Protein AF-A0ABD0J3C7-F1 (afdb_monomer)

Solvent-accessible surface area (backbone atoms only — not comparable to full-atom values): 23103 Å² total; per-residue (Å²): 131,57,77,67,56,53,54,54,49,52,53,50,52,49,55,50,51,72,73,65,50,72,69,81,77,54,80,84,81,80,82,92,55,67,68,58,56,50,50,53,52,53,51,54,53,53,52,50,52,52,55,51,53,51,53,52,48,53,57,51,54,76,70,51,97,62,59,68,72,58,47,52,54,53,53,51,53,54,50,56,51,52,51,52,55,47,55,52,53,50,54,50,49,51,55,54,52,62,55,67,70,47,92,70,78,88,70,57,65,48,79,32,44,49,62,41,70,35,99,48,100,45,27,14,22,36,33,39,54,52,96,94,39,68,24,36,30,37,26,55,59,45,38,37,67,49,21,30,28,50,21,44,46,64,72,49,58,85,65,78,19,38,23,29,17,50,15,77,43,46,60,68,74,78,59,49,48,42,32,44,42,46,69,93,74,85,63,86,39,57,88,72,32,49,55,77,47,72,81,75,80,59,89,68,67,41,63,30,23,14,24,33,36,23,53,74,70,87,78,48,55,72,48,59,43,67,38,92,48,93,52,24,15,23,40,31,39,36,54,97,94,38,60,15,28,30,36,24,51,63,54,37,45,39,40,23,34,16,44,25,45,56,74,72,38,93,42,58,34,40,24,32,35,63,17,82,35,50,62,64,69,79,53,35,38,41,39,41,44,51,40,90,51,77,49,71,40,66,87,71,32,50,51,87,47,39,44,52,60,51,93,66,71,41,70,31,22,19,24,34,38,37,31,46,96,48,79,72,36,53,63,33,59,37,73,50,60,41,70,37,98,50,90,52,24,15,22,39,30,40,26,49,83,80,42,62,15,30,27,34,26,50,70,53,36,55,35,43,30,22,14,47,25,43,54,74,71,39,42,48,89,53,54,42,47,33,53,59,15,72,41,48,64,73,67,78,51,45,35,35,30,52,44,51,40,91,44,76,51,74,41,67,90,70,38,50,51,92,45,42,55,71,49,85,70,56,46,64,31,22,19,22,32,40,37,81

InterPro domains:
  IPR001190 SRCR domain [PF00530] (116-215)
  IPR001190 SRCR domain [PF00530] (225-322)
  IPR001190 SRCR domain [PF00530] (339-436)
  IPR001190 SRCR domain [PR00258] (335-351)
  IPR001190 SRCR domain [PR00258] (354-365)
  IPR001190 SRCR domain [PR00258] (369-379)
  IPR001190 SRCR domain [PR00258] (401-415)
  IPR001190 SRCR domain [PR00258] (424-436)
  IPR001190 SRCR domain [PS00420] (340-377)
  IPR001190 SRCR domain [PS50287] (113-215)
  IPR001190 SRCR domain [PS50287] (222-323)
  IPR001190 SRCR domain [PS50287] (335-436)
  IPR001190 SRCR domain [SM00202] (113-215)
  IPR001190 SRCR domain [SM00202] (222-323)
  IPR001190 SRCR domain [SM00202] (335-436)
  IPR036772 SRCR-like domain superfamily [G3DSA:3.10.250.10] (108-219)
  IPR036772 SRCR-like domain superfamily [G3DSA:3.10.250.10] (220-331)
  IPR036772 SRCR-like domain superfamily [G3DSA:3.10.250.10] (332-436)
  IPR036772 SRCR-like domain superfamily [SSF56487] (112-218)
  IPR036772 SRCR-like domain superfamily [SSF56487] (220-327)

Sequence (436 aa):
MSPKATALLSVFLCFVFVASEPELRNGWRGTCDTEKATQIATMEEELAAVKAAMKEAHQRIAQLNMQQAARTRISDLVSKTQEGLGAVSETTRRHVSRKRQAPEVCQPLRERVRLVNGSSGTEGRLEIFVNNQWTTVYSTGLTGREASLVCGALGLGGGQASAIGNGEFGSGSGPSWFNNVACKGDETHVLQCSSSSKLGTNACAHTSDAGAICSNWLHYPVRLVGGSGPWEGRVEVKAFGQWGSISSSGWGTEDAKVVCRELGYDGAAVALSEGNYGAGTGPVWLSDVQCAGTEQHVLQCYTKSPLGARNYNHSSDAGVLCVGSDDATTSSLAVRLANGSVASEGRVEIRVGGVWGTVCDDSWDVLDAQVVCRQLGYNSSAVTAQPGGTFGEGQGPVHMDEVNCGGNEAHLAQCAFPGFGTSKCSHTEDAGVSCE

pLDDT: mean 74.47, std 17.49, range [30.67, 98.06]

Radius of gyration: 36.58 Å; Cα contacts (8 Å, |Δi|>4): 919; chains: 1; bounding box: 60×55×123 Å

Foldseek 3Di:
DPPVVVLVVVVVVVVCVVVPDPCVVDDDDDDDDVVVVVVLVVVVVVLVVVLVVLVVVLVVLVVDPDDPVVSVVVNVVSVVVNVVSVVVVVVSVVVVVVVVPPPDPPDQLLVQWAAPQAPDRQKHFIWGADPNDIAFAFQAQDAQLQLQLRLVSNVLDDDTKGKAWQQLSHFDDDDHQFYNFHAPNPDNHSVVTDGPGDPDDDPDDSRTGMMMGRDDPVVWDWAAAQFPDRQKHFIWIQDRNDIAFAFQALFAQLLQLLRNVLVPQNAGKAKDWQQPSHFDDDAHFAHNFAAPSPDNHSVVTDGPAGGRRDDDGSRITMMMHRQHPDPVSVVQFDWAAPQDPDRQKHFIWTHHSNDIAFEFQALFFLLLQLLRCQLVVFDSPDKGKDWFCPSHFDDDAHFFYNFAAPSPDNHSVPTDGRGTRPDPDGRRRGIMMGTD

Nearest PDB structures (foldseek):
  1by2-assembly1_A  TM=9.799E-01  e=1.650E-12  Homo sapiens
  8j8t-assembly2_B  TM=9.207E-01  e=5.977E-13  Homo sapiens
  7c00-assembly1_A  TM=9.663E-01  e=5.130E-12  Homo sapiens
  6sa5-assembly1_A  TM=9.661E-01  e=6.915E-12  Homo sapiens
  6h8m-assembly2_B  TM=9.398E-01  e=2.026E-11  Mus musculus

Mean predicted aligned error: 18.14 Å

Organism: NCBI:txid370345

Secondary structure (DSSP, 8-state):
--HHHHHHHHHHHHHHHHHH-GGGTS---S---HHHHHHHHHHHHHHHHHHHHHHHHHHHHHHS---HHHHHHHHHHHHHHHHHHHHHHHHHHHHHHHHHTSS-----HHHHEEEEE-SSTTEEEEEEEETTEEEEEBSTT--HHHHHHHHHHTT--SS--EEE-TTTT----S-EEE-S-B--S--SSGGGSB-S--TTS----GGGB-EEE-S-GGGS-EEEEESSSTTEEEEEEEETTEEEEEBSTT--HHHHHHHHHHTT--SEEEEE-TTTT----S-EEE-SEE--S--SSGGGSEESS-BT-----GGGB-EEEEE-SSHHHHGGG-EEEES-SSTTEEEEEEEETTEEEEEB-TT--HHHHHHHHHHTTS-SSSEEEE-TTTT----S-EEE-S-B--S--SSGGGSB-S-BT-----GGGB-EEEE-

Structure (mmCIF, N/CA/C/O backbone):
data_AF-A0ABD0J3C7-F1
#
_entry.id   AF-A0ABD0J3C7-F1
#
loop_
_atom_site.group_PDB
_atom_site.id
_atom_site.type_symbol
_atom_site.label_atom_id
_atom_site.label_alt_id
_atom_site.label_comp_id
_atom_site.label_asym_id
_atom_site.label_entity_id
_atom_site.label_seq_id
_atom_site.pdbx_PDB_ins_code
_atom_site.Cartn_x
_atom_site.Cartn_y
_atom_site.Cartn_z
_atom_site.occupancy
_atom_site.B_iso_or_equiv
_atom_site.auth_seq_id
_atom_site.auth_comp_id
_atom_site.auth_asym_id
_atom_site.auth_atom_id
_atom_site.pdbx_PDB_model_num
ATOM 1 N N . MET A 1 1 ? -1.724 -29.866 66.018 1.00 39.22 1 MET A N 1
ATOM 2 C CA . MET A 1 1 ? -2.752 -28.874 66.419 1.00 39.22 1 MET A CA 1
ATOM 3 C C . MET A 1 1 ? -4.106 -29.392 65.962 1.00 39.22 1 MET A C 1
ATOM 5 O O . MET A 1 1 ? -4.167 -29.979 64.890 1.00 39.22 1 MET A O 1
ATOM 9 N N . SER A 1 2 ? -5.160 -29.279 66.775 1.00 33.88 2 SER A N 1
ATOM 10 C CA . SER A 1 2 ? -6.495 -29.719 66.343 1.00 33.88 2 SER A CA 1
ATOM 11 C C . SER A 1 2 ? -7.015 -28.798 65.224 1.00 33.88 2 SER A C 1
ATOM 13 O O . SER A 1 2 ? -6.664 -27.617 65.233 1.00 33.88 2 SER A O 1
ATOM 15 N N . PRO A 1 3 ? -7.892 -29.267 64.316 1.00 38.06 3 PRO A N 1
ATOM 16 C CA . PRO A 1 3 ? -8.495 -28.426 63.269 1.00 38.06 3 PRO A CA 1
ATOM 17 C C . PRO A 1 3 ? -9.164 -27.153 63.821 1.00 38.06 3 PRO A C 1
ATOM 19 O O . PRO A 1 3 ? -9.227 -26.122 63.161 1.00 38.06 3 PRO A O 1
ATOM 22 N N . LYS A 1 4 ? -9.614 -27.209 65.082 1.00 36.78 4 LYS A N 1
ATOM 23 C CA . LYS A 1 4 ? -10.235 -26.096 65.813 1.00 36.78 4 LYS A CA 1
ATOM 24 C C . LYS A 1 4 ? -9.228 -25.042 66.290 1.00 36.78 4 LYS A C 1
ATOM 26 O O . LYS A 1 4 ? -9.575 -23.869 66.360 1.00 36.78 4 LYS A O 1
ATOM 31 N N . ALA A 1 5 ? -7.993 -25.441 66.598 1.00 33.66 5 ALA A N 1
ATOM 32 C CA . ALA A 1 5 ? -6.915 -24.511 66.933 1.00 33.66 5 ALA A CA 1
ATOM 33 C C . ALA A 1 5 ? -6.423 -23.756 65.689 1.00 33.66 5 ALA A C 1
ATOM 35 O O . ALA A 1 5 ? -6.079 -22.584 65.790 1.00 33.66 5 ALA A O 1
ATOM 36 N N . THR A 1 6 ? -6.463 -24.398 64.518 1.00 38.09 6 THR A N 1
ATOM 37 C CA . THR A 1 6 ? -6.130 -23.775 63.230 1.00 38.09 6 THR A CA 1
ATOM 38 C C . THR A 1 6 ? -7.143 -22.690 62.852 1.00 38.09 6 THR A C 1
ATOM 40 O O . THR A 1 6 ? -6.738 -21.595 62.488 1.00 38.09 6 THR A O 1
ATOM 43 N N . ALA A 1 7 ? -8.446 -22.932 63.044 1.00 40.28 7 ALA A N 1
ATOM 44 C CA . ALA A 1 7 ? -9.498 -21.947 62.761 1.00 40.28 7 ALA A CA 1
ATOM 45 C C . ALA A 1 7 ? -9.435 -20.701 63.669 1.00 40.28 7 ALA A C 1
ATOM 47 O O . ALA A 1 7 ? -9.605 -19.579 63.201 1.00 40.28 7 ALA A O 1
ATOM 48 N N . LEU A 1 8 ? -9.143 -20.876 64.964 1.00 39.34 8 LEU A N 1
ATOM 49 C CA . LEU A 1 8 ? -8.950 -19.756 65.895 1.00 39.34 8 LEU A CA 1
ATOM 50 C C . LEU A 1 8 ? -7.691 -18.941 65.568 1.00 39.34 8 LEU A C 1
ATOM 52 O O . LEU A 1 8 ? -7.715 -17.719 65.686 1.00 39.34 8 LEU A O 1
ATOM 56 N N . LEU A 1 9 ? -6.619 -19.605 65.123 1.00 39.28 9 LEU A N 1
ATOM 57 C CA . LEU A 1 9 ? -5.389 -18.947 64.683 1.00 39.28 9 LEU A CA 1
ATOM 58 C C . LEU A 1 9 ? -5.613 -18.149 63.388 1.00 39.28 9 LEU A C 1
ATOM 60 O O . LEU A 1 9 ? -5.139 -17.022 63.293 1.00 39.28 9 LEU A O 1
ATOM 64 N N . SER A 1 10 ? -6.398 -18.680 62.443 1.00 40.50 10 SER A N 1
ATOM 65 C CA . SER A 1 10 ? -6.801 -17.968 61.222 1.00 40.50 10 SER A CA 1
ATOM 66 C C . SER A 1 10 ? -7.640 -16.723 61.524 1.00 40.50 10 SER A C 1
ATOM 68 O O . SER A 1 10 ? -7.392 -15.675 60.941 1.00 40.50 10 SER A O 1
ATOM 70 N N . VAL A 1 11 ? -8.566 -16.786 62.490 1.00 43.66 11 VAL A N 1
ATOM 71 C CA . VAL A 1 11 ? -9.356 -15.619 62.937 1.00 43.66 11 VAL A CA 1
ATOM 72 C C . VAL A 1 11 ? -8.478 -14.567 63.624 1.00 43.66 11 VAL A C 1
ATOM 74 O O . VAL A 1 11 ? -8.666 -13.371 63.405 1.00 43.66 11 VAL A O 1
ATOM 77 N N . PHE A 1 12 ? -7.494 -14.990 64.423 1.00 41.56 12 PHE A N 1
ATOM 78 C CA . PHE A 1 12 ? -6.559 -14.078 65.090 1.00 41.56 12 PHE A CA 1
ATOM 79 C C . PHE A 1 12 ? -5.611 -13.398 64.091 1.00 41.56 12 PHE A C 1
ATOM 81 O O . PHE A 1 12 ? -5.398 -12.190 64.169 1.00 41.56 12 PHE A O 1
ATOM 88 N N . LEU A 1 13 ? -5.100 -14.150 63.111 1.00 40.62 13 LEU A N 1
ATOM 89 C CA . LEU A 1 13 ? -4.299 -13.625 62.001 1.00 40.62 13 LEU A CA 1
ATOM 90 C C . LEU A 1 13 ? -5.115 -12.662 61.124 1.00 40.62 13 LEU A C 1
ATOM 92 O O . LEU A 1 13 ? -4.593 -11.630 60.716 1.00 40.62 13 LEU A O 1
ATOM 96 N N . CYS A 1 14 ? -6.407 -12.934 60.920 1.00 40.59 14 CYS A N 1
ATOM 97 C CA . CYS A 1 14 ? -7.336 -12.058 60.202 1.00 40.59 14 CYS A CA 1
ATOM 98 C C . CYS A 1 14 ? -7.570 -10.724 60.944 1.00 40.59 14 CYS A C 1
ATOM 100 O O . CYS A 1 14 ? -7.572 -9.658 60.331 1.00 40.59 14 CYS A O 1
ATOM 102 N N . PHE A 1 15 ? -7.675 -10.759 62.279 1.00 40.00 15 PHE A N 1
ATOM 103 C CA . PHE A 1 15 ? -7.782 -9.558 63.120 1.00 40.00 15 PHE A CA 1
ATOM 104 C C . PHE A 1 15 ? -6.514 -8.694 63.074 1.00 40.00 15 PHE A C 1
ATOM 106 O O . PHE A 1 15 ? -6.600 -7.467 63.052 1.00 40.00 15 PHE A O 1
ATOM 113 N N . VAL A 1 16 ? -5.340 -9.335 63.042 1.00 38.41 16 VAL A N 1
ATOM 114 C CA . VAL A 1 16 ? -4.045 -8.654 62.910 1.00 38.41 16 VAL A CA 1
ATOM 115 C C . VAL A 1 16 ? -3.895 -8.038 61.517 1.00 38.41 16 VAL A C 1
ATOM 117 O O . VAL A 1 16 ? -3.480 -6.888 61.430 1.00 38.41 16 VAL A O 1
ATOM 120 N N . PHE A 1 17 ? -4.309 -8.736 60.453 1.00 37.88 17 PHE A N 1
ATOM 121 C CA . PHE A 1 17 ? -4.225 -8.247 59.071 1.00 37.88 17 PHE A CA 1
ATOM 122 C C . PHE A 1 17 ? -5.055 -6.965 58.872 1.00 37.88 17 PHE A C 1
ATOM 124 O O . PHE A 1 17 ? -4.498 -5.921 58.535 1.00 37.88 17 PHE A O 1
ATOM 131 N N . VAL A 1 18 ? -6.342 -6.994 59.251 1.00 38.34 18 VAL A N 1
ATOM 132 C CA . VAL A 1 18 ? -7.276 -5.851 59.144 1.00 38.34 18 VAL A CA 1
ATOM 133 C C . VAL A 1 18 ? -6.857 -4.655 60.012 1.00 38.34 18 VAL A C 1
ATOM 135 O O . VAL A 1 18 ? -7.100 -3.505 59.649 1.00 38.34 18 VAL A O 1
ATOM 138 N N . ALA A 1 19 ? -6.221 -4.897 61.162 1.00 36.84 19 ALA A N 1
ATOM 139 C CA . ALA A 1 19 ? -5.724 -3.831 62.033 1.00 36.84 19 ALA A CA 1
ATOM 140 C C . ALA A 1 19 ? -4.371 -3.245 61.582 1.00 36.84 19 ALA A C 1
ATOM 142 O O . ALA A 1 19 ? -4.008 -2.158 62.038 1.00 36.84 19 ALA A O 1
ATOM 143 N N . SER A 1 20 ? -3.628 -3.950 60.720 1.00 34.06 20 SER A N 1
ATOM 144 C CA . SER A 1 20 ? -2.252 -3.607 60.334 1.00 34.06 20 SER A CA 1
ATOM 145 C C . SER A 1 20 ? -2.115 -2.873 58.999 1.00 34.06 20 SER A C 1
ATOM 147 O O . SER A 1 20 ? -1.032 -2.369 58.721 1.00 34.06 20 SER A O 1
ATOM 149 N N . GLU A 1 21 ? -3.181 -2.756 58.199 1.00 37.50 21 GLU A N 1
ATOM 150 C CA . GLU A 1 21 ? -3.124 -2.110 56.881 1.00 37.50 21 GLU A CA 1
ATOM 151 C C . GLU A 1 21 ? -3.380 -0.589 56.951 1.00 37.50 21 GLU A C 1
ATOM 153 O O . GLU A 1 21 ? -4.510 -0.143 57.189 1.00 37.50 21 GLU A O 1
ATOM 158 N N . PRO A 1 22 ? -2.353 0.252 56.712 1.00 34.44 22 PRO A N 1
ATOM 159 C CA . PRO A 1 22 ? -2.480 1.707 56.804 1.00 34.44 22 PRO A CA 1
ATOM 160 C C . PRO A 1 22 ? -3.342 2.321 55.680 1.00 34.44 22 PRO A C 1
ATOM 162 O O . PRO A 1 22 ? -3.849 3.433 55.836 1.00 34.44 22 PRO A O 1
ATOM 165 N N . GLU A 1 23 ? -3.586 1.582 54.593 1.00 37.72 23 GLU A N 1
ATOM 166 C CA . GLU A 1 23 ? -4.422 1.971 53.440 1.00 37.72 23 GLU A CA 1
ATOM 167 C C . GLU A 1 23 ? -5.928 2.059 53.772 1.00 37.72 23 GLU A C 1
ATOM 169 O O . GLU A 1 23 ? -6.690 2.735 53.084 1.00 37.72 23 GLU A O 1
ATOM 174 N N . LEU A 1 24 ? -6.388 1.439 54.867 1.00 39.12 24 LEU A N 1
ATOM 175 C CA . LEU A 1 24 ? -7.790 1.526 55.300 1.00 39.12 24 LEU A CA 1
ATOM 176 C C . LEU A 1 24 ? -8.113 2.822 56.068 1.00 39.12 24 LEU A C 1
ATOM 178 O O . LEU A 1 24 ? -9.286 3.170 56.208 1.00 39.12 24 LEU A O 1
ATOM 182 N N . ARG A 1 25 ? -7.100 3.565 56.548 1.00 34.34 25 ARG A N 1
ATOM 183 C CA . ARG A 1 25 ? -7.287 4.853 57.253 1.00 34.34 25 ARG A CA 1
ATOM 184 C C . ARG A 1 25 ? -7.323 6.067 56.328 1.00 34.34 25 ARG A C 1
ATOM 186 O O . ARG A 1 25 ? -7.953 7.063 56.677 1.00 34.34 25 ARG A O 1
ATOM 193 N N . ASN A 1 26 ? -6.685 5.992 55.164 1.00 33.06 26 ASN A N 1
ATOM 194 C CA . ASN A 1 26 ? -6.540 7.121 54.251 1.00 33.06 26 ASN A CA 1
ATOM 195 C C . ASN A 1 26 ? -7.337 6.832 52.977 1.00 33.06 26 ASN A C 1
ATOM 197 O O . ASN A 1 26 ? -6.905 6.058 52.137 1.00 33.06 26 ASN A O 1
ATOM 201 N N . GLY A 1 27 ? -8.532 7.423 52.880 1.00 30.67 27 GLY A N 1
ATOM 202 C CA . GLY A 1 27 ? -9.547 7.142 51.862 1.00 30.67 27 GLY A CA 1
ATOM 203 C C . GLY A 1 27 ? -9.032 6.797 50.457 1.00 30.67 27 GLY A C 1
ATOM 204 O O . GLY A 1 27 ? -8.273 7.546 49.847 1.00 30.67 27 GLY A O 1
ATOM 205 N N . TRP A 1 28 ? -9.540 5.679 49.937 1.00 37.78 28 TRP A N 1
ATOM 206 C CA . TRP A 1 28 ? -9.275 5.149 48.603 1.00 37.78 28 TRP A CA 1
ATOM 207 C C . TRP A 1 28 ? -9.589 6.182 47.510 1.00 37.78 28 TRP A C 1
ATOM 209 O O . TRP A 1 28 ? -10.757 6.502 47.268 1.00 37.78 28 TRP A O 1
ATOM 219 N N . ARG A 1 29 ? -8.558 6.667 46.810 1.00 34.34 29 ARG A N 1
ATOM 220 C CA . ARG A 1 29 ? -8.694 7.250 45.469 1.00 34.34 29 ARG A CA 1
ATOM 221 C C . ARG A 1 29 ? -8.323 6.171 44.450 1.00 34.34 29 ARG A C 1
ATOM 223 O O . ARG A 1 29 ? -7.154 5.837 44.339 1.00 34.34 29 ARG A O 1
ATOM 230 N N . GLY A 1 30 ? -9.305 5.683 43.693 1.00 35.56 30 GLY A N 1
ATOM 231 C CA . GLY A 1 30 ? -9.077 4.924 42.457 1.00 35.56 30 GLY A CA 1
ATOM 232 C C . GLY A 1 30 ? -9.481 3.443 42.477 1.00 35.56 30 GLY A C 1
ATOM 233 O O . GLY A 1 30 ? -9.067 2.679 43.339 1.00 35.56 30 GLY A O 1
ATOM 234 N N . THR A 1 31 ? -10.244 3.075 41.439 1.00 34.50 31 THR A N 1
ATOM 235 C CA . THR A 1 31 ? -10.507 1.735 40.862 1.00 34.50 31 THR A CA 1
ATOM 236 C C . THR A 1 31 ? -11.357 0.709 41.638 1.00 34.50 31 THR A C 1
ATOM 238 O O . THR A 1 31 ? -11.108 0.382 42.794 1.00 34.50 31 THR A O 1
ATOM 241 N N . CYS A 1 32 ? -12.378 0.178 40.942 1.00 39.91 32 CYS A N 1
ATOM 242 C CA . CYS A 1 32 ? -13.191 -0.984 41.326 1.00 39.91 32 CYS A CA 1
ATOM 243 C C . CYS A 1 32 ? -12.337 -2.240 41.065 1.00 39.91 32 CYS A C 1
ATOM 245 O O . CYS A 1 32 ? -12.261 -2.723 39.940 1.00 39.91 32 CYS A O 1
ATOM 247 N N . ASP A 1 33 ? -11.617 -2.697 42.087 1.00 40.75 33 ASP A N 1
ATOM 248 C CA . ASP A 1 33 ? -10.758 -3.881 42.035 1.00 40.75 33 ASP A CA 1
ATOM 249 C C . ASP A 1 33 ? -11.624 -5.148 42.197 1.00 40.75 33 ASP A C 1
ATOM 251 O O . ASP A 1 33 ? -12.133 -5.446 43.285 1.00 40.75 33 ASP A O 1
ATOM 255 N N . THR A 1 34 ? -11.871 -5.862 41.094 1.00 40.59 34 THR A N 1
ATOM 256 C CA . THR A 1 34 ? -12.704 -7.081 41.051 1.00 40.59 34 THR A CA 1
ATOM 257 C C . THR A 1 34 ? -12.148 -8.204 41.926 1.00 40.59 34 THR A C 1
ATOM 259 O O . THR A 1 34 ? -12.910 -9.039 42.420 1.00 40.59 34 THR A O 1
ATOM 262 N N . GLU A 1 35 ? -10.839 -8.202 42.176 1.00 38.88 35 GLU A N 1
ATOM 263 C CA . GLU A 1 35 ? -10.175 -9.163 43.053 1.00 38.88 35 GLU A CA 1
ATOM 264 C C . GLU A 1 35 ? -10.577 -8.920 44.516 1.00 38.88 35 GLU A C 1
ATOM 266 O O . GLU A 1 35 ? -10.968 -9.848 45.225 1.00 38.88 35 GLU A O 1
ATOM 271 N N . LYS A 1 36 ? -10.653 -7.647 44.929 1.00 41.81 36 LYS A N 1
ATOM 272 C CA . LYS A 1 36 ? -11.100 -7.250 46.276 1.00 41.81 36 LYS A CA 1
ATOM 273 C C . LYS A 1 36 ? -12.598 -7.462 46.505 1.00 41.81 36 LYS A C 1
ATOM 275 O O . LYS A 1 36 ? -13.002 -7.828 47.607 1.00 41.81 36 LYS A O 1
ATOM 280 N N . ALA A 1 37 ? -13.438 -7.280 45.484 1.00 44.22 37 ALA A N 1
ATOM 281 C CA . ALA A 1 37 ? -14.871 -7.589 45.582 1.00 44.22 37 ALA A CA 1
ATOM 282 C C . ALA A 1 37 ? -15.125 -9.098 45.767 1.00 44.22 37 ALA A C 1
ATOM 284 O O . ALA A 1 37 ? -15.990 -9.491 46.553 1.00 44.22 37 ALA A O 1
ATOM 285 N N . THR A 1 38 ? -14.329 -9.932 45.094 1.00 43.75 38 THR A N 1
ATOM 286 C CA . THR A 1 38 ? -14.375 -11.394 45.232 1.00 43.75 38 THR A CA 1
ATOM 287 C C . THR A 1 38 ? -13.868 -11.831 46.610 1.00 43.75 38 THR A C 1
ATOM 289 O O . THR A 1 38 ? -14.516 -12.651 47.256 1.00 43.75 38 THR A O 1
ATOM 292 N N . GLN A 1 39 ? -12.799 -11.203 47.122 1.00 45.53 39 GLN A N 1
ATOM 293 C CA . GLN A 1 39 ? -12.296 -11.427 48.486 1.00 45.53 39 GLN A CA 1
ATOM 294 C C . GLN A 1 39 ? -13.347 -11.101 49.564 1.00 45.53 39 GLN A C 1
ATOM 296 O O . GLN A 1 39 ? -13.520 -11.865 50.513 1.00 45.53 39 GLN A O 1
ATOM 301 N N . ILE A 1 40 ? -14.110 -10.013 49.405 1.00 50.69 40 ILE A N 1
ATOM 302 C CA . ILE A 1 40 ? -15.193 -9.662 50.342 1.00 50.69 40 ILE A CA 1
ATOM 303 C C . ILE A 1 40 ? -16.305 -10.723 50.331 1.00 50.69 40 ILE A C 1
ATOM 305 O O . ILE A 1 40 ? -16.786 -11.103 51.398 1.00 50.69 40 ILE A O 1
ATOM 309 N N . ALA A 1 41 ? -16.691 -11.234 49.157 1.00 49.03 41 ALA A N 1
ATOM 310 C CA . ALA A 1 41 ? -17.709 -12.281 49.050 1.00 49.03 41 ALA A CA 1
ATOM 311 C C . ALA A 1 41 ? -17.258 -13.595 49.713 1.00 49.03 41 ALA A C 1
ATOM 313 O O . ALA A 1 41 ? -18.025 -14.196 50.466 1.00 49.03 41 ALA A O 1
ATOM 314 N N . THR A 1 42 ? -15.994 -13.993 49.524 1.00 51.91 42 THR A N 1
ATOM 315 C CA . THR A 1 42 ? -15.426 -15.171 50.202 1.00 51.91 42 THR A CA 1
ATOM 316 C C . THR A 1 42 ? -15.370 -14.997 51.722 1.00 51.91 42 THR A C 1
ATOM 318 O O . THR A 1 42 ? -15.673 -15.929 52.463 1.00 51.91 42 THR A O 1
ATOM 321 N N . MET A 1 43 ? -15.082 -13.786 52.215 1.00 52.81 43 MET A N 1
ATOM 322 C CA . MET A 1 43 ? -15.078 -13.500 53.655 1.00 52.81 43 MET A CA 1
ATOM 323 C C . MET A 1 43 ? -16.480 -13.582 54.285 1.00 52.81 43 MET A C 1
ATOM 325 O O . MET A 1 43 ? -16.612 -13.986 55.444 1.00 52.81 43 MET A O 1
ATOM 329 N N . GLU A 1 44 ? -17.540 -13.210 53.556 1.00 57.66 44 GLU A N 1
ATOM 330 C CA . GLU A 1 44 ? -18.921 -13.353 54.043 1.00 57.66 44 GLU A CA 1
ATOM 331 C C . GLU A 1 44 ? -19.335 -14.829 54.176 1.00 57.66 44 GLU A C 1
ATOM 333 O O . GLU A 1 44 ? -20.020 -15.188 55.142 1.00 57.66 44 GLU A O 1
ATOM 338 N N . GLU A 1 45 ? -18.876 -15.686 53.262 1.00 62.59 45 GLU A N 1
ATOM 339 C CA . GLU A 1 45 ? -19.124 -17.131 53.287 1.00 62.59 45 GLU A CA 1
ATOM 340 C C . GLU A 1 45 ? -18.383 -17.821 54.448 1.00 62.59 45 GLU A C 1
ATOM 342 O O . GLU A 1 45 ? -18.990 -18.575 55.219 1.00 62.59 45 GLU A O 1
ATOM 347 N N . GLU A 1 46 ? -17.109 -17.479 54.673 1.00 59.81 46 GLU A N 1
ATOM 348 C CA . GLU A 1 46 ? -16.332 -17.986 55.814 1.00 59.81 46 GLU A CA 1
ATOM 349 C C . GLU A 1 46 ? -16.932 -17.555 57.164 1.00 59.81 46 GLU A C 1
ATOM 351 O O . GLU A 1 46 ? -17.038 -18.357 58.100 1.00 59.81 46 GLU A O 1
ATOM 356 N N . LEU A 1 47 ? -17.412 -16.311 57.274 1.00 59.41 47 LEU A N 1
ATOM 357 C CA . LEU A 1 47 ? -18.066 -15.813 58.487 1.00 59.41 47 LEU A CA 1
ATOM 358 C C . LEU A 1 47 ? -19.384 -16.549 58.783 1.00 59.41 47 LEU A C 1
ATOM 360 O O . LEU A 1 47 ? -19.714 -16.788 59.953 1.00 59.41 47 LEU A O 1
ATOM 364 N N . ALA A 1 48 ? -20.145 -16.916 57.748 1.00 65.50 48 ALA A N 1
ATOM 365 C CA . ALA A 1 48 ? -21.357 -17.717 57.895 1.00 65.50 48 ALA A CA 1
ATOM 366 C C . ALA A 1 48 ? -21.041 -19.135 58.403 1.00 65.50 48 ALA A C 1
ATOM 368 O O . ALA A 1 48 ? -21.712 -19.618 59.323 1.00 65.50 48 ALA A O 1
ATOM 369 N N . ALA A 1 49 ? -19.976 -19.758 57.888 1.00 66.12 49 ALA A N 1
ATOM 370 C CA . ALA A 1 49 ? -19.512 -21.070 58.337 1.00 66.12 49 ALA A CA 1
ATOM 371 C C . ALA A 1 49 ? -19.074 -21.062 59.815 1.00 66.12 49 ALA A C 1
ATOM 373 O O . ALA A 1 49 ? -19.455 -21.950 60.584 1.00 66.12 49 ALA A O 1
ATOM 374 N N . VAL A 1 50 ? -18.356 -20.021 60.258 1.00 61.31 50 VAL A N 1
ATOM 375 C CA . VAL A 1 50 ? -17.950 -19.869 61.668 1.00 61.31 50 VAL A CA 1
ATOM 376 C C . VAL A 1 50 ? -19.168 -19.737 62.586 1.00 61.31 50 VAL A C 1
ATOM 378 O O . VAL A 1 50 ? -19.247 -20.429 63.603 1.00 61.31 50 VAL A O 1
ATOM 381 N N . LYS A 1 51 ? -20.160 -18.911 62.223 1.00 67.88 51 LYS A N 1
ATOM 382 C CA . LYS A 1 51 ? -21.400 -18.755 63.010 1.00 67.88 51 LYS A CA 1
ATOM 383 C C . LYS A 1 51 ? -22.177 -20.070 63.133 1.00 67.88 51 LYS A C 1
ATOM 385 O O . LYS A 1 51 ? -22.699 -20.368 64.209 1.00 67.88 51 LYS A O 1
ATOM 390 N N . ALA A 1 52 ? -22.226 -20.872 62.069 1.00 71.62 52 ALA A N 1
ATOM 391 C CA . ALA A 1 52 ? -22.855 -22.191 62.098 1.00 71.62 52 ALA A CA 1
ATOM 392 C C . ALA A 1 52 ? -22.123 -23.154 63.052 1.00 71.62 52 ALA A C 1
ATOM 394 O O . ALA A 1 52 ? -22.762 -23.790 63.894 1.00 71.62 52 ALA A O 1
ATOM 395 N N . ALA A 1 53 ? -20.787 -23.186 62.999 1.00 67.00 53 ALA A N 1
ATOM 396 C CA . ALA A 1 53 ? -19.969 -24.018 63.881 1.00 67.00 53 ALA A CA 1
ATOM 397 C C . ALA A 1 53 ? -20.099 -23.627 65.366 1.00 67.00 53 ALA A C 1
ATOM 399 O O . ALA A 1 53 ? -20.121 -24.501 66.237 1.00 67.00 53 ALA A O 1
ATOM 400 N N . MET A 1 54 ? -20.231 -22.330 65.679 1.00 65.31 54 MET A N 1
ATOM 401 C CA . MET A 1 54 ? -20.472 -21.872 67.056 1.00 65.31 54 MET A CA 1
ATOM 402 C C . MET A 1 54 ? -21.841 -22.319 67.578 1.00 65.31 54 MET A C 1
ATOM 404 O O . MET A 1 54 ? -21.943 -22.804 68.706 1.00 65.31 54 MET A O 1
ATOM 408 N N . LYS A 1 55 ? -22.881 -22.241 66.738 1.00 73.88 55 LYS A N 1
ATOM 409 C CA . LYS A 1 55 ? -24.230 -22.702 67.090 1.00 73.88 55 LYS A CA 1
ATOM 410 C C . LYS A 1 55 ? -24.260 -24.207 67.373 1.00 73.88 55 LYS A C 1
ATOM 412 O O . LYS A 1 55 ? -24.883 -24.641 68.342 1.00 73.88 55 LYS A O 1
ATOM 417 N N . GLU A 1 56 ? -23.550 -24.996 66.570 1.00 72.50 56 GLU A N 1
ATOM 418 C CA . GLU A 1 56 ? -23.396 -26.437 66.792 1.00 72.50 56 GLU A CA 1
ATOM 419 C C . GLU A 1 56 ? -22.610 -26.733 68.084 1.00 72.50 56 GLU A C 1
ATOM 421 O O . GLU A 1 56 ? -22.958 -27.643 68.842 1.00 72.50 56 GLU A O 1
ATOM 426 N N . ALA A 1 57 ? -21.581 -25.934 68.392 1.00 66.75 57 ALA A N 1
ATOM 427 C CA . ALA A 1 57 ? -20.841 -26.047 69.646 1.00 66.75 57 ALA A CA 1
ATOM 428 C C . ALA A 1 57 ? -21.738 -25.777 70.867 1.00 66.75 57 ALA A C 1
ATOM 430 O O . ALA A 1 57 ? -21.705 -26.568 71.811 1.00 66.75 57 ALA A O 1
ATOM 431 N N . HIS A 1 58 ? -22.585 -24.738 70.836 1.00 70.50 58 HIS A N 1
ATOM 432 C CA . HIS A 1 58 ? -23.585 -24.473 71.886 1.00 70.50 58 HIS A CA 1
ATOM 433 C C . HIS A 1 58 ? -24.519 -25.665 72.109 1.00 70.50 58 HIS A C 1
ATOM 435 O O . HIS A 1 58 ? -24.740 -26.066 73.252 1.00 70.50 58 HIS A O 1
ATOM 441 N N . GLN A 1 59 ? -25.031 -26.265 71.029 1.00 75.06 59 GLN A N 1
ATOM 442 C CA . GLN A 1 59 ? -25.925 -27.426 71.109 1.00 75.06 59 GLN A CA 1
ATOM 443 C C . GLN A 1 59 ? -25.233 -28.644 71.730 1.00 75.06 59 GLN A C 1
ATOM 445 O O . GLN A 1 59 ? -25.813 -29.325 72.575 1.00 75.06 59 GLN A O 1
ATOM 450 N N . ARG A 1 60 ? -23.966 -28.888 71.377 1.00 73.25 60 ARG A N 1
ATOM 451 C CA . ARG A 1 60 ? -23.174 -29.982 71.956 1.00 73.25 60 ARG A CA 1
ATOM 452 C C . ARG A 1 60 ? -22.837 -29.743 73.427 1.00 73.25 60 ARG A C 1
ATOM 454 O O . ARG A 1 60 ? -22.898 -30.679 74.217 1.00 73.25 60 ARG A O 1
ATOM 461 N N . ILE A 1 61 ? -22.536 -28.504 73.825 1.00 67.56 61 ILE A N 1
ATOM 462 C CA . ILE A 1 61 ? -22.284 -28.148 75.234 1.00 67.56 61 ILE A CA 1
ATOM 463 C C . ILE A 1 61 ? -23.525 -28.400 76.100 1.00 67.56 61 ILE A C 1
ATOM 465 O O . ILE A 1 61 ? -23.384 -28.864 77.233 1.00 67.56 61 ILE A O 1
ATOM 469 N N . ALA A 1 62 ? -24.728 -28.173 75.564 1.00 66.81 62 ALA A N 1
ATOM 470 C CA . ALA A 1 62 ? -25.979 -28.469 76.263 1.00 66.81 62 ALA A CA 1
ATOM 471 C C . ALA A 1 62 ? -26.170 -29.975 76.552 1.00 66.81 62 ALA A C 1
ATOM 473 O O . ALA A 1 62 ? -26.816 -30.329 77.537 1.00 66.81 62 ALA A O 1
ATOM 474 N N . GLN A 1 63 ? -25.569 -30.854 75.742 1.00 70.31 63 GLN A N 1
ATOM 475 C CA . GLN A 1 63 ? -25.691 -32.316 75.845 1.00 70.31 63 GLN A CA 1
ATOM 476 C C . GLN A 1 63 ? -24.573 -32.988 76.665 1.00 70.31 63 GLN A C 1
ATOM 478 O O . GLN A 1 63 ? -24.680 -34.165 77.006 1.00 70.31 63 GLN A O 1
ATOM 483 N N . LEU A 1 64 ? -23.493 -32.275 76.993 1.00 67.94 64 LEU A N 1
ATOM 484 C CA . LEU A 1 64 ? -22.345 -32.837 77.711 1.00 67.94 64 LEU A CA 1
ATOM 485 C C . LEU A 1 64 ? -22.614 -32.968 79.212 1.00 67.94 64 LEU A C 1
ATOM 487 O O . LEU A 1 64 ? -23.003 -31.994 79.842 1.00 67.94 64 LEU A O 1
ATOM 491 N N . ASN A 1 65 ? -22.288 -34.112 79.820 1.00 65.50 65 ASN A N 1
ATOM 492 C CA . ASN A 1 65 ? -22.436 -34.360 81.261 1.00 65.50 65 ASN A CA 1
ATOM 493 C C . ASN A 1 65 ? -21.336 -33.704 82.134 1.00 65.50 65 ASN A C 1
ATOM 495 O O . ASN A 1 65 ? -20.630 -34.371 82.881 1.00 65.50 65 ASN A O 1
ATOM 499 N N . MET A 1 66 ? -21.174 -32.379 82.044 1.00 65.44 66 MET A N 1
ATOM 500 C CA . MET A 1 66 ? -20.212 -31.595 82.845 1.00 65.44 66 MET A CA 1
ATOM 501 C C . MET A 1 66 ? -20.860 -30.991 84.107 1.00 65.44 66 MET A C 1
ATOM 503 O O . MET A 1 66 ? -22.087 -30.882 84.168 1.00 65.44 66 MET A O 1
ATOM 507 N N . GLN A 1 67 ? -20.066 -30.554 85.096 1.00 73.00 67 GLN A N 1
ATOM 508 C CA . GLN A 1 67 ? -20.584 -29.808 86.256 1.00 73.00 67 GLN A CA 1
ATOM 509 C C . GLN A 1 67 ? -21.301 -28.525 85.800 1.00 73.00 67 GLN A C 1
ATOM 511 O O . GLN A 1 67 ? -20.807 -27.822 84.914 1.00 73.00 67 GLN A O 1
ATOM 516 N N . GLN A 1 68 ? -22.446 -28.208 86.418 1.00 71.38 68 GLN A N 1
ATOM 517 C CA . GLN A 1 68 ? -23.320 -27.080 86.054 1.00 71.38 68 GLN A CA 1
ATOM 518 C C . GLN A 1 68 ? -22.528 -25.771 85.864 1.00 71.38 68 GLN A C 1
ATOM 520 O O . GLN A 1 68 ? -22.679 -25.094 84.853 1.00 71.38 68 GLN A O 1
ATOM 525 N N . ALA A 1 69 ? -21.603 -25.470 86.783 1.00 68.38 69 ALA A N 1
ATOM 526 C CA . ALA A 1 69 ? -20.784 -24.257 86.753 1.00 68.38 69 ALA A CA 1
ATOM 527 C C . ALA A 1 69 ? -19.837 -24.171 85.538 1.00 68.38 69 ALA A C 1
ATOM 529 O O . ALA A 1 69 ? -19.623 -23.085 84.997 1.00 68.38 69 ALA A O 1
ATOM 530 N N . ALA A 1 70 ? -19.288 -25.302 85.080 1.00 68.62 70 ALA A N 1
ATOM 531 C CA . ALA A 1 70 ? -18.428 -25.351 83.899 1.00 68.62 70 ALA A CA 1
ATOM 532 C C . ALA A 1 70 ? -19.238 -25.170 82.606 1.00 68.62 70 ALA A C 1
ATOM 534 O O . ALA A 1 70 ? -18.811 -24.432 81.719 1.00 68.62 70 ALA A O 1
ATOM 535 N N . ARG A 1 71 ? -20.441 -25.762 82.523 1.00 69.38 71 ARG A N 1
ATOM 536 C CA . ARG A 1 71 ? -21.349 -25.560 81.378 1.00 69.38 71 ARG A CA 1
ATOM 537 C C . ARG A 1 71 ? -21.749 -24.096 81.230 1.00 69.38 71 ARG A C 1
ATOM 539 O O . ARG A 1 71 ? -21.680 -23.567 80.125 1.00 69.38 71 ARG A O 1
ATOM 546 N N . THR A 1 72 ? -22.098 -23.432 82.333 1.00 72.88 72 THR A N 1
ATOM 547 C CA . THR A 1 72 ? -22.506 -22.020 82.311 1.00 72.88 72 THR A CA 1
ATOM 548 C C . THR A 1 72 ? -21.373 -21.109 81.838 1.00 72.88 72 THR A C 1
ATOM 550 O O . THR A 1 72 ? -21.601 -20.254 80.988 1.00 72.88 72 THR A O 1
ATOM 553 N N . ARG A 1 73 ? -20.135 -21.324 82.312 1.00 73.00 73 ARG A N 1
ATOM 554 C CA . ARG A 1 73 ? -18.971 -20.522 81.888 1.00 73.00 73 ARG A CA 1
ATOM 555 C C . ARG A 1 73 ? -18.639 -20.692 80.405 1.00 73.00 73 ARG A C 1
ATOM 557 O O . ARG A 1 73 ? -18.344 -19.708 79.737 1.00 73.00 73 AR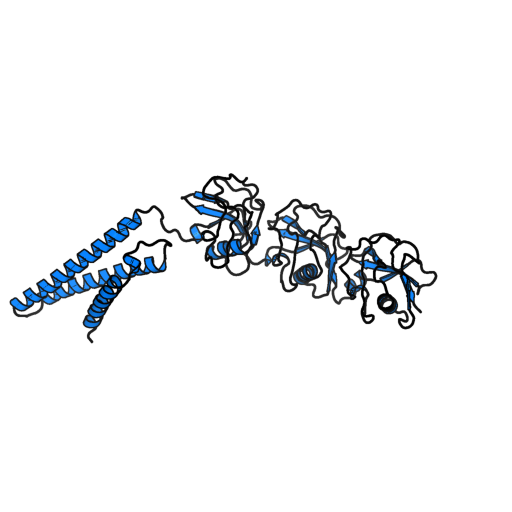G A O 1
ATOM 564 N N . ILE A 1 74 ? -18.695 -21.920 79.887 1.00 68.38 74 ILE A N 1
ATOM 565 C CA . ILE A 1 74 ? -18.426 -22.176 78.465 1.00 68.38 74 ILE A CA 1
ATOM 566 C C . ILE A 1 74 ? -19.558 -21.597 77.604 1.00 68.38 74 ILE A C 1
ATOM 568 O O . ILE A 1 74 ? -19.282 -20.948 76.601 1.00 68.38 74 ILE A O 1
ATOM 572 N N . SER A 1 75 ? -20.819 -21.763 78.016 1.00 72.56 75 SER A N 1
ATOM 573 C CA . SER A 1 75 ? -21.969 -21.189 77.310 1.00 72.56 75 SER A CA 1
ATOM 574 C C . SER A 1 75 ? -21.902 -19.660 77.225 1.00 72.56 75 SER A C 1
ATOM 576 O O . SER A 1 75 ? -22.205 -19.108 76.171 1.00 72.56 75 SER A O 1
ATOM 578 N N . ASP A 1 76 ? -21.482 -18.984 78.299 1.00 74.62 76 ASP A N 1
ATOM 579 C CA . ASP A 1 76 ? -21.297 -17.525 78.331 1.00 74.62 76 ASP A CA 1
ATOM 580 C C . ASP A 1 76 ? -20.171 -17.065 77.385 1.00 74.62 76 ASP A C 1
ATOM 582 O O . ASP A 1 76 ? -20.324 -16.091 76.648 1.00 74.62 76 ASP A O 1
ATOM 586 N N . LEU A 1 77 ? -19.062 -17.812 77.327 1.00 67.94 77 LEU A N 1
ATOM 587 C CA . LEU A 1 77 ? -17.940 -17.508 76.434 1.00 67.94 77 LEU A CA 1
ATOM 588 C C . LEU A 1 77 ? -18.334 -17.607 74.948 1.00 67.94 77 LEU A C 1
ATOM 590 O O . LEU A 1 77 ? -17.981 -16.738 74.145 1.00 67.94 77 LEU A O 1
ATOM 594 N N . VAL A 1 78 ? -19.084 -18.653 74.580 1.00 69.94 78 VAL A N 1
ATOM 595 C CA . VAL A 1 78 ? -19.557 -18.838 73.200 1.00 69.94 78 VAL A CA 1
ATOM 596 C C . VAL A 1 78 ? -20.569 -17.747 72.832 1.00 69.94 78 VAL A C 1
ATOM 598 O O . VAL A 1 78 ? -20.463 -17.179 71.746 1.00 69.94 78 VAL A O 1
ATOM 601 N N . SER A 1 79 ? -21.475 -17.369 73.743 1.00 70.88 79 SER A N 1
ATOM 602 C CA . SER A 1 79 ? -22.427 -16.272 73.508 1.00 70.88 79 SER A CA 1
ATOM 603 C C . SER A 1 79 ? -21.726 -14.930 73.276 1.00 70.88 79 SER A C 1
ATOM 605 O O . SER A 1 79 ? -22.011 -14.259 72.286 1.00 70.88 79 SER A O 1
ATOM 607 N N . LYS A 1 80 ? -20.735 -14.581 74.107 1.00 71.12 80 LYS A N 1
ATOM 608 C CA . LYS A 1 80 ? -19.941 -13.348 73.939 1.00 71.12 80 LYS A CA 1
ATOM 609 C C . LYS A 1 80 ? -19.174 -13.311 72.619 1.00 71.12 80 LYS A C 1
ATOM 611 O O . LYS A 1 80 ? -19.055 -12.261 71.991 1.00 71.12 80 LYS A O 1
ATOM 616 N N . THR A 1 81 ? -18.679 -14.460 72.165 1.00 65.38 81 THR A N 1
ATOM 617 C CA . THR A 1 81 ? -17.979 -14.550 70.876 1.00 65.38 81 THR A CA 1
ATOM 618 C C . THR A 1 81 ? -18.953 -14.395 69.703 1.00 65.38 81 THR A C 1
ATOM 620 O O . THR A 1 81 ? -18.637 -13.735 68.713 1.00 65.38 81 THR A O 1
ATOM 623 N N . GLN A 1 82 ? -20.169 -14.932 69.829 1.00 68.25 82 GLN A N 1
ATOM 624 C CA . GLN A 1 82 ? -21.219 -14.790 68.822 1.00 68.25 82 GLN A CA 1
ATOM 625 C C . GLN A 1 82 ? -21.727 -13.342 68.702 1.00 68.25 82 GLN A C 1
ATOM 627 O O . GLN A 1 82 ? -21.953 -12.870 67.586 1.00 68.25 82 GLN A O 1
ATOM 632 N N . GLU A 1 83 ? -21.835 -12.615 69.817 1.00 69.81 83 GLU A N 1
ATOM 633 C CA . GLU A 1 83 ? -22.136 -11.175 69.831 1.00 69.81 83 GLU A CA 1
ATOM 634 C C . GLU A 1 83 ? -21.029 -10.350 69.159 1.00 69.81 83 GLU A C 1
ATOM 636 O O . GLU A 1 83 ? -21.320 -9.515 68.299 1.00 69.81 83 GLU A O 1
ATOM 641 N N . GLY A 1 84 ? -19.757 -10.636 69.466 1.00 65.88 84 GLY A N 1
ATOM 642 C CA . GLY A 1 84 ? -18.609 -9.982 68.827 1.00 65.88 84 GLY A CA 1
ATOM 643 C C . GLY A 1 84 ? -18.584 -10.171 67.304 1.00 65.88 84 GLY A C 1
ATOM 644 O O . GLY A 1 84 ? -18.435 -9.205 66.556 1.00 65.88 84 GLY A O 1
ATOM 645 N N . LEU A 1 85 ? -18.825 -11.396 66.822 1.00 60.00 85 LEU A N 1
ATOM 646 C CA . LEU A 1 85 ? -18.938 -11.700 65.386 1.00 60.00 85 LEU A CA 1
ATOM 647 C C . LEU A 1 85 ? -20.166 -11.042 64.731 1.00 60.00 85 LEU A C 1
ATOM 649 O O . LEU A 1 85 ? -20.146 -10.720 63.538 1.00 60.00 85 LEU A O 1
ATOM 653 N N . GLY A 1 86 ? -21.248 -10.842 65.488 1.00 62.94 86 GLY A N 1
ATOM 654 C CA . GLY A 1 86 ? -22.419 -10.076 65.061 1.00 62.94 86 GLY A CA 1
ATOM 655 C C . GLY A 1 86 ? -22.086 -8.605 64.809 1.00 62.94 86 GLY A C 1
ATOM 656 O O . GLY A 1 86 ? -22.389 -8.086 63.735 1.00 62.94 86 GLY A O 1
ATOM 657 N N . ALA A 1 87 ? -21.386 -7.965 65.748 1.00 61.75 87 ALA A N 1
ATOM 658 C CA . ALA A 1 87 ? -20.979 -6.563 65.644 1.00 61.75 87 ALA A CA 1
ATOM 659 C C . ALA A 1 87 ? -20.006 -6.305 64.476 1.00 61.75 87 ALA A C 1
ATOM 661 O O . ALA A 1 87 ? -20.149 -5.313 63.752 1.00 61.75 87 ALA A O 1
ATOM 662 N N . VAL A 1 88 ? -19.058 -7.221 64.240 1.00 59.31 88 VAL A N 1
ATOM 663 C CA . VAL A 1 88 ? -18.147 -7.163 63.081 1.00 59.31 88 VAL A CA 1
ATOM 664 C C . VAL A 1 88 ? -18.936 -7.283 61.774 1.00 59.31 88 VAL A C 1
ATOM 666 O O . VAL A 1 88 ? -18.800 -6.438 60.892 1.00 59.31 88 VAL A O 1
ATOM 669 N N . SER A 1 89 ? -19.840 -8.265 61.682 1.00 60.06 89 SER A N 1
ATOM 670 C CA . SER A 1 89 ? -20.707 -8.469 60.513 1.00 60.06 89 SER A CA 1
ATOM 671 C C . SER A 1 89 ? -21.545 -7.236 60.178 1.00 60.06 89 SER A C 1
ATOM 673 O O . SER A 1 89 ? -21.689 -6.888 59.009 1.00 60.06 89 SER A O 1
ATOM 675 N N . GLU A 1 90 ? -22.085 -6.553 61.186 1.00 59.03 90 GLU A N 1
ATOM 676 C CA . GLU A 1 90 ? -22.902 -5.364 60.969 1.00 59.03 90 GLU A CA 1
ATOM 677 C C . GLU A 1 90 ? -22.072 -4.138 60.570 1.00 59.03 90 GLU A C 1
ATOM 679 O O . GLU A 1 90 ? -22.493 -3.359 59.714 1.00 59.03 90 GLU A O 1
ATOM 684 N N . THR A 1 91 ? -20.862 -3.996 61.113 1.00 55.62 91 THR A N 1
ATOM 685 C CA . THR A 1 91 ? -19.925 -2.928 60.729 1.00 55.62 91 THR A CA 1
ATOM 686 C C . THR A 1 91 ? -19.476 -3.079 59.273 1.00 55.62 91 THR A C 1
ATOM 688 O O . THR A 1 91 ? -19.502 -2.098 58.520 1.00 55.62 91 THR A O 1
ATOM 691 N N . THR A 1 92 ? -19.163 -4.309 58.849 1.00 53.94 92 THR A N 1
ATOM 692 C CA . THR A 1 92 ? -18.865 -4.655 57.450 1.00 53.94 92 THR A CA 1
ATOM 693 C C . THR A 1 92 ? -20.079 -4.412 56.559 1.00 53.94 92 THR A C 1
ATOM 695 O O . THR A 1 92 ? -19.974 -3.717 55.550 1.00 53.94 92 THR A O 1
ATOM 698 N N . ARG A 1 93 ? -21.272 -4.866 56.967 1.00 54.19 93 ARG A N 1
ATOM 699 C CA . ARG A 1 93 ? -22.513 -4.677 56.199 1.00 54.19 93 ARG A CA 1
ATOM 700 C C . ARG A 1 93 ? -22.870 -3.199 56.030 1.00 54.19 93 ARG A C 1
ATOM 702 O O . ARG A 1 93 ? -23.321 -2.811 54.955 1.00 54.19 93 ARG A O 1
ATOM 709 N N . ARG A 1 94 ? -22.641 -2.354 57.043 1.00 53.97 94 ARG A N 1
ATOM 710 C CA . ARG A 1 94 ? -22.838 -0.893 56.954 1.00 53.97 94 ARG A CA 1
ATOM 711 C C . ARG A 1 94 ? -21.828 -0.227 56.019 1.00 53.97 94 ARG A C 1
ATOM 713 O O . ARG A 1 94 ? -22.222 0.663 55.269 1.00 53.97 94 ARG A O 1
ATOM 720 N N . HIS A 1 95 ? -20.570 -0.671 56.012 1.00 49.75 95 HIS A N 1
ATOM 721 C CA . HIS A 1 95 ? -19.561 -0.196 55.058 1.00 49.75 95 HIS A CA 1
ATOM 722 C C . HIS A 1 95 ? -19.896 -0.600 53.614 1.00 49.75 95 HIS A C 1
ATOM 724 O O . HIS A 1 95 ? -19.882 0.251 52.725 1.00 49.75 95 HIS A O 1
ATOM 730 N N . VAL A 1 96 ? -20.293 -1.856 53.390 1.00 48.84 96 VAL A N 1
ATOM 731 C CA . VAL A 1 96 ? -20.734 -2.360 52.078 1.00 48.84 96 VAL A CA 1
ATOM 732 C C . VAL A 1 96 ? -22.015 -1.655 51.612 1.00 48.84 96 VAL A C 1
ATOM 734 O O . VAL A 1 96 ? -22.101 -1.225 50.465 1.00 48.84 96 VAL A O 1
ATOM 737 N N . SER A 1 97 ? -22.994 -1.455 52.500 1.00 45.19 97 SER A N 1
ATOM 738 C CA . SER A 1 97 ? -24.264 -0.785 52.167 1.00 45.19 97 SER A CA 1
ATOM 739 C C . SER A 1 97 ? -24.081 0.701 51.848 1.00 45.19 97 SER A C 1
ATOM 741 O O . SER A 1 97 ? -24.713 1.200 50.921 1.00 45.19 97 SER A O 1
ATOM 743 N N . ARG A 1 98 ? -23.176 1.403 52.552 1.00 43.88 98 ARG A N 1
ATOM 744 C CA . ARG A 1 98 ? -22.803 2.787 52.208 1.00 43.88 98 ARG A CA 1
ATOM 745 C C . ARG A 1 98 ? -22.129 2.888 50.839 1.00 43.88 98 ARG A C 1
ATOM 747 O O . ARG A 1 98 ? -22.324 3.890 50.164 1.00 43.88 98 ARG A O 1
ATOM 754 N N . LYS A 1 99 ? -21.380 1.867 50.406 1.00 43.41 99 LYS A N 1
ATOM 755 C CA . LYS A 1 99 ? -20.778 1.833 49.062 1.00 43.41 99 LYS A CA 1
ATOM 756 C C . LYS A 1 99 ? -21.745 1.376 47.961 1.00 43.41 99 LYS A C 1
ATOM 758 O O . LYS A 1 99 ? -21.629 1.874 46.851 1.00 43.41 99 LYS A O 1
ATOM 763 N N . ARG A 1 100 ? -22.748 0.536 48.262 1.00 38.72 100 ARG A N 1
ATOM 764 C CA . ARG A 1 100 ? -23.843 0.181 47.327 1.00 38.72 100 ARG A CA 1
ATOM 765 C C . ARG A 1 100 ? -24.756 1.358 46.951 1.00 38.72 100 ARG A C 1
ATOM 767 O O . ARG A 1 100 ? -25.466 1.264 45.961 1.00 38.72 100 ARG A O 1
ATOM 774 N N . GLN A 1 101 ? -24.765 2.439 47.734 1.00 34.97 101 GLN A N 1
ATOM 775 C CA . GLN A 1 101 ? -25.524 3.662 47.434 1.00 34.97 101 GLN A CA 1
ATOM 776 C C . GLN A 1 101 ? -24.755 4.666 46.551 1.00 34.97 101 GLN A C 1
ATOM 778 O O . GLN A 1 101 ? -25.309 5.708 46.207 1.00 34.97 101 GLN A O 1
ATOM 783 N N . ALA A 1 102 ? -23.511 4.366 46.153 1.00 34.19 102 ALA A N 1
ATOM 784 C CA . ALA A 1 102 ? -22.850 5.077 45.060 1.00 34.19 102 ALA A CA 1
ATOM 785 C C . ALA A 1 102 ? -23.388 4.532 43.715 1.00 34.19 102 ALA A C 1
ATOM 787 O O . ALA A 1 102 ? -23.448 3.315 43.553 1.00 34.19 102 ALA A O 1
ATOM 788 N N . PRO A 1 103 ? -23.801 5.380 42.756 1.00 33.06 103 PRO A N 1
ATOM 789 C CA . PRO A 1 103 ? -24.618 4.975 41.605 1.00 33.06 103 PRO A CA 1
ATOM 790 C C . PRO A 1 103 ? -23.900 4.166 40.506 1.00 33.06 103 PRO A C 1
ATOM 792 O O . PRO A 1 103 ? -24.488 3.933 39.456 1.00 33.06 103 PRO A O 1
ATOM 795 N N . GLU A 1 104 ? -22.671 3.696 40.708 1.00 40.00 104 GLU A N 1
ATOM 796 C CA . GLU A 1 104 ? -21.991 2.848 39.724 1.00 40.00 104 GLU A CA 1
ATOM 797 C C . GLU A 1 104 ? -22.116 1.371 40.104 1.00 40.00 104 GLU A C 1
ATOM 799 O O . GLU A 1 104 ? -21.325 0.813 40.864 1.00 40.00 104 GLU A O 1
ATOM 804 N N . VAL A 1 105 ? -23.121 0.709 39.531 1.00 41.75 105 VAL A N 1
ATOM 805 C CA . VAL A 1 105 ? -23.061 -0.737 39.299 1.00 41.75 105 VAL A CA 1
ATOM 806 C C . VAL A 1 105 ? -21.800 -0.987 38.460 1.00 41.75 105 VAL A C 1
ATOM 808 O O . VAL A 1 105 ? -21.738 -0.524 37.323 1.00 41.75 105 VAL A O 1
ATOM 811 N N . CYS A 1 106 ? -20.781 -1.665 39.006 1.00 43.12 106 CYS A N 1
ATOM 812 C CA . CYS A 1 106 ? -19.572 -2.028 38.253 1.00 43.12 106 CYS A CA 1
ATOM 813 C C . CYS A 1 106 ? -19.960 -3.061 37.172 1.00 43.12 106 CYS A C 1
ATOM 815 O O . CYS A 1 106 ? -19.931 -4.266 37.410 1.00 43.12 106 CYS A O 1
ATOM 817 N N . GLN A 1 107 ? -20.394 -2.581 36.002 1.00 52.78 107 GLN A N 1
ATOM 818 C CA . GLN A 1 107 ? -20.631 -3.401 34.815 1.00 52.78 107 GLN A CA 1
ATOM 819 C C . GLN A 1 107 ? -19.284 -3.847 34.217 1.00 52.78 107 GLN A C 1
ATOM 821 O O . GLN A 1 107 ? -18.370 -3.021 34.111 1.00 52.78 107 GLN A O 1
ATOM 826 N N . PRO A 1 108 ? -19.139 -5.124 33.816 1.00 59.38 108 PRO A N 1
ATOM 827 C CA . PRO A 1 108 ? -17.971 -5.626 33.097 1.00 59.38 108 PRO A CA 1
ATOM 828 C C . PRO A 1 108 ? -17.607 -4.755 31.889 1.00 59.38 108 PRO A C 1
ATOM 830 O O . PRO A 1 108 ? -18.485 -4.288 31.171 1.00 59.38 108 PRO A O 1
ATOM 833 N N . LEU A 1 109 ? -16.314 -4.583 31.600 1.00 62.41 109 LEU A N 1
ATOM 834 C CA . LEU A 1 109 ? -15.852 -3.750 30.476 1.00 62.41 109 LEU A CA 1
ATOM 835 C C . LEU A 1 109 ? -16.416 -4.190 29.114 1.00 62.41 109 LEU A C 1
ATOM 837 O O . LEU A 1 109 ? -16.745 -3.334 28.298 1.00 62.41 109 LEU A O 1
ATOM 841 N N . ARG A 1 110 ? -16.622 -5.497 28.907 1.00 63.12 110 ARG A N 1
ATOM 842 C CA . ARG A 1 110 ? -17.299 -6.054 27.718 1.00 63.12 110 ARG A CA 1
ATOM 843 C C . ARG A 1 110 ? -18.737 -5.545 27.533 1.00 63.12 110 ARG A C 1
ATOM 845 O O . ARG A 1 110 ? -19.261 -5.571 26.433 1.00 63.12 110 ARG A O 1
ATOM 852 N N . GLU A 1 111 ? -19.389 -5.125 28.617 1.00 70.50 111 GLU A N 1
ATOM 853 C CA . GLU A 1 111 ? -20.754 -4.575 28.619 1.00 70.50 111 GLU A CA 1
ATOM 854 C C . GLU A 1 111 ? -20.738 -3.047 28.476 1.00 70.50 111 GLU A C 1
ATOM 856 O O . GLU A 1 111 ? -21.781 -2.429 28.277 1.00 70.50 111 GLU A O 1
ATOM 861 N N . ARG A 1 112 ? -19.547 -2.436 28.539 1.00 82.81 112 ARG A N 1
ATOM 862 C CA . ARG A 1 112 ? -19.338 -0.993 28.413 1.00 82.81 112 ARG A CA 1
ATOM 863 C C . ARG A 1 112 ? -18.810 -0.557 27.054 1.00 82.81 112 ARG A C 1
ATOM 865 O O . ARG A 1 112 ? -18.660 0.640 26.834 1.00 82.81 112 ARG A O 1
ATOM 872 N N . VAL A 1 113 ? -18.504 -1.487 26.161 1.00 88.88 113 VAL A N 1
ATOM 873 C CA . VAL A 1 113 ? -18.024 -1.198 24.809 1.00 88.88 113 VAL A CA 1
ATOM 874 C C . VAL A 1 113 ? -18.761 -2.110 23.839 1.00 88.88 113 VAL A C 1
ATOM 876 O O . VAL A 1 113 ? -19.057 -3.252 24.180 1.00 88.88 113 VAL A O 1
ATOM 879 N N . ARG A 1 114 ? -19.079 -1.616 22.642 1.00 90.75 114 ARG A N 1
ATOM 880 C CA . ARG A 1 114 ? -19.666 -2.423 21.568 1.00 90.75 114 ARG A CA 1
ATOM 881 C C . ARG A 1 114 ? -19.236 -1.929 20.191 1.00 90.75 114 ARG A C 1
ATOM 883 O O . ARG A 1 114 ? -18.895 -0.758 20.030 1.00 90.75 114 ARG A O 1
ATOM 890 N N . LEU A 1 115 ? -19.320 -2.829 19.215 1.00 90.06 115 LEU A N 1
ATOM 891 C CA . LEU A 1 115 ? -19.203 -2.519 17.793 1.00 90.06 115 LEU A CA 1
ATOM 892 C C . LEU A 1 115 ? -20.582 -2.627 17.141 1.00 90.06 115 LEU A C 1
ATOM 894 O O . LEU A 1 115 ? -21.303 -3.598 17.368 1.00 90.06 115 LEU A O 1
ATOM 898 N N . VAL A 1 116 ? -20.971 -1.607 16.378 1.00 91.38 116 VAL A N 1
ATOM 899 C CA . VAL A 1 116 ? -22.304 -1.495 15.762 1.00 91.38 116 VAL A CA 1
ATOM 900 C C . VAL A 1 116 ? -22.165 -1.310 14.253 1.00 91.38 116 VAL A C 1
ATOM 902 O O . VAL A 1 116 ? -21.231 -0.659 13.803 1.00 91.38 116 VAL A O 1
ATOM 905 N N . ASN A 1 117 ? -23.103 -1.846 13.466 1.00 87.94 117 ASN A N 1
ATOM 906 C CA . ASN A 1 117 ? -23.137 -1.723 11.998 1.00 87.94 117 ASN A CA 1
ATOM 907 C C . ASN A 1 117 ? -21.902 -2.281 11.259 1.00 87.94 117 ASN A C 1
ATOM 909 O O . ASN A 1 117 ? -21.638 -1.887 10.125 1.00 87.94 117 ASN A O 1
ATOM 913 N N . GLY A 1 118 ? -21.148 -3.193 11.872 1.00 81.81 118 GLY A N 1
ATOM 914 C CA . GLY A 1 118 ? -20.157 -3.983 11.146 1.00 81.81 118 GLY A CA 1
ATOM 915 C C . GLY A 1 118 ? -20.809 -5.005 10.222 1.00 81.81 118 GLY A C 1
ATOM 916 O O . GLY A 1 118 ? -21.933 -5.449 10.469 1.00 81.81 118 GLY A O 1
ATOM 917 N N . SER A 1 119 ? -20.094 -5.416 9.173 1.00 76.62 119 SER A N 1
ATOM 918 C CA . SER A 1 119 ? -20.550 -6.512 8.307 1.00 76.62 119 SER A CA 1
ATOM 919 C C . SER A 1 119 ? -20.379 -7.890 8.962 1.00 76.62 119 SER A C 1
ATOM 921 O O . SER A 1 119 ? -20.966 -8.877 8.518 1.00 76.62 119 SER A O 1
ATOM 923 N N . SER A 1 120 ? -19.611 -7.950 10.053 1.00 74.31 120 SER A N 1
ATOM 924 C CA . SER A 1 120 ? -19.347 -9.141 10.853 1.00 74.31 120 SER A CA 1
ATOM 925 C C . SER A 1 120 ? -19.407 -8.825 12.354 1.00 74.31 120 SER A C 1
ATOM 927 O O . SER A 1 120 ? -19.473 -7.668 12.764 1.00 74.31 120 SER A O 1
ATOM 929 N N . GLY A 1 121 ? -19.357 -9.862 13.196 1.00 78.75 121 GLY A N 1
ATOM 930 C CA . GLY A 1 121 ? -19.287 -9.705 14.654 1.00 78.75 121 GLY A CA 1
ATOM 931 C C . GLY A 1 121 ? -17.937 -9.202 15.181 1.00 78.75 121 GLY A C 1
ATOM 932 O O . GLY A 1 121 ? -17.776 -9.084 16.394 1.00 78.75 121 GLY A O 1
ATOM 933 N N . THR A 1 122 ? -16.962 -8.942 14.305 1.00 83.19 122 THR A N 1
ATOM 934 C CA . THR A 1 122 ? -15.595 -8.543 14.670 1.00 83.19 122 THR A CA 1
ATOM 935 C C . THR A 1 122 ? -15.228 -7.140 14.216 1.00 83.19 122 THR A C 1
ATOM 937 O O . THR A 1 122 ? -14.075 -6.747 14.346 1.00 83.19 122 THR A O 1
ATOM 940 N N . GLU A 1 123 ? -16.175 -6.368 13.699 1.00 85.19 123 GLU A N 1
ATOM 941 C CA . GLU A 1 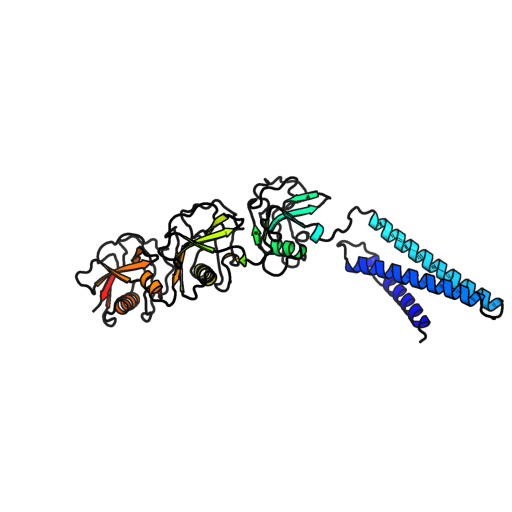123 ? -15.936 -5.001 13.251 1.00 85.19 123 GLU A CA 1
ATOM 942 C C . GLU A 1 123 ? -17.165 -4.121 13.497 1.00 85.19 123 GLU A C 1
ATOM 944 O O . GLU A 1 123 ? -18.257 -4.623 13.764 1.00 85.19 123 GLU A O 1
ATOM 949 N N . GLY A 1 124 ? -16.999 -2.804 13.421 1.00 88.62 124 GLY A N 1
ATOM 950 C CA . GLY A 1 124 ? -18.114 -1.862 13.483 1.00 88.62 124 GLY A CA 1
ATOM 951 C C . GLY A 1 124 ? -17.739 -0.513 14.083 1.00 88.62 124 GLY A C 1
ATOM 952 O O . GLY A 1 124 ? -16.612 -0.296 14.530 1.00 88.62 124 GLY A O 1
ATOM 953 N N . ARG A 1 125 ? -18.715 0.400 14.124 1.00 90.81 125 ARG A N 1
ATOM 954 C CA . ARG A 1 125 ? -18.625 1.679 14.835 1.00 90.81 125 ARG A CA 1
ATOM 955 C C . ARG A 1 125 ? -18.428 1.418 16.321 1.00 90.81 125 ARG A C 1
ATOM 957 O O . ARG A 1 125 ? -19.205 0.681 16.927 1.00 90.81 125 ARG A O 1
ATOM 964 N N . LEU A 1 126 ? -17.422 2.064 16.895 1.00 89.88 126 LEU A N 1
ATOM 965 C CA . LEU A 1 126 ? -17.088 1.992 18.305 1.00 89.88 126 LEU A CA 1
ATOM 966 C C . LEU A 1 126 ? -18.042 2.865 19.119 1.00 89.88 126 LEU A C 1
ATOM 968 O O . LEU A 1 126 ? -18.061 4.092 18.995 1.00 89.88 126 LEU A O 1
ATOM 972 N N . GLU A 1 127 ? -18.792 2.222 20.006 1.00 89.81 127 GLU A N 1
ATOM 973 C CA . GLU A 1 127 ? -19.629 2.896 20.989 1.00 89.81 127 GLU A CA 1
ATOM 974 C C . GLU A 1 127 ? -19.233 2.472 22.404 1.00 89.81 127 GLU A C 1
ATOM 976 O O . GLU A 1 127 ? -18.958 1.301 22.676 1.00 89.81 127 GLU A O 1
ATOM 981 N N . ILE A 1 128 ? -19.208 3.444 23.314 1.00 85.94 128 ILE A N 1
ATOM 982 C CA . ILE A 1 128 ? -18.817 3.266 24.712 1.00 85.94 128 ILE A CA 1
ATOM 983 C C . ILE A 1 128 ? -19.995 3.656 25.610 1.00 85.94 128 ILE A C 1
ATOM 985 O O . ILE A 1 128 ? -20.719 4.609 25.332 1.00 85.94 128 ILE A O 1
ATOM 989 N N . PHE A 1 129 ? -20.189 2.925 26.703 1.00 83.56 129 PHE A N 1
ATOM 990 C CA . PHE A 1 129 ? -21.223 3.175 27.696 1.00 83.56 129 PHE A CA 1
ATOM 991 C C . PHE A 1 129 ? -20.676 3.985 28.880 1.00 83.56 129 PHE A C 1
ATOM 993 O O . PHE A 1 129 ? -19.831 3.524 29.667 1.00 83.56 129 PHE A O 1
ATOM 1000 N N . VAL A 1 130 ? -21.176 5.212 29.022 1.00 74.62 130 VAL A N 1
ATOM 1001 C CA . VAL A 1 130 ? -20.817 6.163 30.086 1.00 74.62 130 VAL A CA 1
ATOM 1002 C C . VAL A 1 130 ? -22.092 6.856 30.566 1.00 74.62 130 VAL A C 1
ATOM 1004 O O . VAL A 1 130 ? -23.021 7.030 29.791 1.00 74.62 130 VAL A O 1
ATOM 1007 N N . ASN A 1 131 ? -22.189 7.227 31.846 1.00 72.69 131 ASN A N 1
ATOM 1008 C CA . ASN A 1 131 ? -23.343 7.965 32.394 1.00 72.69 131 ASN A CA 1
ATOM 1009 C C . ASN A 1 131 ? -24.720 7.377 32.015 1.00 72.69 131 ASN A C 1
ATOM 1011 O O . ASN A 1 131 ? -25.667 8.111 31.744 1.00 72.69 131 ASN A O 1
ATOM 1015 N N . ASN A 1 132 ? -24.824 6.045 31.995 1.00 76.06 132 ASN A N 1
ATOM 1016 C CA . ASN A 1 132 ? -26.039 5.315 31.632 1.00 76.06 132 ASN A CA 1
ATOM 1017 C C . ASN A 1 132 ? -26.531 5.545 30.181 1.00 76.06 132 ASN A C 1
ATOM 1019 O O . ASN A 1 132 ? -27.718 5.381 29.896 1.00 76.06 132 ASN A O 1
ATOM 1023 N N . GLN A 1 133 ? -25.639 5.933 29.263 1.00 82.00 133 GLN A N 1
ATOM 1024 C CA . GLN A 1 133 ? -25.935 6.135 27.844 1.00 82.00 133 GLN A CA 1
ATOM 1025 C C . GLN A 1 133 ? -24.801 5.613 26.951 1.00 82.00 133 GLN A C 1
ATOM 1027 O O . GLN A 1 133 ? -23.623 5.662 27.308 1.00 82.00 133 GLN A O 1
ATOM 1032 N N . TRP A 1 134 ? -25.166 5.121 25.765 1.00 86.25 134 TRP A N 1
ATOM 1033 C CA . TRP A 1 134 ? -24.204 4.818 24.706 1.00 86.25 134 TRP A CA 1
ATOM 1034 C C . TRP A 1 134 ? -23.794 6.115 24.006 1.00 86.25 134 TRP A C 1
ATOM 1036 O O . TRP A 1 134 ? -24.649 6.921 23.640 1.00 86.25 134 TRP A O 1
ATOM 1046 N N . THR A 1 135 ? -22.490 6.311 23.841 1.00 82.88 135 THR A N 1
ATOM 1047 C CA . THR A 1 135 ? -21.878 7.465 23.176 1.00 82.88 135 THR A CA 1
ATOM 1048 C C . THR A 1 135 ? -20.904 6.988 22.103 1.00 82.88 135 THR A C 1
ATOM 1050 O O . THR A 1 135 ? -20.323 5.904 22.223 1.00 82.88 135 THR A O 1
ATOM 1053 N N . THR A 1 136 ? -20.730 7.788 21.053 1.00 85.62 136 THR A N 1
ATOM 1054 C CA . THR A 1 136 ? -19.757 7.511 19.996 1.00 85.62 136 THR A CA 1
ATOM 1055 C C . THR A 1 136 ? -18.384 8.067 20.353 1.00 85.62 136 THR A C 1
ATOM 1057 O O . THR A 1 136 ? -18.246 9.042 21.101 1.00 85.62 136 THR A O 1
ATOM 1060 N N . VAL A 1 137 ? -17.352 7.432 19.804 1.00 83.31 137 VAL A N 1
ATOM 1061 C CA . VAL A 1 137 ? -15.967 7.901 19.888 1.00 83.31 137 VAL A CA 1
ATOM 1062 C C . VAL A 1 137 ? -15.608 8.581 18.579 1.00 83.31 137 VAL A C 1
ATOM 1064 O O . VAL A 1 137 ? -15.970 8.087 17.520 1.00 83.31 137 VAL A O 1
ATOM 1067 N N . TYR A 1 138 ? -14.901 9.703 18.633 1.00 79.88 138 TYR A N 1
ATOM 1068 C CA . TYR A 1 138 ? -14.448 10.403 17.438 1.00 79.88 138 TYR A CA 1
ATOM 1069 C C . TYR A 1 138 ? -13.171 9.772 16.871 1.00 79.88 138 TYR A C 1
ATOM 1071 O O . TYR A 1 138 ? -12.288 9.376 17.631 1.00 79.88 138 TYR A O 1
ATOM 1079 N N . SER A 1 139 ? -13.053 9.705 15.542 1.00 76.62 139 SER A N 1
ATOM 1080 C CA . SER A 1 139 ? -11.930 9.041 14.859 1.00 76.62 139 SER A CA 1
ATOM 1081 C C . SER A 1 139 ? -10.568 9.684 15.120 1.00 76.62 139 SER A C 1
ATOM 1083 O O . SER A 1 139 ? -9.539 9.015 15.056 1.00 76.62 139 SER A O 1
ATOM 1085 N N . THR A 1 140 ? -10.533 10.984 15.423 1.00 74.44 140 THR A N 1
ATOM 1086 C CA . THR A 1 140 ? -9.278 11.699 15.677 1.00 74.44 140 THR A CA 1
ATOM 1087 C C . THR A 1 140 ? -8.575 11.141 16.911 1.00 74.44 140 THR A C 1
ATOM 1089 O O . THR A 1 140 ? -9.148 11.126 18.000 1.00 74.44 140 THR A O 1
ATOM 1092 N N . GLY A 1 141 ? -7.320 10.724 16.735 1.00 71.50 141 GLY A N 1
ATOM 1093 C CA . GLY A 1 141 ? -6.464 10.168 17.784 1.00 71.50 141 GLY A CA 1
ATOM 1094 C C . GLY A 1 141 ? -6.607 8.659 17.992 1.00 71.50 141 GLY A C 1
ATOM 1095 O O . GLY A 1 141 ? -5.687 8.063 18.537 1.00 71.50 141 GLY A O 1
ATOM 1096 N N . LEU A 1 142 ? -7.687 8.030 17.510 1.00 77.12 142 LEU A N 1
ATOM 1097 C CA . LEU A 1 142 ? -7.865 6.583 17.627 1.00 77.12 142 LEU A CA 1
ATOM 1098 C C . LEU A 1 142 ? -6.907 5.856 16.670 1.00 77.12 142 LEU A C 1
ATOM 1100 O O . LEU A 1 142 ? -6.969 6.050 15.455 1.00 77.12 142 LEU A O 1
ATOM 1104 N N . THR A 1 143 ? -6.043 4.998 17.208 1.00 77.31 143 THR A N 1
ATOM 1105 C CA . THR A 1 143 ? -5.109 4.167 16.437 1.00 77.31 143 THR A CA 1
ATOM 1106 C C . THR A 1 143 ? -5.391 2.678 16.647 1.00 77.31 143 THR A C 1
ATOM 1108 O O . THR A 1 143 ? -6.275 2.284 17.416 1.00 77.31 143 THR A O 1
ATOM 1111 N N . GLY A 1 144 ? -4.607 1.816 15.993 1.00 76.69 144 GLY A N 1
ATOM 1112 C CA . GLY A 1 144 ? -4.667 0.372 16.226 1.00 76.69 144 GLY A CA 1
ATOM 1113 C C . GLY A 1 144 ? -4.421 -0.034 17.688 1.00 76.69 144 GLY A C 1
ATOM 1114 O O . GLY A 1 144 ? -4.920 -1.068 18.135 1.00 76.69 144 GLY A O 1
ATOM 1115 N N . ARG A 1 145 ? -3.728 0.799 18.482 1.00 81.69 145 ARG A N 1
ATOM 1116 C CA . ARG A 1 145 ? -3.511 0.559 19.919 1.00 81.69 145 ARG A CA 1
ATOM 1117 C C . ARG A 1 145 ? -4.820 0.630 20.706 1.00 81.69 145 ARG A C 1
ATOM 1119 O O . ARG A 1 145 ? -5.162 -0.321 21.405 1.00 81.69 145 ARG A O 1
ATOM 1126 N N . GLU A 1 146 ? -5.568 1.723 20.567 1.00 84.75 146 GLU A N 1
ATOM 1127 C CA . GLU A 1 146 ? -6.873 1.908 21.211 1.00 84.75 146 GLU A CA 1
ATOM 1128 C C . GLU A 1 146 ? -7.864 0.836 20.735 1.00 84.75 146 GLU A C 1
ATOM 1130 O O . GLU A 1 146 ? -8.576 0.237 21.546 1.00 84.75 146 GLU A O 1
ATOM 1135 N N . ALA A 1 147 ? -7.869 0.548 19.427 1.00 85.50 147 ALA A N 1
ATOM 1136 C CA . ALA A 1 147 ? -8.696 -0.504 18.842 1.00 85.50 147 ALA A CA 1
ATOM 1137 C C . ALA A 1 147 ? -8.370 -1.883 19.441 1.00 85.50 147 ALA A C 1
ATOM 1139 O O . ALA A 1 147 ? -9.277 -2.658 19.731 1.00 85.50 147 ALA A O 1
ATOM 1140 N N . SER A 1 148 ? -7.097 -2.175 19.722 1.00 84.06 148 SER A N 1
ATOM 1141 C CA . SER A 1 148 ? -6.690 -3.454 20.320 1.00 84.06 148 SER A CA 1
ATOM 1142 C C . SER A 1 148 ? -7.239 -3.623 21.738 1.00 84.06 148 SER A C 1
ATOM 1144 O O . SER A 1 148 ? -7.680 -4.715 22.098 1.00 84.06 148 SER A O 1
ATOM 1146 N N . LEU A 1 149 ? -7.303 -2.542 22.524 1.00 85.44 149 LEU A N 1
ATOM 1147 C CA . LEU A 1 149 ? -7.932 -2.562 23.851 1.00 85.44 149 LEU A CA 1
ATOM 1148 C C . LEU A 1 149 ? -9.441 -2.816 23.766 1.00 85.44 149 LEU A C 1
ATOM 1150 O O . LEU A 1 149 ? -9.985 -3.576 24.567 1.00 85.44 149 LEU A O 1
ATOM 1154 N N . VAL A 1 150 ? -10.118 -2.208 22.788 1.00 87.88 150 VAL A N 1
ATOM 1155 C CA . VAL A 1 150 ? -11.544 -2.447 22.507 1.00 87.88 150 VAL A CA 1
ATOM 1156 C C . VAL A 1 150 ? -11.783 -3.914 22.153 1.00 87.88 150 VAL A C 1
ATOM 1158 O O . VAL A 1 150 ? -12.640 -4.568 22.746 1.00 87.88 150 VAL A O 1
ATOM 1161 N N . CYS A 1 151 ? -10.997 -4.454 21.228 1.00 86.06 151 CYS A N 1
ATOM 1162 C CA . CYS A 1 151 ? -11.132 -5.827 20.756 1.00 86.06 151 CYS A CA 1
ATOM 1163 C C . CYS A 1 151 ? -10.813 -6.857 21.844 1.00 86.06 151 CYS A C 1
ATOM 1165 O O . CYS A 1 151 ? -11.529 -7.852 21.985 1.00 86.06 151 CYS A O 1
ATOM 1167 N N . GLY A 1 152 ? -9.800 -6.584 22.670 1.00 83.25 152 GLY A N 1
ATOM 1168 C CA . GLY A 1 152 ? -9.508 -7.365 23.869 1.00 83.25 152 GLY A CA 1
ATOM 1169 C C . GLY A 1 152 ? -10.672 -7.358 24.862 1.00 83.25 152 GLY A C 1
ATOM 1170 O O . GLY A 1 152 ? -11.081 -8.419 25.331 1.00 83.25 152 GLY A O 1
ATOM 1171 N N . ALA A 1 153 ? -11.273 -6.191 25.123 1.00 84.19 153 ALA A N 1
ATOM 1172 C CA . ALA A 1 153 ? -12.420 -6.066 26.027 1.00 84.19 153 ALA A CA 1
ATOM 1173 C C . ALA A 1 153 ? -13.661 -6.835 25.539 1.00 84.19 153 ALA A C 1
ATOM 1175 O O . ALA A 1 153 ? -14.436 -7.329 26.359 1.00 84.19 153 ALA A O 1
ATOM 1176 N N . LEU A 1 154 ? -13.835 -6.970 24.223 1.00 85.69 154 LEU A N 1
ATOM 1177 C CA . LEU A 1 154 ? -14.921 -7.738 23.607 1.00 85.69 154 LEU A CA 1
ATOM 1178 C C . LEU A 1 154 ? -14.653 -9.251 23.562 1.00 85.69 154 LEU A C 1
ATOM 1180 O O . LEU A 1 154 ? -15.508 -10.007 23.106 1.00 85.69 154 LEU A O 1
ATOM 1184 N N . GLY A 1 155 ? -13.486 -9.713 24.027 1.00 82.12 155 GLY A N 1
ATOM 1185 C CA . GLY A 1 155 ? -13.093 -11.121 23.922 1.00 82.12 155 GLY A CA 1
ATOM 1186 C C . GLY A 1 155 ? -12.828 -11.565 22.481 1.00 82.12 155 GLY A C 1
ATOM 1187 O O . GLY A 1 155 ? -12.822 -12.758 22.196 1.00 82.12 155 GLY A O 1
ATOM 1188 N N . LEU A 1 156 ? -12.605 -10.608 21.577 1.00 80.81 156 LEU A N 1
ATOM 1189 C CA . LEU A 1 156 ? -12.265 -10.838 20.172 1.00 80.81 156 LEU A CA 1
ATOM 1190 C C . LEU A 1 156 ? -10.737 -10.878 19.960 1.00 80.81 156 LEU A C 1
ATOM 1192 O O . LEU A 1 156 ? -10.263 -10.938 18.830 1.00 80.81 156 LEU A O 1
ATOM 1196 N N . GLY A 1 157 ? -9.965 -10.808 21.050 1.00 62.66 157 GLY A N 1
ATOM 1197 C CA . GLY A 1 157 ? -8.517 -10.625 21.049 1.00 62.66 157 GLY A CA 1
ATOM 1198 C C . GLY A 1 157 ? -7.727 -11.888 20.703 1.00 62.66 157 GLY A C 1
ATOM 1199 O O . GLY A 1 157 ? -7.688 -12.839 21.480 1.00 62.66 157 GLY A O 1
ATOM 1200 N N . GLY A 1 158 ? -7.038 -11.836 19.562 1.00 55.66 158 GLY A N 1
ATOM 1201 C CA . GLY A 1 158 ? -6.022 -12.801 19.128 1.00 55.66 158 GLY A CA 1
ATOM 1202 C C . GLY A 1 158 ? -4.956 -12.212 18.186 1.00 55.66 158 GLY A C 1
ATOM 1203 O O . GLY A 1 158 ? -4.201 -12.978 17.596 1.00 55.66 158 GLY A O 1
ATOM 1204 N N . GLY A 1 159 ? -4.889 -10.879 18.018 1.00 60.31 159 GLY A N 1
ATOM 1205 C CA . GLY A 1 159 ? -3.977 -10.201 17.081 1.00 60.31 159 GLY A CA 1
ATOM 1206 C C . GLY A 1 159 ? -4.094 -8.665 17.077 1.00 60.31 159 GLY A C 1
ATOM 1207 O O . GLY A 1 159 ? -4.790 -8.099 17.921 1.00 60.31 159 GLY A O 1
ATOM 1208 N N . GLN A 1 160 ? -3.393 -8.005 16.137 1.00 69.44 160 GLN A N 1
ATOM 1209 C CA . GLN A 1 160 ? -3.481 -6.557 15.874 1.00 69.44 160 GLN A CA 1
ATOM 1210 C C . GLN A 1 160 ? -4.912 -6.152 15.483 1.00 69.44 160 GLN A C 1
ATOM 1212 O O . GLN A 1 160 ? -5.542 -6.829 14.676 1.00 69.44 160 GLN A O 1
ATOM 1217 N N . ALA A 1 161 ? -5.393 -5.031 16.020 1.00 79.50 161 ALA A N 1
ATOM 1218 C CA . ALA A 1 161 ? -6.667 -4.417 15.655 1.00 79.50 161 ALA A CA 1
ATOM 1219 C C . ALA A 1 161 ? -6.443 -3.052 15.002 1.00 79.50 161 ALA A C 1
ATOM 1221 O O . ALA A 1 161 ? -5.415 -2.413 15.238 1.00 79.50 161 ALA A O 1
ATOM 1222 N N . SER A 1 162 ? -7.434 -2.581 14.247 1.00 80.62 162 SER A N 1
ATOM 1223 C CA . SER A 1 162 ? -7.335 -1.311 13.524 1.00 80.62 162 SER A CA 1
ATOM 1224 C C . SER A 1 162 ? -8.479 -0.367 13.796 1.00 80.62 162 SER A C 1
ATOM 1226 O O . SER A 1 162 ? -9.637 -0.774 13.864 1.00 80.62 162 SER A O 1
ATOM 1228 N N . ALA A 1 163 ? -8.123 0.906 13.950 1.00 82.38 163 ALA A N 1
ATOM 1229 C CA . ALA A 1 163 ? -9.056 2.009 14.087 1.00 82.38 163 ALA A CA 1
ATOM 1230 C C . ALA A 1 163 ? -9.521 2.482 12.709 1.00 82.38 163 ALA A C 1
ATOM 1232 O O . ALA A 1 163 ? -8.711 2.691 11.805 1.00 82.38 163 ALA A O 1
ATOM 1233 N N . ILE A 1 164 ? -10.830 2.673 12.575 1.00 78.81 164 ILE A N 1
ATOM 1234 C CA . ILE A 1 164 ? -11.499 3.103 11.344 1.00 78.81 164 ILE A CA 1
ATOM 1235 C C . ILE A 1 164 ? -12.055 4.503 11.553 1.00 78.81 164 ILE A C 1
ATOM 1237 O O . ILE A 1 164 ? -12.587 4.809 12.622 1.00 78.81 164 ILE A O 1
ATOM 1241 N N . GLY A 1 165 ? -11.889 5.369 10.555 1.00 80.12 165 GLY A N 1
ATOM 1242 C CA . GLY A 1 165 ? -12.299 6.765 10.635 1.00 80.12 165 GLY A CA 1
ATOM 1243 C C . GLY A 1 165 ? -13.645 7.064 9.981 1.00 80.12 165 GLY A C 1
ATOM 1244 O O . GLY A 1 165 ? -14.336 6.167 9.519 1.00 80.12 165 GLY A O 1
ATOM 1245 N N . ASN A 1 166 ? -13.987 8.357 9.942 1.00 71.88 166 ASN A N 1
ATOM 1246 C CA . ASN A 1 166 ? -14.954 8.954 9.010 1.00 71.88 166 ASN A CA 1
ATOM 1247 C C . ASN A 1 166 ? -16.341 8.302 8.901 1.00 71.88 166 ASN A C 1
ATOM 1249 O O . ASN A 1 166 ? -16.991 8.405 7.865 1.00 71.88 166 ASN A O 1
ATOM 1253 N N . GLY A 1 167 ? -16.823 7.662 9.970 1.00 74.19 167 GLY A N 1
ATOM 1254 C CA . GLY A 1 167 ? -18.173 7.110 9.983 1.00 74.19 167 GLY A CA 1
ATOM 1255 C C . GLY A 1 167 ? -18.395 6.007 8.945 1.00 74.19 167 GLY A C 1
ATOM 1256 O O . GLY A 1 167 ? -19.523 5.856 8.486 1.00 74.19 167 GLY A O 1
ATOM 1257 N N . GLU A 1 168 ? -17.365 5.229 8.590 1.00 78.44 168 GLU A N 1
ATOM 1258 C CA . GLU A 1 168 ? -17.464 4.125 7.611 1.00 78.44 168 GLU A CA 1
ATOM 1259 C C . GLU A 1 168 ? -18.558 3.104 7.967 1.00 78.44 168 GLU A C 1
ATOM 1261 O O . GLU A 1 168 ? -19.286 2.607 7.113 1.00 78.44 168 GLU A O 1
ATOM 1266 N N . PHE A 1 169 ? -18.765 2.851 9.260 1.00 82.94 169 PHE A N 1
ATOM 1267 C CA . PHE A 1 169 ? -19.853 1.998 9.756 1.00 82.94 169 PHE A CA 1
ATOM 1268 C C . PHE A 1 169 ? -21.177 2.766 9.963 1.00 82.94 169 PHE A C 1
ATOM 1270 O O . PHE A 1 169 ? -22.068 2.364 10.721 1.00 82.94 169 PHE A O 1
ATOM 1277 N N . GLY A 1 170 ? -21.314 3.910 9.301 1.00 82.31 170 GLY A N 1
ATOM 1278 C CA . GLY A 1 170 ? -22.399 4.865 9.458 1.00 82.31 170 GLY A CA 1
ATOM 1279 C C . GLY A 1 170 ? -22.270 5.732 10.710 1.00 82.31 170 GLY A C 1
ATOM 1280 O O . GLY A 1 170 ? -21.573 5.400 11.671 1.00 82.31 170 GLY A O 1
ATOM 1281 N N . SER A 1 171 ? -23.015 6.833 10.711 1.00 83.31 171 SER A N 1
ATOM 1282 C CA . SER A 1 171 ? -23.123 7.751 11.843 1.00 83.31 171 SER A CA 1
ATOM 1283 C C . SER A 1 171 ? -23.920 7.143 12.993 1.00 83.31 171 SER A C 1
ATOM 1285 O O . SER A 1 171 ? -24.993 6.565 12.797 1.00 83.31 171 SER A O 1
ATOM 1287 N N . GLY A 1 172 ? -23.402 7.292 14.205 1.00 81.19 172 GLY A N 1
ATOM 1288 C CA . GLY A 1 172 ? -24.157 7.065 15.423 1.00 81.19 172 GLY A CA 1
ATOM 1289 C C . GLY A 1 172 ? -25.085 8.236 15.736 1.00 81.19 172 GLY A C 1
ATOM 1290 O O . GLY A 1 172 ? -25.327 9.131 14.925 1.00 81.19 172 GLY A O 1
ATOM 1291 N N . SER A 1 173 ? -25.644 8.204 16.938 1.00 74.44 173 SER A N 1
ATOM 1292 C CA . SER A 1 173 ? -26.598 9.203 17.408 1.00 74.44 173 SER A CA 1
ATOM 1293 C C . SER A 1 173 ? -26.370 9.500 18.880 1.00 74.44 173 SER A C 1
ATOM 1295 O O . SER A 1 173 ? -26.107 8.578 19.652 1.00 74.44 173 SER A O 1
ATOM 1297 N N . GLY A 1 174 ? -26.571 10.751 19.283 1.00 72.56 174 GLY A N 1
ATOM 1298 C CA . GLY A 1 174 ? -26.502 11.160 20.683 1.00 72.56 174 GLY A CA 1
ATOM 1299 C C . GLY A 1 174 ? -25.215 11.919 21.003 1.00 72.56 174 GLY A C 1
ATOM 1300 O O . GLY A 1 174 ? -24.630 12.547 20.127 1.00 72.56 174 GLY A O 1
ATOM 1301 N N . PRO A 1 175 ? -24.777 11.942 22.267 1.00 66.81 175 PRO A N 1
ATOM 1302 C CA . PRO A 1 175 ? -23.576 12.672 22.641 1.00 66.81 175 PRO A CA 1
ATOM 1303 C C . PRO A 1 175 ? -22.319 11.995 22.082 1.00 66.81 175 PRO A C 1
ATOM 1305 O O . PRO A 1 175 ? -22.221 10.769 22.115 1.00 66.81 175 PRO A O 1
ATOM 1308 N N . SER A 1 176 ? -21.329 12.783 21.658 1.00 64.81 176 SER A N 1
ATOM 1309 C CA . SER A 1 176 ? -19.950 12.320 21.458 1.00 64.81 176 SER A CA 1
ATOM 1310 C C . SER A 1 176 ? -19.098 12.853 22.608 1.00 64.81 176 SER A C 1
ATOM 1312 O O . SER A 1 176 ? -18.928 14.064 22.760 1.00 64.81 176 SER A O 1
ATOM 1314 N N . TRP A 1 177 ? -18.647 11.963 23.493 1.00 64.31 177 TRP A N 1
ATOM 1315 C CA . TRP A 1 177 ? -17.919 12.353 24.709 1.00 64.31 177 TRP A CA 1
ATOM 1316 C C . TRP A 1 177 ? -16.422 12.065 24.657 1.00 64.31 177 TRP A C 1
ATOM 1318 O O . TRP A 1 177 ? -15.690 12.562 25.509 1.00 64.31 177 TRP A O 1
ATOM 1328 N N . PHE A 1 178 ? -15.962 11.315 23.657 1.00 71.25 178 PHE A N 1
ATOM 1329 C CA . PHE A 1 178 ? -14.568 10.906 23.530 1.00 71.25 178 PHE A CA 1
ATOM 1330 C C . PHE A 1 178 ? -13.986 11.403 22.214 1.00 71.25 178 PHE A C 1
ATOM 1332 O O . PHE A 1 178 ? -14.396 10.969 21.141 1.00 71.25 178 PHE A O 1
ATOM 1339 N N . ASN A 1 179 ? -12.997 12.289 22.304 1.00 72.38 179 ASN A N 1
ATOM 1340 C CA . ASN A 1 179 ? -12.171 12.697 21.176 1.00 72.38 179 ASN A CA 1
ATOM 1341 C C . ASN A 1 179 ? -10.692 12.665 21.564 1.00 72.38 179 ASN A C 1
ATOM 1343 O O . ASN A 1 179 ? -10.344 12.803 22.744 1.00 72.38 179 ASN A O 1
ATOM 1347 N N . ASN A 1 180 ? -9.834 12.497 20.558 1.00 72.94 180 ASN A N 1
ATOM 1348 C CA . ASN A 1 180 ? -8.388 12.439 20.737 1.00 72.94 180 ASN A CA 1
ATOM 1349 C C . ASN A 1 180 ? -7.990 11.417 21.812 1.00 72.94 180 ASN A C 1
ATOM 1351 O O . ASN A 1 180 ? -7.221 11.730 22.723 1.00 72.94 180 ASN A O 1
ATOM 1355 N N . VAL A 1 181 ? -8.611 10.235 21.749 1.00 79.69 181 VAL A N 1
ATOM 1356 C CA . VAL A 1 181 ? -8.322 9.141 22.676 1.00 79.69 181 VAL A CA 1
ATOM 1357 C C . VAL A 1 181 ? -6.918 8.647 22.371 1.00 79.69 181 VAL A C 1
ATOM 1359 O O . VAL A 1 181 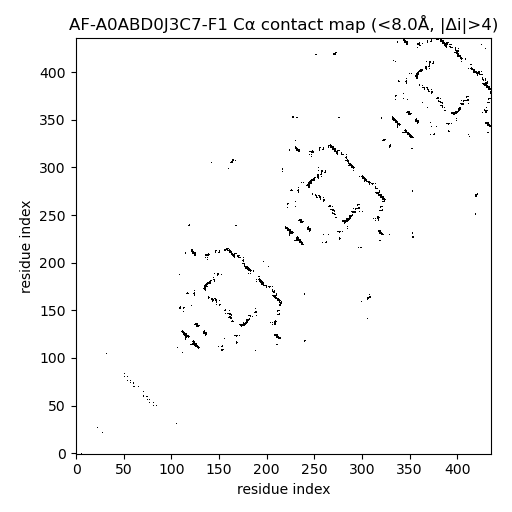? -6.681 8.159 21.275 1.00 79.69 181 VAL A O 1
ATOM 1362 N N . ALA A 1 182 ? -6.004 8.801 23.323 1.00 82.12 182 ALA A N 1
ATOM 1363 C CA . ALA A 1 182 ? -4.606 8.426 23.173 1.00 82.12 182 ALA A CA 1
ATOM 1364 C C . ALA A 1 182 ? -4.150 7.614 24.388 1.00 82.12 182 ALA A C 1
ATOM 1366 O O . ALA A 1 182 ? -4.113 8.125 25.519 1.00 82.12 182 ALA A O 1
ATOM 1367 N N . CYS A 1 183 ? -3.816 6.350 24.140 1.00 82.94 183 CYS A N 1
ATOM 1368 C CA . CYS A 1 183 ? -3.280 5.409 25.112 1.00 82.94 183 CYS A CA 1
ATOM 1369 C C . CYS A 1 183 ? -1.743 5.428 25.090 1.00 82.94 183 CYS A C 1
ATOM 1371 O O . CYS A 1 183 ? -1.113 5.480 24.030 1.00 82.94 183 CYS A O 1
ATOM 1373 N N . LYS A 1 184 ? -1.121 5.344 26.265 1.00 83.00 184 LYS A N 1
ATOM 1374 C CA . LYS A 1 184 ? 0.338 5.311 26.454 1.00 83.00 184 LYS A CA 1
ATOM 1375 C C . LYS A 1 184 ? 0.923 3.905 26.327 1.00 83.00 184 LYS A C 1
ATOM 1377 O O . LYS A 1 184 ? 2.102 3.764 26.010 1.00 83.00 184 LYS A O 1
ATOM 1382 N N . GLY A 1 185 ? 0.099 2.877 26.514 1.00 76.31 185 GLY A N 1
ATOM 1383 C CA . GLY A 1 185 ? 0.446 1.466 26.386 1.00 76.31 185 GLY A CA 1
ATOM 1384 C C . GLY A 1 185 ? 0.504 0.675 27.689 1.00 76.31 185 GLY A C 1
ATOM 1385 O O . GLY A 1 185 ? 0.730 -0.528 27.619 1.00 76.31 185 GLY A O 1
ATOM 1386 N N . ASP A 1 186 ? 0.305 1.312 28.841 1.00 79.81 186 ASP A N 1
ATOM 1387 C CA . ASP A 1 186 ? 0.127 0.658 30.143 1.00 79.81 186 ASP A CA 1
ATOM 1388 C C . ASP A 1 186 ? -1.355 0.449 30.497 1.00 79.81 186 ASP A C 1
ATOM 1390 O O . ASP A 1 186 ? -1.684 -0.210 31.486 1.00 79.81 186 ASP A O 1
ATOM 1394 N N . GLU A 1 187 ? -2.263 0.980 29.677 1.00 83.75 187 GLU A N 1
ATOM 1395 C CA . GLU A 1 187 ? -3.694 0.813 29.853 1.00 83.75 187 GLU A CA 1
ATOM 1396 C C . GLU A 1 187 ? -4.145 -0.614 29.539 1.00 83.75 187 GLU A C 1
ATOM 1398 O O . GLU A 1 187 ? -3.752 -1.242 28.559 1.00 83.75 187 GLU A O 1
ATOM 1403 N N . THR A 1 188 ? -5.066 -1.102 30.361 1.00 76.62 188 THR A N 1
ATOM 1404 C CA . THR A 1 188 ? -5.724 -2.404 30.180 1.00 76.62 188 THR A CA 1
ATOM 1405 C C . THR A 1 188 ? -7.070 -2.277 29.470 1.00 76.62 188 THR A C 1
ATOM 1407 O O . THR A 1 188 ? -7.665 -3.281 29.087 1.00 76.62 188 THR A O 1
ATOM 1410 N N . HIS A 1 189 ? -7.580 -1.051 29.310 1.00 77.12 189 HIS A N 1
ATOM 1411 C CA . HIS A 1 189 ? -8.840 -0.773 28.627 1.00 77.12 189 HIS A CA 1
ATOM 1412 C C . HIS A 1 189 ? -8.943 0.683 28.160 1.00 77.12 189 HIS A C 1
ATOM 1414 O O . HIS A 1 189 ? -8.414 1.594 28.793 1.00 77.12 189 HIS A O 1
ATOM 1420 N N . VAL A 1 190 ? -9.696 0.907 27.076 1.00 78.88 190 VAL A N 1
ATOM 1421 C CA . VAL A 1 190 ? -9.773 2.197 26.356 1.00 78.88 190 VAL A CA 1
ATOM 1422 C C . VAL A 1 190 ? -10.252 3.379 27.215 1.00 78.88 190 VAL A C 1
ATOM 1424 O O . VAL A 1 190 ? -9.894 4.521 26.955 1.00 78.88 190 VAL A O 1
ATOM 1427 N N . LEU A 1 191 ? -11.018 3.124 28.284 1.00 79.06 191 LEU A N 1
ATOM 1428 C CA . LEU A 1 191 ? -11.483 4.170 29.208 1.00 79.06 191 LEU A CA 1
ATOM 1429 C C . LEU A 1 191 ? -10.383 4.716 30.136 1.00 79.06 191 LEU A C 1
ATOM 1431 O O . LEU A 1 191 ? -10.604 5.739 30.779 1.00 79.06 191 LEU A O 1
ATOM 1435 N N . GLN A 1 192 ? -9.231 4.042 30.245 1.00 81.06 192 GLN A N 1
ATOM 1436 C CA . GLN A 1 192 ? -8.068 4.543 30.995 1.00 81.06 192 GLN A CA 1
ATOM 1437 C C . GLN A 1 192 ? -7.234 5.530 30.178 1.00 81.06 192 GLN A C 1
ATOM 1439 O O . GLN A 1 192 ? -6.421 6.260 30.743 1.00 81.06 192 GLN A O 1
ATOM 1444 N N . CYS A 1 193 ? -7.437 5.552 28.862 1.00 80.88 193 CYS A N 1
ATOM 1445 C CA . CYS A 1 193 ? -6.649 6.367 27.964 1.00 80.88 193 CYS A CA 1
ATOM 1446 C C . CYS A 1 193 ? -7.002 7.844 28.117 1.00 80.88 193 CYS A C 1
ATOM 1448 O O . CYS A 1 193 ? -8.129 8.227 28.453 1.00 80.88 193 CYS A O 1
ATOM 1450 N N . SER A 1 194 ? -6.016 8.699 27.865 1.00 83.31 194 SER A N 1
ATOM 1451 C CA . SER A 1 194 ? -6.235 10.140 27.897 1.00 83.31 194 SER A CA 1
ATOM 1452 C C . SER A 1 194 ? -7.177 10.562 26.766 1.00 83.31 194 SER A C 1
ATOM 1454 O O . SER A 1 194 ? -7.119 10.007 25.674 1.00 83.31 194 SER A O 1
ATOM 1456 N N . SER A 1 195 ? -8.060 11.531 27.016 1.00 77.25 195 SER A N 1
ATOM 1457 C CA . SER A 1 195 ? -8.926 12.122 25.987 1.00 77.25 195 SER A CA 1
ATOM 1458 C C . SER A 1 195 ? -9.032 13.632 26.191 1.00 77.25 195 SER A C 1
ATOM 1460 O O . SER A 1 195 ? -8.950 14.126 27.320 1.00 77.25 195 SER A O 1
ATOM 1462 N N . SER A 1 196 ? -9.174 14.388 25.099 1.00 67.56 196 SER A N 1
ATOM 1463 C CA . SER A 1 196 ? -9.190 15.859 25.161 1.00 67.56 196 SER A CA 1
ATOM 1464 C C . SER A 1 196 ? -10.543 16.452 25.566 1.00 67.56 196 SER A C 1
ATOM 1466 O O . SER A 1 196 ? -10.624 17.645 25.860 1.00 67.56 196 SER A O 1
ATOM 1468 N N . SER A 1 197 ? -11.604 15.642 25.627 1.00 58.50 197 SER A N 1
ATOM 1469 C CA . SER A 1 197 ? -12.948 16.097 25.987 1.00 58.50 197 SER A CA 1
ATOM 1470 C C . SER A 1 197 ? -13.274 15.842 27.451 1.00 58.50 197 SER A C 1
ATOM 1472 O O . SER A 1 197 ? -13.534 14.721 27.877 1.00 58.50 197 SER A O 1
ATOM 1474 N N . LYS A 1 198 ? -13.373 16.929 28.219 1.00 48.72 198 LYS A N 1
ATOM 1475 C CA . LYS A 1 198 ? -14.213 16.960 29.420 1.00 48.72 198 LYS A CA 1
ATOM 1476 C C . LYS A 1 198 ? -15.672 16.999 28.958 1.00 48.72 198 LYS A C 1
ATOM 1478 O O . LYS A 1 198 ? -16.072 17.997 28.373 1.00 48.72 198 LYS A O 1
ATOM 1483 N N . LEU A 1 199 ? -16.423 15.921 29.201 1.00 48.09 199 LEU A N 1
ATOM 1484 C CA . LEU A 1 199 ? -17.896 15.845 29.238 1.00 48.09 199 LEU A CA 1
ATOM 1485 C C . LEU A 1 199 ? -18.636 17.033 28.572 1.00 48.09 199 LEU A C 1
ATOM 1487 O O . LEU A 1 199 ? -19.004 17.994 29.244 1.00 48.09 199 LEU A O 1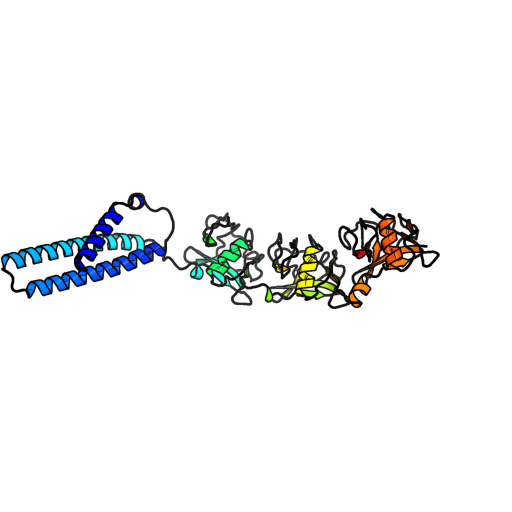
ATOM 1491 N N . GLY A 1 200 ? -18.903 16.934 27.263 1.00 45.59 200 GLY A N 1
ATOM 1492 C CA . GLY A 1 200 ? -20.017 17.650 26.625 1.00 45.59 200 GLY A CA 1
ATOM 1493 C C . GLY A 1 200 ? -19.768 19.020 25.977 1.00 45.59 200 GLY A C 1
ATOM 1494 O O . GLY A 1 200 ? -20.751 19.718 25.746 1.00 45.59 200 GLY A O 1
ATOM 1495 N N . THR A 1 201 ? -18.537 19.434 25.652 1.00 44.97 201 THR A N 1
ATOM 1496 C CA . THR A 1 201 ? -18.307 20.791 25.097 1.00 44.97 201 THR A CA 1
ATOM 1497 C C . THR A 1 201 ? -18.036 20.899 23.598 1.00 44.97 201 THR A C 1
ATOM 1499 O O . THR A 1 201 ? -18.067 22.016 23.096 1.00 44.97 201 THR A O 1
ATOM 1502 N N . ASN A 1 202 ? -17.853 19.806 22.851 1.00 49.19 202 ASN A N 1
ATOM 1503 C CA . ASN A 1 202 ? -17.687 19.875 21.395 1.00 49.19 202 ASN A CA 1
ATOM 1504 C C . ASN A 1 202 ? -18.555 18.816 20.717 1.00 49.19 202 ASN A C 1
ATOM 1506 O O . ASN A 1 202 ? -18.196 17.643 20.678 1.00 49.19 202 ASN A O 1
ATOM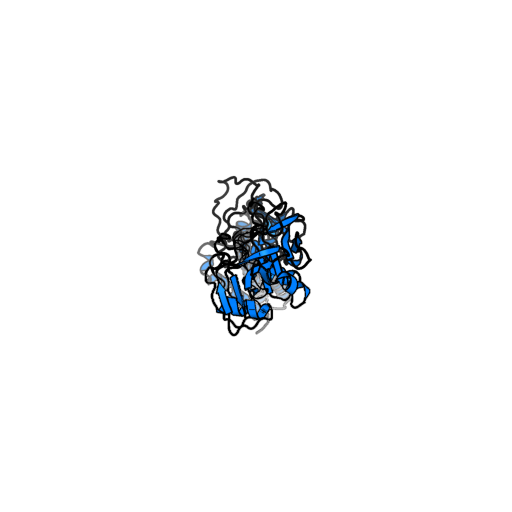 1510 N N . ALA A 1 203 ? -19.708 19.236 20.194 1.00 51.84 203 ALA A N 1
ATOM 1511 C CA . ALA A 1 203 ? -20.514 18.419 19.298 1.00 51.84 203 ALA A CA 1
ATOM 1512 C C . ALA A 1 203 ? -19.748 18.246 17.980 1.00 51.84 203 ALA A C 1
ATOM 1514 O O . ALA A 1 203 ? -19.910 19.022 17.039 1.00 51.84 203 ALA A O 1
ATOM 1515 N N . CYS A 1 204 ? -18.847 17.271 17.931 1.00 55.50 204 CYS A N 1
ATOM 1516 C CA . CYS A 1 204 ? -18.281 16.837 16.670 1.00 55.50 204 CYS A CA 1
ATOM 1517 C C . CYS A 1 204 ? -19.393 16.175 15.838 1.00 55.50 204 CYS A C 1
ATOM 1519 O O . CYS A 1 204 ? -20.269 15.505 16.387 1.00 55.50 204 CYS A O 1
ATOM 1521 N N . ALA A 1 205 ? -19.396 16.391 14.523 1.00 64.44 205 ALA A N 1
ATOM 1522 C CA . ALA A 1 205 ? -20.386 15.774 13.649 1.00 64.44 205 ALA A CA 1
ATOM 1523 C C . ALA A 1 205 ? -20.204 14.245 13.642 1.00 64.44 205 ALA A C 1
ATOM 1525 O O . ALA A 1 205 ? -19.087 13.757 13.485 1.00 64.44 205 ALA A O 1
ATOM 1526 N N . HIS A 1 206 ? -21.299 13.483 13.733 1.00 72.25 206 HIS A N 1
ATOM 1527 C CA . HIS A 1 206 ? -21.289 12.010 13.652 1.00 72.25 206 HIS A CA 1
ATOM 1528 C C . HIS A 1 206 ? -20.789 11.456 12.303 1.00 72.25 206 HIS A C 1
ATOM 1530 O O . HIS A 1 206 ? -20.716 10.245 12.101 1.00 72.25 206 HIS A O 1
ATOM 1536 N N . THR A 1 207 ? -20.437 12.328 11.357 1.00 70.88 207 THR A N 1
ATOM 1537 C CA . THR A 1 207 ? -19.757 11.968 10.108 1.00 70.88 207 THR A CA 1
ATOM 1538 C C . THR A 1 207 ? -18.358 11.408 10.338 1.00 70.88 207 THR A C 1
ATOM 1540 O O . THR A 1 207 ? -17.788 10.856 9.411 1.00 70.88 207 THR A O 1
ATOM 1543 N N . SER A 1 208 ? -17.789 11.553 11.537 1.00 76.50 208 SER A N 1
ATOM 1544 C CA . SER A 1 208 ? -16.445 11.045 11.839 1.00 76.50 208 SER A CA 1
ATOM 1545 C C . SER A 1 208 ? -16.400 10.180 13.093 1.00 76.50 208 SER A C 1
ATOM 1547 O O . SER A 1 208 ? -15.382 10.127 13.788 1.00 76.50 208 SER A O 1
ATOM 1549 N N . ASP A 1 209 ? -17.506 9.492 13.380 1.00 84.31 209 ASP A N 1
ATOM 1550 C CA . ASP A 1 209 ? -17.516 8.452 14.400 1.00 84.31 209 ASP A CA 1
ATOM 1551 C C . ASP A 1 209 ? -16.499 7.359 14.038 1.00 84.31 209 ASP A C 1
ATOM 1553 O O . ASP A 1 209 ? -16.377 6.938 12.885 1.00 84.31 209 ASP A O 1
ATOM 1557 N N . ALA A 1 210 ? -15.742 6.930 15.037 1.00 85.25 210 ALA A N 1
ATOM 1558 C CA . ALA A 1 210 ? -14.696 5.940 14.903 1.00 85.25 210 ALA A CA 1
ATOM 1559 C C . ALA A 1 210 ? -15.273 4.524 14.871 1.00 85.25 210 ALA A C 1
ATOM 1561 O O . ALA A 1 210 ? -16.293 4.230 15.498 1.00 85.25 210 ALA A O 1
ATOM 1562 N N . GLY A 1 211 ? -14.570 3.619 14.205 1.00 87.38 211 GLY A N 1
ATOM 1563 C CA . GLY A 1 211 ? -14.807 2.183 14.248 1.00 87.38 211 GLY A CA 1
ATOM 1564 C C . GLY A 1 211 ? -13.573 1.405 14.676 1.00 87.38 211 GLY A C 1
ATOM 1565 O O . GLY A 1 211 ? -12.478 1.957 14.784 1.00 87.38 211 GLY A O 1
ATOM 1566 N N . ALA A 1 212 ? -13.755 0.110 14.905 1.00 87.44 212 ALA A N 1
ATOM 1567 C CA . ALA A 1 212 ? -12.660 -0.823 15.124 1.00 87.44 212 ALA A CA 1
ATOM 1568 C C . ALA A 1 212 ? -12.882 -2.120 14.339 1.00 87.44 212 ALA A C 1
ATOM 1570 O O . ALA A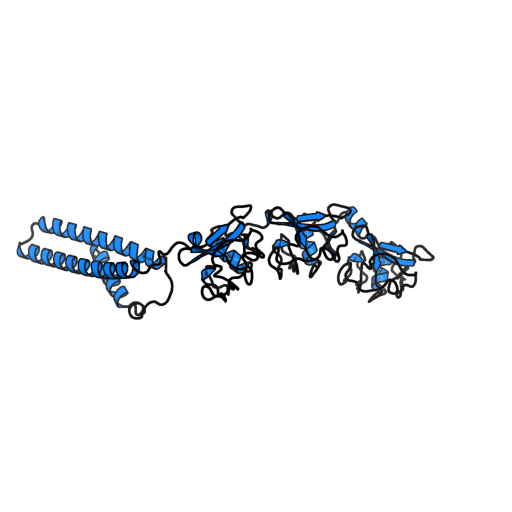 1 212 ? -14.023 -2.543 14.145 1.00 87.44 212 ALA A O 1
ATOM 1571 N N . ILE A 1 213 ? -11.785 -2.752 13.924 1.00 83.00 213 ILE A N 1
ATOM 1572 C CA . ILE A 1 213 ? -11.742 -4.109 13.366 1.00 83.00 213 ILE A CA 1
ATOM 1573 C C . ILE A 1 213 ? -10.882 -4.971 14.293 1.00 83.00 213 ILE A C 1
ATOM 1575 O O . ILE A 1 213 ? -9.731 -4.629 14.562 1.00 83.00 213 ILE A O 1
ATOM 1579 N N . CYS A 1 214 ? -11.446 -6.082 14.762 1.00 81.31 214 CYS A N 1
ATOM 1580 C CA . CYS A 1 214 ? -10.875 -6.985 15.764 1.00 81.31 214 CYS A CA 1
ATOM 1581 C C . CYS A 1 214 ? -10.404 -8.334 15.218 1.00 81.31 214 CYS A C 1
ATOM 1583 O O . CYS A 1 214 ? -9.721 -9.070 15.925 1.00 81.31 214 CYS A O 1
ATOM 1585 N N . SER A 1 215 ? -10.811 -8.701 14.003 1.00 70.00 215 SER A N 1
ATOM 1586 C CA . SER A 1 215 ? -10.448 -9.979 13.386 1.00 70.00 215 SER A CA 1
ATOM 1587 C C . SER A 1 215 ? -9.158 -9.904 12.585 1.00 70.00 215 SER A C 1
ATOM 1589 O O . SER A 1 215 ? -8.763 -8.844 12.109 1.00 70.00 215 SER A O 1
ATOM 1591 N N . ASN A 1 216 ? -8.573 -11.081 12.361 1.00 62.47 216 ASN A N 1
ATOM 1592 C CA . ASN A 1 216 ? -7.444 -11.265 11.462 1.00 62.47 216 ASN A CA 1
ATOM 1593 C C . ASN A 1 216 ? -7.776 -10.760 10.043 1.00 62.47 216 ASN A C 1
ATOM 1595 O O . ASN A 1 216 ? -8.890 -10.948 9.546 1.00 62.47 216 ASN A O 1
ATOM 1599 N N . TRP A 1 217 ? -6.789 -10.150 9.397 1.00 58.72 217 TRP A N 1
ATOM 1600 C CA . TRP A 1 217 ? -6.888 -9.407 8.135 1.00 58.72 217 TRP A CA 1
ATOM 1601 C C . TRP A 1 217 ? -7.274 -10.249 6.905 1.00 58.72 217 TRP A C 1
ATOM 1603 O O . TRP A 1 217 ? -7.585 -9.700 5.854 1.00 58.72 217 TRP A O 1
ATOM 1613 N N . LEU A 1 218 ? -7.370 -11.572 7.073 1.00 52.03 218 LEU A N 1
ATOM 1614 C CA . LEU A 1 218 ? -7.801 -12.574 6.086 1.00 52.03 218 LEU A CA 1
ATOM 1615 C C . LEU A 1 218 ? -9.171 -12.314 5.422 1.00 52.03 218 LEU A C 1
ATOM 1617 O O . LEU A 1 218 ? -9.488 -12.961 4.427 1.00 52.03 218 LEU A O 1
ATOM 1621 N N . HIS A 1 219 ? -10.000 -11.408 5.950 1.00 60.62 219 HIS A N 1
ATOM 1622 C CA . HIS A 1 219 ? -11.304 -11.056 5.366 1.00 60.62 219 HIS A CA 1
ATOM 1623 C C . HIS A 1 219 ? -11.275 -9.896 4.363 1.00 60.62 219 HIS A C 1
ATOM 1625 O O . HIS A 1 219 ? -12.307 -9.619 3.750 1.00 60.62 219 HIS A O 1
ATOM 1631 N N . TYR A 1 220 ? -10.135 -9.228 4.189 1.00 77.81 220 TYR A N 1
ATOM 1632 C CA . TYR A 1 220 ? -10.006 -8.049 3.337 1.00 77.81 220 TYR A CA 1
ATOM 1633 C C . TYR A 1 220 ? -9.218 -8.406 2.071 1.00 77.81 220 TYR A C 1
ATOM 1635 O O . TYR A 1 220 ? -8.019 -8.150 2.010 1.00 77.81 220 TYR A O 1
ATOM 1643 N N . PRO A 1 221 ? -9.852 -9.047 1.068 1.00 86.56 221 PRO A N 1
ATOM 1644 C CA . PRO A 1 221 ? -9.140 -9.513 -0.110 1.00 86.56 221 PRO A CA 1
ATOM 1645 C C . PRO A 1 221 ? -8.528 -8.344 -0.878 1.00 86.56 221 PRO A C 1
ATOM 1647 O O . PRO A 1 221 ? -9.145 -7.285 -1.027 1.00 86.56 221 PRO A O 1
ATOM 1650 N N . VAL A 1 222 ? -7.338 -8.590 -1.412 1.00 91.56 222 VAL A N 1
ATOM 1651 C CA . VAL A 1 222 ? -6.625 -7.694 -2.319 1.00 91.56 222 VAL A CA 1
ATOM 1652 C C . VAL A 1 222 ? -6.806 -8.191 -3.753 1.00 91.56 222 VAL A C 1
ATOM 1654 O O . VAL A 1 222 ? -6.921 -9.395 -3.995 1.00 91.56 222 VAL A O 1
ATOM 1657 N N . ARG A 1 223 ? -6.869 -7.273 -4.719 1.00 93.06 223 ARG A N 1
ATOM 1658 C CA . ARG A 1 223 ? -6.857 -7.593 -6.152 1.00 93.06 223 ARG A CA 1
ATOM 1659 C C . ARG A 1 223 ? -6.035 -6.580 -6.938 1.00 93.06 223 ARG A C 1
ATOM 1661 O O . ARG A 1 223 ? -5.884 -5.438 -6.510 1.00 93.06 223 ARG A O 1
ATOM 1668 N N . LEU A 1 224 ? -5.596 -6.997 -8.123 1.00 92.44 224 LEU A N 1
ATOM 1669 C CA . LEU A 1 224 ? -4.960 -6.130 -9.112 1.00 92.44 224 LEU A CA 1
ATOM 1670 C C . LEU A 1 224 ? -5.932 -5.847 -10.262 1.00 92.44 224 LEU A C 1
ATOM 1672 O O . LEU A 1 224 ? -6.599 -6.759 -10.755 1.00 92.44 224 LEU A O 1
ATOM 1676 N N . VAL A 1 225 ? -6.050 -4.580 -10.667 1.00 92.00 225 VAL A N 1
ATOM 1677 C CA . VAL A 1 225 ? -6.968 -4.135 -11.733 1.00 92.00 225 VAL A CA 1
ATOM 1678 C C . VAL A 1 225 ? -6.229 -3.281 -12.761 1.00 92.00 225 VAL A C 1
ATOM 1680 O O . VAL A 1 225 ? -5.387 -2.466 -12.406 1.00 92.00 225 VAL A O 1
ATOM 1683 N N . GLY A 1 226 ? -6.571 -3.433 -14.043 1.00 84.69 226 GLY A N 1
ATOM 1684 C CA . GLY A 1 226 ? -6.037 -2.595 -15.127 1.00 84.69 226 GLY A CA 1
ATOM 1685 C C . GLY A 1 226 ? -4.671 -3.027 -15.671 1.00 84.69 226 GLY A C 1
ATOM 1686 O O . GLY A 1 226 ? -4.179 -2.398 -16.600 1.00 84.69 226 GLY A O 1
ATOM 1687 N N . GLY A 1 227 ? -4.081 -4.093 -15.128 1.00 79.75 227 GLY A N 1
ATOM 1688 C CA . GLY A 1 227 ? -2.873 -4.721 -15.662 1.00 79.75 227 GLY A CA 1
ATOM 1689 C C . GLY A 1 227 ? -3.129 -5.626 -16.870 1.00 79.75 227 GLY A C 1
ATOM 1690 O O . GLY A 1 227 ? -4.269 -6.014 -17.142 1.00 79.75 227 GLY A O 1
ATOM 1691 N N . SER A 1 228 ? -2.063 -5.997 -17.586 1.00 76.25 228 SER A N 1
ATOM 1692 C CA . SER A 1 228 ? -2.130 -6.938 -18.717 1.00 76.25 228 SER A CA 1
ATOM 1693 C C . SER A 1 228 ? -2.207 -8.410 -18.289 1.00 76.25 228 SER A C 1
ATOM 1695 O O . SER A 1 228 ? -2.501 -9.279 -19.112 1.00 76.25 228 SER A O 1
ATOM 1697 N N . GLY A 1 229 ? -2.003 -8.690 -16.999 1.00 74.75 229 GLY A N 1
ATOM 1698 C CA . GLY A 1 229 ? -2.089 -10.019 -16.405 1.00 74.75 229 GLY A CA 1
ATOM 1699 C C . GLY A 1 229 ? -2.393 -9.972 -14.902 1.00 74.75 229 GLY A C 1
ATOM 1700 O O . GLY A 1 229 ? -2.442 -8.896 -14.313 1.00 74.75 229 GLY A O 1
ATOM 1701 N N . PRO A 1 230 ? -2.602 -11.133 -14.256 1.00 83.25 230 PRO A N 1
ATOM 1702 C CA . PRO A 1 230 ? -2.942 -11.218 -12.832 1.00 83.25 230 PRO A CA 1
ATOM 1703 C C . PRO A 1 230 ? -1.801 -10.826 -11.877 1.00 83.25 230 PRO A C 1
ATOM 1705 O O . PRO A 1 230 ? -2.045 -10.695 -10.679 1.00 83.25 230 PRO A O 1
ATOM 1708 N N . TRP A 1 231 ? -0.573 -10.679 -12.379 1.00 82.38 231 TRP A N 1
ATOM 1709 C CA . TRP A 1 231 ? 0.630 -10.322 -11.617 1.00 82.38 231 TRP A CA 1
ATOM 1710 C C . TRP A 1 231 ? 0.910 -8.817 -11.611 1.00 82.38 231 TRP A C 1
ATOM 1712 O O . TRP A 1 231 ? 1.906 -8.383 -11.046 1.00 82.38 231 TRP A O 1
ATOM 1722 N N . GLU A 1 232 ? 0.075 -8.002 -12.249 1.00 84.19 232 GLU A N 1
ATOM 1723 C CA . GLU A 1 232 ? 0.279 -6.560 -12.294 1.00 84.19 232 GLU A CA 1
ATOM 1724 C C . GLU A 1 232 ? -1.049 -5.804 -12.294 1.00 84.19 232 GLU A C 1
ATOM 1726 O O . GLU A 1 232 ? -2.086 -6.320 -12.714 1.00 84.19 232 GLU A O 1
ATOM 1731 N N . GLY A 1 233 ? -1.033 -4.570 -11.807 1.00 88.50 233 GLY A N 1
ATOM 1732 C CA . GLY A 1 233 ? -2.208 -3.709 -11.819 1.00 88.50 233 GLY A CA 1
ATOM 1733 C C . GLY A 1 233 ? -2.255 -2.733 -10.653 1.00 88.50 233 GLY A C 1
ATOM 1734 O O . GLY A 1 233 ? -1.419 -2.754 -9.748 1.00 88.50 233 GLY A O 1
ATOM 1735 N N . ARG A 1 234 ? -3.277 -1.875 -10.672 1.00 91.31 234 ARG A N 1
ATOM 1736 C CA . ARG A 1 234 ? -3.661 -1.030 -9.540 1.00 91.31 234 ARG A CA 1
ATOM 1737 C C . ARG A 1 234 ? -4.069 -1.916 -8.371 1.00 91.31 234 ARG A C 1
ATOM 1739 O O . ARG A 1 234 ? -4.880 -2.827 -8.556 1.00 91.31 234 ARG A O 1
ATOM 1746 N N . VAL A 1 235 ? -3.549 -1.616 -7.185 1.00 93.38 235 VAL A N 1
ATOM 1747 C CA . VAL A 1 235 ? -3.877 -2.346 -5.960 1.00 93.38 235 VAL A CA 1
ATOM 1748 C C . VAL A 1 235 ? -5.208 -1.850 -5.417 1.00 93.38 235 VAL A C 1
ATOM 1750 O O . VAL A 1 235 ? -5.367 -0.672 -5.089 1.00 93.38 235 VAL A O 1
ATOM 1753 N N . GLU A 1 236 ? -6.163 -2.765 -5.293 1.00 93.06 236 GLU A N 1
ATOM 1754 C CA . GLU A 1 236 ? -7.435 -2.506 -4.634 1.00 93.06 236 GLU A CA 1
ATOM 1755 C C . GLU A 1 236 ? -7.639 -3.476 -3.475 1.00 93.06 236 GLU A C 1
ATOM 1757 O O . GLU A 1 236 ? -7.390 -4.675 -3.594 1.00 93.06 236 GLU A O 1
ATOM 1762 N N . VAL A 1 237 ? -8.140 -2.950 -2.361 1.00 89.38 237 VAL A N 1
ATOM 1763 C CA . VAL A 1 237 ? -8.466 -3.705 -1.150 1.00 89.38 237 VAL A CA 1
ATOM 1764 C C . VAL A 1 237 ? -9.976 -3.667 -0.958 1.00 89.38 237 VAL A C 1
ATOM 1766 O O . VAL A 1 237 ? -10.612 -2.625 -1.147 1.00 89.38 237 VAL A O 1
ATOM 1769 N N . LYS A 1 238 ? -10.586 -4.798 -0.599 1.00 85.19 238 LYS A N 1
ATOM 1770 C CA . LYS A 1 238 ? -12.010 -4.830 -0.265 1.00 85.19 238 LYS A CA 1
ATOM 1771 C C . LYS A 1 238 ? -12.198 -4.618 1.229 1.00 85.19 238 LYS A C 1
ATOM 1773 O O . LYS A 1 238 ? -11.979 -5.544 2.003 1.00 85.19 238 LYS A O 1
ATOM 1778 N N . ALA A 1 239 ? -12.671 -3.438 1.614 1.00 76.69 239 ALA A N 1
ATOM 1779 C CA . ALA A 1 239 ? -13.039 -3.107 2.985 1.00 76.69 239 ALA A CA 1
ATOM 1780 C C . ALA A 1 239 ? -14.514 -2.706 3.066 1.00 76.69 239 ALA A C 1
ATOM 1782 O O . ALA A 1 239 ? -15.057 -2.106 2.143 1.00 76.69 239 ALA A O 1
ATOM 1783 N N . PHE A 1 240 ? -15.198 -3.107 4.141 1.00 71.25 240 PHE A N 1
ATOM 1784 C CA . PHE A 1 240 ? -16.615 -2.771 4.379 1.00 71.25 240 PHE A CA 1
ATOM 1785 C C . PHE A 1 240 ? -17.549 -3.133 3.210 1.00 71.25 240 PHE A C 1
ATOM 1787 O O . PHE A 1 240 ? -18.520 -2.444 2.906 1.00 71.25 240 PHE A O 1
ATOM 1794 N N . GLY A 1 241 ? -17.240 -4.229 2.510 1.00 74.88 241 GLY A N 1
ATOM 1795 C CA . GLY A 1 241 ? -18.002 -4.687 1.347 1.00 74.88 241 GLY A CA 1
ATOM 1796 C C . GLY A 1 241 ? -17.741 -3.912 0.049 1.00 74.88 241 GLY A C 1
ATOM 1797 O O . GLY A 1 241 ? -18.266 -4.317 -0.990 1.00 74.88 241 GLY A O 1
ATOM 1798 N N . GLN A 1 242 ? -16.899 -2.877 0.070 1.00 82.50 242 GLN A N 1
ATOM 1799 C CA . GLN A 1 242 ? -16.557 -2.046 -1.083 1.00 82.50 242 GLN A CA 1
ATOM 1800 C C . GLN A 1 242 ? -15.081 -2.192 -1.468 1.00 82.50 242 GLN A C 1
ATOM 1802 O O . GLN A 1 242 ? -14.196 -2.324 -0.627 1.00 82.50 242 GLN A O 1
ATOM 1807 N N . TRP A 1 243 ? -14.815 -2.187 -2.771 1.00 88.94 243 TRP A N 1
ATOM 1808 C CA . TRP A 1 243 ? -13.450 -2.100 -3.284 1.00 88.94 243 TRP A CA 1
ATOM 1809 C C . TRP A 1 243 ? -13.003 -0.645 -3.274 1.00 88.94 243 TRP A C 1
ATOM 1811 O O . TRP A 1 243 ? -13.780 0.233 -3.643 1.00 88.94 243 TRP A O 1
ATOM 1821 N N . GLY A 1 244 ? -11.762 -0.417 -2.871 1.00 88.50 244 GLY A N 1
ATOM 1822 C CA . GLY A 1 244 ? -11.135 0.896 -2.886 1.00 88.50 244 GLY A CA 1
ATOM 1823 C C . GLY A 1 244 ? -9.640 0.776 -3.130 1.00 88.50 244 GLY A C 1
ATOM 1824 O O . GLY A 1 244 ? -9.056 -0.291 -2.920 1.00 88.50 244 GLY A O 1
ATOM 1825 N N . SER A 1 245 ? -9.038 1.851 -3.622 1.00 90.12 245 SER A N 1
ATOM 1826 C CA . SER A 1 245 ? -7.626 1.885 -3.996 1.00 90.12 245 SER A CA 1
ATOM 1827 C C . SER A 1 245 ? -6.719 2.199 -2.806 1.00 90.12 245 SER A C 1
ATOM 1829 O O . SER A 1 245 ? -7.169 2.568 -1.718 1.00 90.12 245 SER A O 1
ATOM 1831 N N . ILE A 1 246 ? -5.416 2.050 -3.022 1.00 89.12 246 ILE A N 1
ATOM 1832 C CA . ILE A 1 246 ? -4.368 2.582 -2.149 1.00 89.12 246 ILE A CA 1
ATOM 1833 C C . ILE A 1 246 ? -3.765 3.806 -2.841 1.00 89.12 246 ILE A C 1
ATOM 1835 O O . ILE A 1 246 ? -3.562 3.781 -4.051 1.00 89.12 246 ILE A O 1
ATOM 1839 N N . SER A 1 247 ? -3.475 4.877 -2.104 1.00 86.44 247 SER A N 1
ATOM 1840 C CA . SER A 1 247 ? -2.754 6.032 -2.648 1.00 86.44 247 SER A CA 1
ATOM 1841 C C . SER A 1 247 ? -1.277 5.702 -2.860 1.00 86.44 247 SER A C 1
ATOM 1843 O O . SER A 1 247 ? -0.646 5.098 -1.997 1.00 86.44 247 SER A O 1
ATOM 1845 N N . SER A 1 248 ? -0.694 6.180 -3.959 1.00 85.94 248 SER A N 1
ATOM 1846 C CA . SER A 1 248 ? 0.738 6.068 -4.239 1.00 85.94 248 SER A CA 1
ATOM 1847 C C . SER A 1 248 ? 1.606 6.974 -3.355 1.00 85.94 248 SER A C 1
ATOM 1849 O O . SER A 1 248 ? 2.829 6.938 -3.452 1.00 85.94 248 SER A O 1
ATOM 1851 N N . SER A 1 249 ? 1.012 7.812 -2.496 1.00 83.38 249 SER A N 1
ATOM 1852 C CA . SER A 1 249 ? 1.768 8.626 -1.542 1.00 83.38 249 SER A CA 1
ATOM 1853 C C . SER A 1 249 ? 2.445 7.731 -0.504 1.00 83.38 249 SER A C 1
ATOM 1855 O O . SER A 1 249 ? 1.766 7.032 0.247 1.00 83.38 249 SER A O 1
ATOM 1857 N N . GLY A 1 250 ? 3.780 7.746 -0.483 1.00 80.19 250 GLY A N 1
ATOM 1858 C CA . GLY A 1 250 ? 4.590 6.886 0.384 1.00 80.19 250 GLY A CA 1
ATOM 1859 C C . GLY A 1 250 ? 4.723 5.437 -0.092 1.00 80.19 250 GLY A C 1
ATOM 1860 O O . GLY A 1 250 ? 5.448 4.695 0.554 1.00 80.19 250 GLY A O 1
ATOM 1861 N N . TRP A 1 251 ? 4.080 5.066 -1.208 1.00 86.69 251 TRP A N 1
ATOM 1862 C CA . TRP A 1 251 ? 4.079 3.706 -1.749 1.00 86.69 251 TRP A CA 1
ATOM 1863 C C . TRP A 1 251 ? 5.442 3.332 -2.333 1.00 86.69 251 TRP A C 1
ATOM 1865 O O . TRP A 1 251 ? 5.905 3.956 -3.289 1.00 86.69 251 TRP A O 1
ATOM 1875 N N . GLY A 1 252 ? 6.069 2.303 -1.771 1.00 84.75 252 GLY A N 1
ATOM 1876 C CA . GLY A 1 252 ? 7.405 1.851 -2.136 1.00 84.75 252 GLY A CA 1
ATOM 1877 C C . GLY A 1 252 ? 7.517 0.341 -2.325 1.00 84.75 252 GLY A C 1
ATOM 1878 O O . GLY A 1 252 ? 6.569 -0.431 -2.173 1.00 84.75 252 GLY A O 1
ATOM 1879 N N . THR A 1 253 ? 8.726 -0.092 -2.678 1.00 83.25 253 THR A N 1
ATOM 1880 C CA . THR A 1 253 ? 9.041 -1.485 -3.026 1.00 83.25 253 THR A CA 1
ATOM 1881 C C . THR A 1 253 ? 8.692 -2.484 -1.922 1.00 83.25 253 THR A C 1
ATOM 1883 O O . THR A 1 253 ? 8.215 -3.577 -2.223 1.00 83.25 253 THR A O 1
ATOM 1886 N N . GLU A 1 254 ? 8.889 -2.135 -0.649 1.00 86.06 254 GLU A N 1
ATOM 1887 C CA . GLU A 1 254 ? 8.529 -3.026 0.464 1.00 86.06 254 GLU A CA 1
ATOM 1888 C C . GLU A 1 254 ? 7.010 -3.212 0.591 1.00 86.06 254 GLU A C 1
ATOM 1890 O O . GLU A 1 254 ? 6.557 -4.321 0.879 1.00 86.06 254 GLU A O 1
ATOM 1895 N N . ASP A 1 255 ? 6.215 -2.187 0.271 1.00 90.44 255 ASP A N 1
ATOM 1896 C CA . ASP A 1 255 ? 4.753 -2.294 0.250 1.00 90.44 255 ASP A CA 1
ATOM 1897 C C . ASP A 1 255 ? 4.283 -3.191 -0.896 1.00 90.44 255 ASP A C 1
ATOM 1899 O O . ASP A 1 255 ? 3.454 -4.089 -0.714 1.00 90.44 255 ASP A O 1
ATOM 1903 N N . ALA A 1 256 ? 4.882 -3.003 -2.075 1.00 89.81 256 ALA A N 1
ATOM 1904 C CA . ALA A 1 256 ? 4.619 -3.835 -3.238 1.00 89.81 256 ALA A CA 1
ATOM 1905 C C . ALA A 1 256 ? 4.967 -5.309 -2.975 1.00 89.81 256 ALA A C 1
ATOM 1907 O O . ALA A 1 256 ? 4.202 -6.193 -3.360 1.00 89.81 256 ALA A O 1
ATOM 1908 N N . LYS A 1 257 ? 6.075 -5.591 -2.273 1.00 86.62 257 LYS A N 1
ATOM 1909 C CA . LYS A 1 257 ? 6.462 -6.960 -1.885 1.00 86.62 257 LYS A CA 1
ATOM 1910 C C . LYS A 1 257 ? 5.428 -7.608 -0.972 1.00 86.62 257 LYS A C 1
ATOM 1912 O O . LYS A 1 257 ? 5.112 -8.780 -1.168 1.00 86.62 257 LYS A O 1
ATOM 1917 N N . VAL A 1 258 ? 4.889 -6.866 -0.001 1.00 90.50 258 VAL A N 1
ATOM 1918 C CA . VAL A 1 258 ? 3.824 -7.370 0.879 1.00 90.50 258 VAL A CA 1
ATOM 1919 C C . VAL A 1 258 ? 2.579 -7.722 0.066 1.00 90.50 258 VAL A C 1
ATOM 1921 O O . VAL A 1 258 ? 2.079 -8.834 0.209 1.00 90.50 258 VAL A O 1
ATOM 1924 N N . VAL A 1 259 ? 2.127 -6.840 -0.835 1.00 92.12 259 VAL A N 1
ATOM 1925 C CA . VAL A 1 259 ? 0.963 -7.111 -1.702 1.00 92.12 259 VAL A CA 1
ATOM 1926 C C . VAL A 1 259 ? 1.196 -8.313 -2.612 1.00 92.12 259 VAL A C 1
ATOM 1928 O O . VAL A 1 259 ? 0.332 -9.180 -2.725 1.00 92.12 259 VAL A O 1
ATOM 1931 N N . CYS A 1 260 ? 2.355 -8.390 -3.262 1.00 90.06 260 CYS A N 1
ATOM 1932 C CA . CYS A 1 260 ? 2.665 -9.494 -4.162 1.00 90.06 260 CYS A CA 1
ATOM 1933 C C . CYS A 1 260 ? 2.697 -10.831 -3.419 1.00 90.06 260 CYS A C 1
ATOM 1935 O O . CYS A 1 260 ? 2.062 -11.784 -3.867 1.00 90.06 260 CYS A O 1
ATOM 1937 N N . ARG A 1 261 ? 3.326 -10.877 -2.239 1.00 87.94 261 ARG A N 1
ATOM 1938 C CA . ARG A 1 261 ? 3.329 -12.067 -1.382 1.00 87.94 261 ARG A CA 1
ATOM 1939 C C . ARG A 1 261 ? 1.929 -12.427 -0.884 1.00 87.94 261 ARG A C 1
ATOM 1941 O O . ARG A 1 261 ? 1.576 -13.601 -0.879 1.00 87.94 261 ARG A O 1
ATOM 1948 N N . GLU A 1 262 ? 1.124 -11.438 -0.501 1.00 89.31 262 GLU A N 1
ATOM 1949 C CA . GLU A 1 262 ? -0.274 -11.633 -0.091 1.00 89.31 262 GLU A CA 1
ATOM 1950 C C . GLU A 1 262 ? -1.119 -12.266 -1.211 1.00 89.31 262 GLU A C 1
ATOM 1952 O O . GLU A 1 262 ? -1.993 -13.091 -0.945 1.00 89.31 262 GLU A O 1
ATOM 1957 N N . LEU A 1 263 ? -0.819 -11.935 -2.469 1.00 89.44 263 LEU A N 1
ATOM 1958 C CA . LEU A 1 263 ? -1.451 -12.508 -3.659 1.00 89.44 263 LEU A CA 1
ATOM 1959 C C . LEU A 1 263 ? -0.828 -13.843 -4.116 1.00 89.44 263 LEU A C 1
ATOM 1961 O O . LEU A 1 263 ? -1.313 -14.432 -5.083 1.00 89.44 263 LEU A O 1
ATOM 1965 N N . GLY A 1 264 ? 0.204 -14.340 -3.425 1.00 87.31 264 GLY A N 1
ATOM 1966 C CA . GLY A 1 264 ? 0.874 -15.610 -3.722 1.00 87.31 264 GLY A CA 1
ATOM 1967 C C . GLY A 1 264 ? 2.018 -15.524 -4.739 1.00 87.31 264 GLY A C 1
ATOM 1968 O O . GLY A 1 264 ? 2.364 -16.538 -5.342 1.00 87.31 264 GLY A O 1
ATOM 1969 N N . TYR A 1 265 ? 2.589 -14.337 -4.956 1.00 84.56 265 TYR A N 1
ATOM 1970 C CA . TYR A 1 265 ? 3.775 -14.135 -5.789 1.00 84.56 265 TYR A CA 1
ATOM 1971 C C . TYR A 1 265 ? 5.032 -14.001 -4.916 1.00 84.56 265 TYR A C 1
ATOM 1973 O O . TYR A 1 265 ? 5.179 -13.037 -4.166 1.00 84.56 265 TYR A O 1
ATOM 1981 N N . ASP A 1 266 ? 5.971 -14.938 -5.063 1.00 69.19 266 ASP A N 1
ATOM 1982 C CA . ASP A 1 266 ? 7.142 -15.080 -4.178 1.00 69.19 266 ASP A CA 1
ATOM 1983 C C . ASP A 1 266 ? 8.421 -14.387 -4.703 1.00 69.19 266 ASP A C 1
ATOM 1985 O O . ASP A 1 266 ? 9.540 -14.798 -4.395 1.00 69.19 266 ASP A O 1
ATOM 1989 N N . GLY A 1 267 ? 8.278 -13.344 -5.524 1.00 63.66 267 GLY A N 1
ATOM 1990 C CA . GLY A 1 267 ? 9.393 -12.722 -6.246 1.00 63.66 267 GLY A CA 1
ATOM 1991 C C . GLY A 1 267 ? 9.657 -11.250 -5.919 1.00 63.66 267 GLY A C 1
ATOM 1992 O O . GLY A 1 267 ? 9.166 -10.702 -4.930 1.00 63.66 267 GLY A O 1
ATOM 1993 N N . ALA A 1 268 ? 10.481 -10.603 -6.748 1.00 64.31 268 ALA A N 1
ATOM 1994 C CA . ALA A 1 268 ? 10.701 -9.164 -6.648 1.00 64.31 268 ALA A CA 1
ATOM 1995 C C . ALA A 1 268 ? 9.391 -8.428 -6.961 1.00 64.31 268 ALA A C 1
ATOM 1997 O O . ALA A 1 268 ? 8.583 -8.889 -7.760 1.00 64.31 268 ALA A O 1
ATOM 1998 N N . ALA A 1 269 ? 9.157 -7.285 -6.334 1.00 77.69 269 ALA A N 1
ATOM 1999 C CA . ALA A 1 269 ? 7.981 -6.479 -6.613 1.00 77.69 269 ALA A CA 1
ATOM 2000 C C . ALA A 1 269 ? 8.422 -5.080 -6.999 1.00 77.69 269 ALA A C 1
ATOM 2002 O O . ALA A 1 269 ? 9.377 -4.538 -6.447 1.00 77.69 269 ALA A O 1
ATOM 2003 N N . VAL A 1 270 ? 7.707 -4.510 -7.951 1.00 76.62 270 VAL A N 1
ATOM 2004 C CA . VAL A 1 270 ? 7.904 -3.150 -8.415 1.00 76.62 270 VAL A CA 1
ATOM 2005 C C . VAL A 1 270 ? 6.705 -2.338 -7.956 1.00 76.62 270 VAL A C 1
ATOM 2007 O O . VAL A 1 270 ? 5.566 -2.638 -8.320 1.00 76.62 270 VAL A O 1
ATOM 2010 N N . ALA A 1 271 ? 6.967 -1.327 -7.132 1.00 81.25 271 ALA A N 1
ATOM 2011 C CA . ALA A 1 271 ? 5.982 -0.316 -6.788 1.00 81.25 271 ALA A CA 1
ATOM 2012 C C . ALA A 1 271 ? 5.835 0.655 -7.960 1.00 81.25 271 ALA A C 1
ATOM 2014 O O . ALA A 1 271 ? 6.832 1.142 -8.490 1.00 81.25 271 ALA A O 1
ATOM 2015 N N . LEU A 1 272 ? 4.594 0.908 -8.370 1.00 77.44 272 LEU A N 1
ATOM 2016 C CA . LEU A 1 272 ? 4.269 1.849 -9.438 1.00 77.44 272 LEU A CA 1
ATOM 2017 C C . LEU A 1 272 ? 3.380 2.955 -8.875 1.00 77.44 272 LEU A C 1
ATOM 2019 O O . LEU A 1 272 ? 2.425 2.687 -8.140 1.00 77.44 272 LEU A O 1
ATOM 2023 N N . SER A 1 273 ? 3.700 4.196 -9.226 1.00 74.19 273 SER A N 1
ATOM 2024 C CA . SER A 1 273 ? 2.975 5.401 -8.819 1.00 74.19 273 SER A CA 1
ATOM 2025 C C . SER A 1 273 ? 2.133 5.992 -9.958 1.00 74.19 273 SER A C 1
ATOM 2027 O O . SER A 1 273 ? 2.095 5.467 -11.069 1.00 74.19 273 SER A O 1
ATOM 2029 N N . GLU A 1 274 ? 1.406 7.070 -9.643 1.00 67.81 274 GLU A N 1
ATOM 2030 C CA . GLU A 1 274 ? 0.763 7.966 -10.623 1.00 67.81 274 GLU A CA 1
ATOM 2031 C C . GLU A 1 274 ? -0.321 7.340 -11.517 1.00 67.81 274 GLU A C 1
ATOM 2033 O O . GLU A 1 274 ? -0.617 7.832 -12.603 1.00 67.81 274 GLU A O 1
ATOM 2038 N N . GLY A 1 275 ? -0.974 6.268 -11.058 1.00 63.41 275 GLY A N 1
ATOM 2039 C CA . GLY A 1 275 ? -2.102 5.695 -11.792 1.00 63.41 275 GLY A CA 1
ATOM 2040 C C . GLY A 1 275 ? -1.700 5.004 -13.098 1.00 63.41 275 GLY A C 1
ATOM 2041 O O . GLY A 1 275 ? -2.500 4.976 -14.033 1.00 63.41 275 GLY A O 1
ATOM 2042 N N . ASN A 1 276 ? -0.508 4.396 -13.157 1.00 69.62 276 ASN A N 1
ATOM 2043 C CA . ASN A 1 276 ? -0.010 3.631 -14.314 1.00 69.62 276 ASN A CA 1
ATOM 2044 C C . ASN A 1 276 ? -1.004 2.599 -14.888 1.00 69.62 276 ASN A C 1
ATOM 2046 O O . ASN A 1 276 ? -0.967 2.301 -16.078 1.00 69.62 276 ASN A O 1
ATOM 2050 N N . TYR A 1 277 ? -1.922 2.078 -14.069 1.00 77.75 277 TYR A N 1
ATOM 2051 C CA . TYR A 1 277 ? -2.973 1.135 -14.485 1.00 77.75 277 TYR A CA 1
ATOM 2052 C C . TYR A 1 277 ? -4.373 1.768 -14.555 1.00 77.75 277 TYR A C 1
ATOM 2054 O O . TYR A 1 277 ? -5.403 1.096 -14.435 1.00 77.75 277 TYR A O 1
ATOM 2062 N N . GLY A 1 278 ? -4.411 3.087 -14.728 1.00 79.31 278 GLY A N 1
ATOM 2063 C CA . GLY A 1 278 ? -5.609 3.910 -14.706 1.00 79.31 278 GLY A CA 1
ATOM 2064 C C . GLY A 1 278 ? -6.086 4.254 -13.294 1.00 79.31 278 GLY A C 1
ATOM 2065 O O . GLY A 1 278 ? -5.772 3.578 -12.310 1.00 79.31 278 GLY A O 1
ATOM 2066 N N . ALA A 1 279 ? -6.899 5.306 -13.224 1.00 83.06 279 ALA A N 1
ATOM 2067 C CA . ALA A 1 279 ? -7.561 5.743 -12.003 1.00 83.06 279 ALA A CA 1
ATOM 2068 C C . ALA A 1 279 ? -8.583 4.701 -11.522 1.00 83.06 279 ALA A C 1
ATOM 2070 O O . ALA A 1 279 ? -9.362 4.154 -12.310 1.00 83.06 279 ALA A O 1
ATOM 2071 N N . GLY A 1 280 ? -8.582 4.433 -10.221 1.00 83.56 280 GLY A N 1
ATOM 2072 C CA . GLY A 1 280 ? -9.604 3.656 -9.544 1.00 83.56 280 GLY A CA 1
ATOM 2073 C C . GLY A 1 280 ? -10.924 4.408 -9.415 1.00 83.56 280 GLY A C 1
ATOM 2074 O O . GLY A 1 280 ? -11.104 5.537 -9.875 1.00 83.56 280 GLY A O 1
ATOM 2075 N N . THR A 1 281 ? -11.879 3.734 -8.786 1.00 82.69 281 THR A N 1
ATOM 2076 C CA . THR A 1 281 ? -13.202 4.281 -8.493 1.00 82.69 281 THR A CA 1
ATOM 2077 C C . THR A 1 281 ? -13.585 3.936 -7.066 1.00 82.69 281 THR A C 1
ATOM 2079 O O . THR A 1 281 ? -13.405 2.788 -6.661 1.00 82.69 281 THR A O 1
ATOM 2082 N N . GLY A 1 282 ? -14.204 4.873 -6.353 1.00 82.25 282 GLY A N 1
ATOM 2083 C CA . GLY A 1 282 ? -14.719 4.638 -5.006 1.00 82.25 282 GLY A CA 1
ATOM 2084 C C . GLY A 1 282 ? -13.798 5.215 -3.928 1.00 82.25 282 GLY A C 1
ATOM 2085 O O . GLY A 1 282 ? -13.212 6.272 -4.139 1.00 82.25 282 GLY A O 1
ATOM 2086 N N . PRO A 1 283 ? -13.715 4.599 -2.743 1.00 81.25 283 PRO A N 1
ATOM 2087 C CA . PRO A 1 283 ? -12.870 5.097 -1.664 1.00 81.25 283 PRO A CA 1
ATOM 2088 C C . PRO A 1 283 ? -11.382 4.824 -1.923 1.00 81.25 283 PRO A C 1
ATOM 2090 O O . PRO A 1 283 ? -11.012 3.846 -2.573 1.00 81.25 283 PRO A O 1
ATOM 2093 N N . VAL A 1 284 ? -10.524 5.669 -1.353 1.00 83.56 284 VAL A N 1
ATOM 2094 C CA . VAL A 1 284 ? -9.091 5.389 -1.197 1.00 83.56 284 VAL A CA 1
ATOM 2095 C C . VAL A 1 284 ? -8.880 4.933 0.242 1.00 83.56 284 VAL A C 1
ATOM 2097 O O . VAL A 1 284 ? -9.022 5.720 1.180 1.00 83.56 284 VAL A O 1
ATOM 2100 N N . TRP A 1 285 ? -8.603 3.645 0.429 1.00 81.88 285 TRP A N 1
ATOM 2101 C CA . TRP A 1 285 ? -8.580 3.030 1.752 1.00 81.88 285 TRP A CA 1
ATOM 2102 C C . TRP A 1 285 ? -7.336 3.377 2.551 1.00 81.88 285 TRP A C 1
ATOM 2104 O O . TRP A 1 285 ? -7.446 3.654 3.745 1.00 81.88 285 TRP A O 1
ATOM 2114 N N . LEU A 1 286 ? -6.174 3.373 1.899 1.00 81.69 286 LEU A N 1
ATOM 2115 C CA . LEU A 1 286 ? -4.877 3.561 2.541 1.00 81.69 286 LEU A CA 1
ATOM 2116 C C . LEU A 1 286 ? -4.098 4.697 1.876 1.00 81.69 286 LEU A C 1
ATOM 2118 O O . LEU A 1 286 ? -4.173 4.895 0.663 1.00 81.69 286 LEU A O 1
ATOM 2122 N N . SER A 1 287 ? -3.320 5.415 2.679 1.00 82.00 287 SER A N 1
ATOM 2123 C CA . SER A 1 287 ? -2.331 6.399 2.237 1.00 82.00 287 SER A CA 1
ATOM 2124 C C . SER A 1 287 ? -1.106 6.319 3.137 1.00 82.00 287 SER A C 1
ATOM 2126 O O . SER A 1 287 ? -1.239 5.923 4.300 1.00 82.00 287 SER A O 1
ATOM 2128 N N . ASP A 1 288 ? 0.054 6.743 2.630 1.00 81.38 288 ASP A N 1
ATOM 2129 C CA . ASP A 1 288 ? 1.314 6.703 3.377 1.00 81.38 288 ASP A CA 1
ATOM 2130 C C . ASP A 1 288 ? 1.562 5.309 3.971 1.00 81.38 288 ASP A C 1
ATOM 2132 O O . ASP A 1 288 ? 1.835 5.182 5.168 1.00 81.38 288 ASP A O 1
ATOM 2136 N N . VAL A 1 289 ? 1.375 4.268 3.153 1.00 85.94 289 VAL A N 1
ATOM 2137 C CA . VAL A 1 289 ? 1.681 2.892 3.554 1.00 85.94 289 VAL A CA 1
ATOM 2138 C C . VAL A 1 289 ? 3.193 2.774 3.705 1.00 85.94 289 VAL A C 1
ATOM 2140 O O . VAL A 1 289 ? 3.936 3.291 2.879 1.00 85.94 289 VAL A O 1
ATOM 2143 N N . GLN A 1 290 ? 3.636 2.193 4.816 1.00 86.38 290 GLN A N 1
ATOM 2144 C CA . GLN A 1 290 ? 5.046 2.000 5.140 1.00 86.38 290 GLN A CA 1
ATOM 2145 C C . GLN A 1 290 ? 5.220 0.618 5.766 1.00 86.38 290 GLN A C 1
ATOM 2147 O O . GLN A 1 290 ? 5.216 0.452 6.991 1.00 86.38 290 GLN A O 1
ATOM 2152 N N . CYS A 1 291 ? 5.323 -0.389 4.912 1.00 87.25 291 CYS A N 1
ATOM 2153 C CA . CYS A 1 291 ? 5.625 -1.752 5.298 1.00 87.25 291 CYS A CA 1
ATOM 2154 C C . CYS A 1 291 ? 7.110 -1.894 5.666 1.00 87.25 291 CYS A C 1
ATOM 2156 O O . CYS A 1 291 ? 7.996 -1.306 5.045 1.00 87.25 291 CYS A O 1
ATOM 2158 N N . ALA A 1 292 ? 7.393 -2.746 6.649 1.00 85.56 292 ALA A N 1
ATOM 2159 C CA . ALA A 1 292 ? 8.733 -3.253 6.923 1.00 85.56 292 ALA A CA 1
ATOM 2160 C C . ALA A 1 292 ? 9.157 -4.357 5.932 1.00 85.56 292 ALA A C 1
ATOM 2162 O O . ALA A 1 292 ? 10.321 -4.751 5.921 1.00 85.56 292 ALA A O 1
ATOM 2163 N N . GLY A 1 293 ? 8.211 -4.898 5.155 1.00 82.31 293 GLY A N 1
ATOM 2164 C CA . GLY A 1 293 ? 8.419 -5.975 4.184 1.00 82.31 293 GLY A CA 1
ATOM 2165 C C . GLY A 1 293 ? 8.205 -7.380 4.763 1.00 82.31 293 GLY A C 1
ATOM 2166 O O . GLY A 1 293 ? 8.297 -8.376 4.040 1.00 82.31 293 GLY A O 1
ATOM 2167 N N . THR A 1 294 ? 7.872 -7.492 6.054 1.00 83.31 294 THR A N 1
ATOM 2168 C CA . THR A 1 294 ? 7.652 -8.772 6.770 1.00 83.31 294 THR A CA 1
ATOM 2169 C C . THR A 1 294 ? 6.178 -9.071 7.042 1.00 83.31 294 THR A C 1
ATOM 2171 O O . THR A 1 294 ? 5.827 -10.186 7.425 1.00 83.31 294 THR A O 1
ATOM 2174 N N . GLU A 1 295 ? 5.311 -8.092 6.806 1.00 85.94 295 GLU A N 1
ATOM 2175 C CA . GLU A 1 295 ? 3.868 -8.165 6.985 1.00 85.94 295 GLU A CA 1
ATOM 2176 C C . GLU A 1 295 ? 3.241 -9.203 6.051 1.00 85.94 295 GLU A C 1
ATOM 2178 O O . GLU A 1 295 ? 3.620 -9.329 4.889 1.00 85.94 295 GLU A O 1
ATOM 2183 N N . GLN A 1 296 ? 2.259 -9.960 6.531 1.00 82.56 296 GLN A N 1
ATOM 2184 C CA . GLN A 1 296 ? 1.579 -10.954 5.688 1.00 82.56 296 GLN A CA 1
ATOM 2185 C C . GLN A 1 296 ? 0.470 -10.341 4.830 1.00 82.56 296 GLN A C 1
ATOM 2187 O O . GLN A 1 296 ? 0.084 -10.938 3.832 1.00 82.56 296 GLN A O 1
ATOM 2192 N N . HIS A 1 297 ? -0.021 -9.164 5.222 1.00 84.00 297 HIS A N 1
ATOM 2193 C CA . HIS A 1 297 ? -1.103 -8.452 4.552 1.00 84.00 297 HIS A CA 1
ATOM 2194 C C . HIS A 1 297 ? -0.799 -6.954 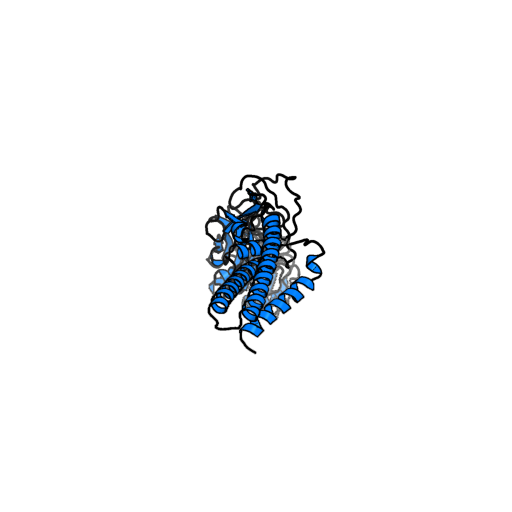4.514 1.00 84.00 297 HIS A C 1
ATOM 2196 O O . HIS A 1 297 ? -0.325 -6.408 5.513 1.00 84.00 297 HIS A O 1
ATOM 2202 N N . VAL A 1 298 ? -1.132 -6.264 3.419 1.00 85.50 298 VAL A N 1
ATOM 2203 C CA . VAL A 1 298 ? -0.851 -4.820 3.249 1.00 85.50 298 VAL A CA 1
ATOM 2204 C C . VAL A 1 298 ? -1.518 -3.956 4.324 1.00 85.50 298 VAL A C 1
ATOM 2206 O O . VAL A 1 298 ? -1.004 -2.913 4.717 1.00 85.50 298 VAL A O 1
ATOM 2209 N N . LEU A 1 299 ? -2.639 -4.425 4.871 1.00 80.56 299 LEU A N 1
ATOM 2210 C CA . LEU A 1 299 ? -3.354 -3.751 5.951 1.00 80.56 299 LEU A CA 1
ATOM 2211 C C . LEU A 1 299 ? -2.666 -3.842 7.327 1.00 80.56 299 LEU A C 1
ATOM 2213 O O . LEU A 1 299 ? -3.074 -3.138 8.248 1.00 80.56 299 LEU A O 1
ATOM 2217 N N . GLN A 1 300 ? -1.646 -4.693 7.486 1.00 79.06 300 GLN A N 1
ATOM 2218 C CA . GLN A 1 300 ? -0.823 -4.757 8.705 1.00 79.06 300 GLN A CA 1
ATOM 2219 C C . GLN A 1 300 ? 0.288 -3.705 8.719 1.00 79.06 300 GLN A C 1
ATOM 2221 O O . GLN A 1 300 ? 0.879 -3.452 9.773 1.00 79.06 300 GLN A O 1
ATOM 2226 N N . CYS A 1 301 ? 0.593 -3.121 7.562 1.00 81.06 301 CYS A N 1
ATOM 2227 C CA . CYS A 1 301 ? 1.646 -2.133 7.443 1.00 81.06 301 CYS A CA 1
ATOM 2228 C C . CYS A 1 301 ? 1.277 -0.854 8.187 1.00 81.06 301 CYS A C 1
ATOM 2230 O O . CYS A 1 301 ? 0.102 -0.508 8.345 1.00 81.06 301 CYS A O 1
ATOM 2232 N N . TYR A 1 302 ? 2.295 -0.131 8.648 1.00 81.56 302 TYR A N 1
ATOM 2233 C CA . TYR A 1 302 ? 2.061 1.166 9.258 1.00 81.56 302 TYR A CA 1
ATOM 2234 C C . TYR A 1 302 ? 1.465 2.118 8.219 1.00 81.56 302 TYR A C 1
ATOM 2236 O O . TYR A 1 302 ? 1.974 2.232 7.106 1.00 81.56 302 TYR A O 1
ATOM 2244 N N . THR A 1 303 ? 0.402 2.822 8.596 1.00 76.94 303 THR A N 1
ATOM 2245 C CA . THR A 1 303 ? -0.171 3.906 7.801 1.00 76.94 303 THR A CA 1
ATOM 2246 C C . THR A 1 303 ? -0.354 5.131 8.685 1.00 76.94 303 THR A C 1
ATOM 2248 O O . THR A 1 303 ? -0.689 5.033 9.870 1.00 76.94 303 THR A O 1
ATOM 2251 N N . LYS A 1 304 ? -0.149 6.326 8.123 1.00 65.00 304 LYS A N 1
ATOM 2252 C CA . LYS A 1 304 ? -0.389 7.585 8.859 1.00 65.00 304 LYS A CA 1
ATOM 2253 C C . LYS A 1 304 ? -1.875 7.918 9.011 1.00 65.00 304 LYS A C 1
ATOM 2255 O O . LYS A 1 304 ? -2.228 8.795 9.800 1.00 65.00 304 LYS A O 1
ATOM 2260 N N . SER A 1 305 ? -2.733 7.240 8.255 1.00 61.69 305 SER A N 1
ATOM 2261 C CA . SER A 1 305 ? -4.159 7.527 8.143 1.00 61.69 305 SER A CA 1
ATOM 2262 C C . SER A 1 305 ? -4.994 6.300 8.524 1.00 61.69 305 SER A C 1
ATOM 2264 O O . SER A 1 305 ? -4.709 5.209 8.024 1.00 61.69 305 SER A O 1
ATOM 2266 N N . PRO A 1 306 ? -6.049 6.458 9.350 1.00 60.81 306 PRO A N 1
ATOM 2267 C CA . PRO A 1 306 ? -7.073 5.431 9.524 1.00 60.81 306 PRO A CA 1
ATOM 2268 C C . PRO A 1 306 ? -7.682 5.024 8.175 1.00 60.81 306 PRO A C 1
ATOM 2270 O O . PRO A 1 306 ? -7.780 5.851 7.264 1.00 60.81 306 PRO A O 1
ATOM 2273 N N . LEU A 1 307 ? -8.138 3.778 8.056 1.00 66.50 307 LEU A N 1
ATOM 2274 C CA . LEU A 1 307 ? -8.886 3.314 6.881 1.00 66.50 307 LEU A CA 1
ATOM 2275 C C . LEU A 1 307 ? -10.062 4.263 6.578 1.00 66.50 307 LEU A C 1
ATOM 2277 O O . LEU A 1 307 ? -10.836 4.589 7.484 1.00 66.50 307 LEU A O 1
ATOM 2281 N N . GLY A 1 308 ? -10.160 4.720 5.324 1.00 59.38 308 GLY A N 1
ATOM 2282 C CA . GLY A 1 308 ? -11.224 5.626 4.854 1.00 59.38 308 GLY A CA 1
ATOM 2283 C C . GLY A 1 308 ? -11.042 7.102 5.243 1.00 59.38 308 GLY A C 1
ATOM 2284 O O . GLY A 1 308 ? -11.959 7.912 5.108 1.00 59.38 308 GLY A O 1
ATOM 2285 N N . ALA A 1 309 ? -9.866 7.503 5.747 1.00 54.47 309 ALA A N 1
ATOM 2286 C CA . ALA A 1 309 ? -9.694 8.818 6.366 1.00 54.47 309 ALA A CA 1
ATOM 2287 C C . ALA A 1 309 ? -9.773 10.040 5.422 1.00 54.47 309 ALA A C 1
ATOM 2289 O O . ALA A 1 309 ? -9.910 11.151 5.947 1.00 54.47 309 ALA A O 1
ATOM 2290 N N . ARG A 1 310 ? -9.702 9.921 4.082 1.00 58.28 310 ARG A N 1
ATOM 2291 C CA . ARG A 1 310 ? -9.726 11.105 3.190 1.00 58.28 310 ARG A CA 1
ATOM 2292 C C . ARG A 1 310 ? -10.265 10.844 1.779 1.00 58.28 310 ARG A C 1
ATOM 2294 O O . ARG A 1 310 ? -10.028 9.799 1.187 1.00 58.28 310 ARG A O 1
ATOM 2301 N N . ASN A 1 311 ? -10.868 11.892 1.211 1.00 55.19 311 ASN A N 1
ATOM 2302 C CA . ASN A 1 311 ? -11.166 12.028 -0.217 1.00 55.19 311 ASN A CA 1
ATOM 2303 C C . ASN A 1 311 ? -9.868 12.300 -0.998 1.00 55.19 311 ASN A C 1
ATOM 2305 O O . ASN A 1 311 ? -9.603 13.438 -1.393 1.00 55.19 311 ASN A O 1
ATOM 2309 N N . TYR A 1 312 ? -9.018 11.289 -1.155 1.00 66.50 312 TYR A N 1
ATOM 2310 C CA . TYR A 1 312 ? -7.905 11.370 -2.098 1.00 66.50 312 TYR A CA 1
ATOM 2311 C C . TYR A 1 312 ? -8.442 11.308 -3.534 1.00 66.50 312 TYR A C 1
ATOM 2313 O O . TYR A 1 312 ? -9.465 10.682 -3.806 1.00 66.50 312 TYR A O 1
ATOM 2321 N N . ASN A 1 313 ? -7.775 12.001 -4.453 1.00 69.50 313 ASN A N 1
ATOM 2322 C CA . ASN A 1 313 ? -8.052 11.873 -5.876 1.00 69.50 313 ASN A CA 1
ATOM 2323 C C . ASN A 1 313 ? -7.414 10.577 -6.408 1.00 69.50 313 ASN A C 1
ATOM 2325 O O . ASN A 1 313 ? -6.311 10.206 -6.025 1.00 69.50 313 ASN A O 1
ATOM 2329 N N . HIS A 1 314 ? -8.091 9.908 -7.338 1.00 78.69 314 HIS A N 1
ATOM 2330 C CA . HIS A 1 314 ? -7.589 8.680 -7.972 1.00 78.69 314 HIS A CA 1
ATOM 2331 C C . HIS A 1 314 ? -6.485 8.926 -9.013 1.00 78.69 314 HIS A C 1
ATOM 2333 O O . HIS A 1 314 ? -6.089 8.010 -9.730 1.00 78.69 314 HIS A O 1
ATOM 2339 N N . SER A 1 315 ? -5.985 10.162 -9.134 1.00 72.31 315 SER A N 1
ATOM 2340 C CA . SER A 1 315 ? -4.880 10.488 -10.047 1.00 72.31 315 SER A CA 1
ATOM 2341 C C . SER A 1 315 ? -3.567 9.821 -9.642 1.00 72.31 315 SER A C 1
ATOM 2343 O O . SER A 1 315 ? -2.612 9.829 -10.406 1.00 72.31 315 SER A O 1
ATOM 2345 N N . SER A 1 316 ? -3.503 9.288 -8.425 1.00 80.56 316 SER A N 1
ATOM 2346 C CA . SER A 1 316 ? -2.286 8.752 -7.832 1.00 80.56 316 SER A CA 1
ATOM 2347 C C . SER A 1 316 ? -2.618 7.483 -7.055 1.00 80.56 316 SER A C 1
ATOM 2349 O O . SER A 1 316 ? -2.303 7.367 -5.874 1.00 80.56 316 SER A O 1
ATOM 2351 N N . ASP A 1 317 ? -3.323 6.553 -7.700 1.00 87.75 317 ASP A N 1
ATOM 2352 C CA . ASP A 1 317 ? -3.547 5.222 -7.143 1.00 87.75 317 ASP A CA 1
ATOM 2353 C C . ASP A 1 317 ? -2.294 4.356 -7.333 1.00 87.75 317 ASP A C 1
ATOM 2355 O O . ASP A 1 317 ? -1.678 4.342 -8.402 1.00 87.75 317 ASP A O 1
ATOM 2359 N N . ALA A 1 318 ? -1.927 3.637 -6.279 1.00 90.19 318 ALA A N 1
ATOM 2360 C CA . ALA A 1 318 ? -0.788 2.742 -6.233 1.00 90.19 318 ALA A CA 1
ATOM 2361 C C . ALA A 1 318 ? -1.007 1.515 -7.125 1.00 90.19 318 ALA A C 1
ATOM 2363 O O . ALA A 1 318 ? -2.066 0.877 -7.112 1.00 90.19 318 ALA A O 1
ATOM 2364 N N . GLY A 1 319 ? 0.028 1.162 -7.876 1.00 90.25 319 GLY A N 1
ATOM 2365 C CA . GLY A 1 319 ? 0.113 -0.068 -8.643 1.00 90.25 319 GLY A CA 1
ATOM 2366 C C . GLY A 1 319 ? 1.252 -0.953 -8.162 1.00 90.25 319 GLY A C 1
ATOM 2367 O O . GLY A 1 319 ? 2.188 -0.506 -7.492 1.00 90.25 319 GLY A O 1
ATOM 2368 N N . VAL A 1 320 ? 1.177 -2.223 -8.541 1.00 89.50 320 VAL A N 1
ATOM 2369 C CA . VAL A 1 320 ? 2.282 -3.167 -8.388 1.00 89.50 320 VAL A CA 1
ATOM 2370 C C . VAL A 1 320 ? 2.507 -3.940 -9.673 1.00 89.50 320 VAL A C 1
ATOM 2372 O O . VAL A 1 320 ? 1.586 -4.167 -10.460 1.00 89.50 320 VAL A O 1
ATOM 2375 N N . LEU A 1 321 ? 3.750 -4.358 -9.855 1.00 84.19 321 LEU A N 1
ATOM 2376 C CA . LEU A 1 321 ? 4.144 -5.418 -10.764 1.00 84.19 321 LEU A CA 1
ATOM 2377 C C . LEU A 1 321 ? 4.872 -6.480 -9.934 1.00 84.19 321 LEU A C 1
ATOM 2379 O O . LEU A 1 321 ? 5.953 -6.238 -9.397 1.00 84.19 321 LEU A O 1
ATOM 2383 N N . CYS A 1 322 ? 4.252 -7.645 -9.807 1.00 84.81 322 CYS A N 1
ATOM 2384 C CA . CYS A 1 322 ? 4.798 -8.808 -9.131 1.00 84.81 322 CYS A CA 1
ATOM 2385 C C . CYS A 1 322 ? 5.681 -9.577 -10.110 1.00 84.81 322 CYS A C 1
ATOM 2387 O O . CYS A 1 322 ? 5.204 -10.224 -11.041 1.00 84.81 322 CYS A O 1
ATOM 2389 N N . VAL A 1 323 ? 6.990 -9.484 -9.910 1.00 73.12 323 VAL A N 1
ATOM 2390 C CA . VAL A 1 323 ? 7.998 -10.123 -10.748 1.00 73.12 323 VAL A CA 1
ATOM 2391 C C . VAL A 1 323 ? 8.260 -11.521 -10.201 1.00 73.12 323 VAL A C 1
ATOM 2393 O O . VAL A 1 323 ? 9.038 -11.703 -9.269 1.00 73.12 323 VAL A O 1
ATOM 2396 N N . GLY A 1 324 ? 7.590 -12.519 -10.769 1.00 64.38 324 GLY A N 1
ATOM 2397 C CA . GLY A 1 324 ? 7.884 -13.929 -10.522 1.00 64.38 324 GLY A CA 1
ATOM 2398 C C . GLY A 1 324 ? 9.217 -14.371 -11.140 1.00 64.38 324 GLY A C 1
ATOM 2399 O O . GLY A 1 324 ? 9.837 -13.650 -11.925 1.00 64.38 324 GLY A O 1
ATOM 2400 N N . SER A 1 325 ? 9.641 -15.592 -10.814 1.00 52.12 325 SER A N 1
ATOM 2401 C CA . SER A 1 325 ? 10.784 -16.274 -11.442 1.00 52.12 325 SER A CA 1
ATOM 2402 C C . SER A 1 325 ? 10.465 -16.893 -12.811 1.00 52.12 325 SER A C 1
ATOM 2404 O O . SER A 1 325 ? 11.345 -17.502 -13.414 1.00 52.12 325 SER A O 1
ATOM 2406 N N . ASP A 1 326 ? 9.221 -16.774 -13.281 1.00 54.38 326 ASP A N 1
ATOM 2407 C CA . ASP A 1 326 ? 8.752 -17.387 -14.524 1.00 54.38 326 ASP A CA 1
ATOM 2408 C C . ASP A 1 326 ? 8.873 -16.435 -15.726 1.00 54.38 326 ASP A C 1
ATOM 2410 O O . ASP A 1 326 ? 8.775 -15.214 -15.614 1.00 54.38 326 ASP A O 1
ATOM 2414 N N . ASP A 1 327 ? 9.024 -17.016 -16.917 1.00 53.66 327 ASP A N 1
ATOM 2415 C CA . ASP A 1 327 ? 9.312 -16.336 -18.195 1.00 53.66 327 ASP A CA 1
ATOM 2416 C C . ASP A 1 327 ? 8.274 -15.259 -18.616 1.00 53.66 327 ASP A C 1
ATOM 2418 O O . ASP A 1 327 ? 8.520 -14.380 -19.451 1.00 53.66 327 ASP A O 1
ATOM 2422 N N . ALA A 1 328 ? 7.073 -15.308 -18.029 1.00 53.56 328 ALA A N 1
ATOM 2423 C CA . ALA A 1 328 ? 6.011 -14.333 -18.268 1.00 53.56 328 ALA A CA 1
ATOM 2424 C C . ALA A 1 328 ? 6.276 -12.980 -17.579 1.00 53.56 328 ALA A C 1
ATOM 2426 O O . ALA A 1 328 ? 5.922 -11.936 -18.128 1.00 53.56 328 ALA A O 1
ATOM 2427 N N . THR A 1 329 ? 6.933 -12.974 -16.414 1.00 55.41 329 THR A N 1
ATOM 2428 C CA . THR A 1 329 ? 7.229 -11.755 -15.639 1.00 55.41 329 THR A CA 1
ATOM 2429 C C . THR A 1 329 ? 8.554 -11.101 -16.044 1.00 55.41 329 THR A C 1
ATOM 2431 O O . THR A 1 329 ? 8.706 -9.884 -15.937 1.00 55.41 329 THR A O 1
ATOM 2434 N N . THR A 1 330 ? 9.490 -11.854 -16.623 1.00 56.03 330 THR A N 1
ATOM 2435 C CA . THR A 1 330 ? 10.670 -11.293 -17.314 1.00 56.03 330 THR A CA 1
ATOM 2436 C C . THR A 1 330 ? 10.284 -10.568 -18.605 1.00 56.03 330 THR A C 1
ATOM 2438 O O . THR A 1 330 ? 10.861 -9.528 -18.925 1.00 56.03 330 THR A O 1
ATOM 2441 N N . SER A 1 331 ? 9.239 -11.027 -19.303 1.00 59.88 331 SER A N 1
ATOM 2442 C CA . SER A 1 331 ? 8.694 -10.341 -20.486 1.00 59.88 331 SER A CA 1
ATOM 2443 C C . SER A 1 331 ? 8.090 -8.959 -20.173 1.00 59.88 331 SER A C 1
ATOM 2445 O O . SER A 1 331 ? 8.037 -8.093 -21.053 1.00 59.88 331 SER A O 1
ATOM 2447 N N . SER A 1 332 ? 7.648 -8.725 -18.930 1.00 66.31 332 SER A N 1
ATOM 2448 C CA . SER A 1 332 ? 7.123 -7.427 -18.477 1.00 66.31 332 SER A CA 1
ATOM 2449 C C . SER A 1 332 ? 8.189 -6.410 -18.066 1.00 66.31 332 SER A C 1
ATOM 2451 O O . SER A 1 332 ? 7.803 -5.274 -17.826 1.00 66.31 332 SER A O 1
ATOM 2453 N N . LEU A 1 333 ? 9.474 -6.800 -18.020 1.00 78.00 333 LEU A N 1
ATOM 2454 C CA . LEU A 1 333 ? 10.642 -5.949 -17.717 1.00 78.00 333 LEU A CA 1
ATOM 2455 C C . LEU A 1 333 ? 11.697 -5.969 -18.841 1.00 78.00 333 LEU A C 1
ATOM 2457 O O . LEU A 1 333 ? 12.901 -5.839 -18.611 1.00 78.00 333 LEU A O 1
ATOM 2461 N N . ALA A 1 334 ? 11.244 -6.179 -20.078 1.00 86.75 334 ALA A N 1
ATOM 2462 C CA . ALA A 1 334 ? 12.111 -6.250 -21.248 1.00 86.75 334 ALA A CA 1
ATOM 2463 C C . ALA A 1 334 ? 12.781 -4.900 -21.544 1.00 86.75 334 ALA A C 1
ATOM 2465 O O . ALA A 1 334 ? 12.144 -3.856 -21.442 1.00 86.75 334 ALA A O 1
ATOM 2466 N N . VAL A 1 335 ? 14.038 -4.933 -21.982 1.00 94.00 335 VAL A N 1
ATOM 2467 C CA . VAL A 1 335 ? 14.782 -3.753 -22.446 1.00 94.00 335 VAL A CA 1
ATOM 2468 C C . VAL A 1 335 ? 14.905 -3.806 -23.969 1.00 94.00 335 VAL A C 1
ATOM 2470 O O . VAL A 1 335 ? 14.951 -4.892 -24.551 1.00 94.00 335 VAL A O 1
ATOM 2473 N N . ARG A 1 336 ? 14.938 -2.646 -24.628 1.00 95.25 336 ARG A N 1
ATOM 2474 C CA . ARG A 1 336 ? 15.262 -2.513 -26.055 1.00 95.25 336 ARG A CA 1
ATOM 2475 C C . ARG A 1 336 ? 16.059 -1.242 -26.326 1.00 95.25 336 ARG A C 1
ATOM 2477 O O . ARG A 1 336 ? 15.992 -0.293 -25.549 1.00 95.25 336 ARG A O 1
ATOM 2484 N N . LEU A 1 337 ? 16.742 -1.224 -27.469 1.00 96.94 337 LEU A N 1
ATOM 2485 C CA . LEU A 1 337 ? 17.381 -0.028 -28.012 1.00 96.94 337 LEU A CA 1
ATOM 2486 C C . LEU A 1 337 ? 16.529 0.539 -29.146 1.00 96.94 337 LEU A C 1
ATOM 2488 O O . LEU A 1 337 ? 16.143 -0.187 -30.066 1.00 96.94 337 LEU A O 1
ATOM 2492 N N . ALA A 1 338 ? 16.205 1.825 -29.060 1.00 96.56 338 ALA A N 1
ATOM 2493 C CA . ALA A 1 338 ? 15.406 2.540 -30.047 1.00 96.56 338 ALA A CA 1
ATOM 2494 C C . ALA A 1 338 ? 16.230 3.638 -30.734 1.00 96.56 338 ALA A C 1
ATOM 2496 O O . ALA A 1 338 ? 17.115 4.234 -30.129 1.00 96.56 338 ALA A O 1
ATOM 2497 N N . ASN A 1 339 ? 15.913 3.933 -31.998 1.00 95.69 339 ASN A N 1
ATOM 2498 C CA . ASN A 1 339 ? 16.524 5.017 -32.784 1.00 95.69 339 ASN A CA 1
ATOM 2499 C C . ASN A 1 339 ? 18.064 4.977 -32.933 1.00 95.69 339 ASN A C 1
ATOM 2501 O O . ASN A 1 339 ? 18.673 5.998 -33.250 1.00 95.69 339 ASN A O 1
ATOM 2505 N N . GLY A 1 340 ? 18.700 3.819 -32.755 1.00 94.75 340 GLY A N 1
ATOM 2506 C CA . GLY A 1 340 ? 20.095 3.619 -33.149 1.00 94.75 340 GLY A CA 1
ATOM 2507 C C . GLY A 1 340 ? 20.268 3.487 -34.661 1.00 94.75 340 GLY A C 1
ATOM 2508 O O . GLY A 1 340 ? 19.333 3.106 -35.373 1.00 94.75 340 GLY A O 1
ATOM 2509 N N . SER A 1 341 ? 21.473 3.769 -35.166 1.00 94.88 341 SER A N 1
ATOM 2510 C CA . SER A 1 341 ? 21.799 3.517 -36.578 1.00 94.88 341 SER A CA 1
ATOM 2511 C C . SER A 1 341 ? 22.079 2.035 -36.856 1.00 94.88 341 SER A C 1
ATOM 2513 O O . SER A 1 341 ? 21.893 1.561 -37.980 1.00 94.88 341 SER A O 1
ATOM 2515 N N . VAL A 1 342 ? 22.462 1.291 -35.814 1.00 94.19 342 VAL A N 1
ATOM 2516 C CA . VAL A 1 342 ? 22.646 -0.164 -35.802 1.00 94.19 342 VAL A CA 1
ATOM 2517 C C . VAL A 1 342 ? 21.911 -0.789 -34.613 1.00 94.19 342 VAL A C 1
ATOM 2519 O O . VAL A 1 342 ? 21.511 -0.099 -33.683 1.00 94.19 342 VAL A O 1
ATOM 2522 N N . ALA A 1 343 ? 21.725 -2.112 -34.631 1.00 92.94 343 ALA A N 1
ATOM 2523 C CA . ALA A 1 343 ? 20.967 -2.819 -33.593 1.00 92.94 343 ALA A CA 1
ATOM 2524 C C . ALA A 1 343 ? 21.629 -2.793 -32.200 1.00 92.94 343 ALA A C 1
ATOM 2526 O O . ALA A 1 343 ? 20.942 -3.002 -31.199 1.00 92.94 343 ALA A O 1
ATOM 2527 N N . SER A 1 344 ? 22.946 -2.571 -32.144 1.00 95.06 344 SER A N 1
ATOM 2528 C CA . SER A 1 344 ? 23.735 -2.545 -30.912 1.00 95.06 344 SER A CA 1
ATOM 2529 C C . SER A 1 344 ? 23.825 -1.157 -30.274 1.00 95.06 344 SER A C 1
ATOM 2531 O O . SER A 1 344 ? 24.535 -0.990 -29.294 1.00 95.06 344 SER A O 1
ATOM 2533 N N . GLU A 1 345 ? 23.105 -0.157 -30.780 1.00 96.44 345 GLU A N 1
ATOM 2534 C CA . GLU A 1 345 ? 23.061 1.171 -30.171 1.00 96.44 345 GLU A CA 1
ATOM 2535 C C . GLU A 1 345 ? 21.642 1.741 -30.167 1.00 96.44 345 GLU A C 1
ATOM 2537 O O . GLU A 1 345 ? 20.767 1.283 -30.903 1.00 96.44 345 GLU A O 1
ATOM 2542 N N . GLY A 1 346 ? 21.405 2.745 -29.329 1.00 97.62 346 GLY A N 1
ATOM 2543 C CA . GLY A 1 346 ? 20.134 3.457 -29.288 1.00 97.62 346 GLY A CA 1
ATOM 2544 C C . GLY A 1 346 ? 19.783 3.997 -27.908 1.00 97.62 346 GLY A C 1
ATOM 2545 O O . GLY A 1 346 ? 20.476 3.755 -26.918 1.00 97.62 346 GLY A O 1
ATOM 2546 N N . ARG A 1 347 ? 18.660 4.716 -27.851 1.00 98.06 347 ARG A N 1
ATOM 2547 C CA . ARG A 1 347 ? 17.986 5.104 -26.609 1.00 98.06 347 ARG A CA 1
ATOM 2548 C C . ARG A 1 347 ? 17.540 3.845 -25.876 1.00 98.06 347 ARG A C 1
ATOM 2550 O O . ARG A 1 347 ? 16.955 2.953 -26.495 1.00 98.06 347 ARG A O 1
ATOM 2557 N N . VAL A 1 348 ? 17.788 3.794 -24.575 1.00 97.81 348 VAL A N 1
ATOM 2558 C CA . VAL A 1 348 ? 17.368 2.686 -23.723 1.00 97.81 348 VAL A CA 1
ATOM 2559 C C . VAL A 1 348 ? 15.902 2.868 -23.365 1.00 97.81 348 VAL A C 1
ATOM 2561 O O . VAL A 1 348 ? 15.499 3.864 -22.769 1.00 97.81 348 VAL A O 1
ATOM 2564 N N . GLU A 1 349 ? 15.097 1.877 -23.725 1.00 96.06 349 GLU A N 1
ATOM 2565 C CA . GLU A 1 349 ? 13.706 1.796 -23.305 1.00 96.06 349 GLU A CA 1
ATOM 2566 C C . GLU A 1 349 ? 13.491 0.507 -22.525 1.00 96.06 349 GLU A C 1
ATOM 2568 O O . GLU A 1 349 ? 13.959 -0.564 -22.924 1.00 96.06 349 GLU A O 1
ATOM 2573 N N . ILE A 1 350 ? 12.748 0.607 -21.429 1.00 92.06 350 ILE A N 1
ATOM 2574 C CA . ILE A 1 350 ? 12.330 -0.530 -20.617 1.00 92.06 350 ILE A CA 1
ATOM 2575 C C . ILE A 1 350 ? 10.811 -0.653 -20.678 1.00 92.06 350 ILE A C 1
ATOM 2577 O O . ILE A 1 350 ? 10.075 0.334 -20.707 1.00 92.06 350 ILE A O 1
ATOM 2581 N N . ARG A 1 351 ? 10.319 -1.883 -20.756 1.00 86.06 351 ARG A N 1
ATOM 2582 C CA . ARG A 1 351 ? 8.899 -2.185 -20.637 1.00 86.06 351 ARG A CA 1
ATOM 2583 C C . ARG A 1 351 ? 8.592 -2.391 -19.166 1.00 86.06 351 ARG A C 1
ATOM 2585 O O . ARG A 1 351 ? 9.313 -3.128 -18.519 1.00 86.06 351 ARG A O 1
ATOM 2592 N N . VAL A 1 352 ? 7.542 -1.763 -18.656 1.00 77.69 352 VAL A N 1
ATOM 2593 C CA . VAL A 1 352 ? 7.058 -1.938 -17.281 1.00 77.69 352 VAL A CA 1
ATOM 2594 C C . VAL A 1 352 ? 5.540 -1.929 -17.339 1.00 77.69 352 VAL A C 1
ATOM 2596 O O . VAL A 1 352 ? 4.956 -1.048 -17.970 1.00 77.69 352 VAL A O 1
ATOM 2599 N N . GLY A 1 353 ? 4.871 -2.922 -16.753 1.00 67.81 353 GLY A N 1
ATOM 2600 C CA . GLY A 1 353 ? 3.404 -2.945 -16.782 1.00 67.81 353 GLY A CA 1
ATOM 2601 C C . GLY A 1 353 ? 2.814 -3.127 -18.187 1.00 67.81 353 GLY A C 1
ATOM 2602 O O . GLY A 1 353 ? 1.754 -2.591 -18.500 1.00 67.81 353 GLY A O 1
ATOM 2603 N N . GLY A 1 354 ? 3.570 -3.739 -19.106 1.00 73.38 354 GLY A N 1
ATOM 2604 C CA . GLY A 1 354 ? 3.212 -3.826 -20.523 1.00 73.38 354 GLY A CA 1
ATOM 2605 C C . GLY A 1 354 ? 3.423 -2.539 -21.339 1.00 73.38 354 GLY A C 1
ATOM 2606 O O . GLY A 1 354 ? 3.297 -2.602 -22.569 1.00 73.38 354 GLY A O 1
ATOM 2607 N N . VAL A 1 355 ? 3.816 -1.425 -20.712 1.00 78.50 355 VAL A N 1
ATOM 2608 C CA . VAL A 1 355 ? 4.036 -0.109 -21.336 1.00 78.50 355 VAL A CA 1
ATOM 2609 C C . VAL A 1 355 ? 5.530 0.164 -21.495 1.00 78.50 355 VAL A C 1
ATOM 2611 O O . VAL A 1 355 ? 6.299 0.027 -20.548 1.00 78.50 355 VAL A O 1
ATOM 2614 N N . TRP A 1 356 ? 5.950 0.554 -22.696 1.00 88.94 356 TRP A N 1
ATOM 2615 C CA . TRP A 1 356 ? 7.318 1.018 -22.938 1.00 88.94 356 TRP A CA 1
ATOM 2616 C C . TRP A 1 356 ? 7.499 2.446 -22.430 1.00 88.94 356 TRP A C 1
ATOM 2618 O O . TRP A 1 356 ? 6.610 3.276 -22.613 1.00 88.94 356 TRP A O 1
ATOM 2628 N N . GLY A 1 357 ? 8.652 2.709 -21.831 1.00 91.25 357 GLY A N 1
ATOM 2629 C CA . GLY A 1 357 ? 9.080 4.032 -21.397 1.00 91.25 357 GLY A CA 1
ATOM 2630 C C . GLY A 1 357 ? 10.600 4.133 -21.398 1.00 91.25 357 GLY A C 1
ATOM 2631 O O . GLY A 1 357 ? 11.296 3.144 -21.654 1.00 91.25 357 GLY A O 1
ATOM 2632 N N . THR A 1 358 ? 11.106 5.333 -21.155 1.00 94.94 358 THR A N 1
ATOM 2633 C CA . THR A 1 358 ? 12.535 5.654 -21.256 1.00 94.94 358 THR A CA 1
ATOM 2634 C C . THR A 1 358 ? 13.227 5.594 -19.897 1.00 94.94 358 THR A C 1
ATOM 2636 O O . THR A 1 358 ? 12.586 5.376 -18.865 1.00 94.94 358 THR A O 1
ATOM 2639 N N . VAL A 1 359 ? 14.549 5.730 -19.902 1.00 96.00 359 VAL A N 1
ATOM 2640 C CA . VAL A 1 359 ? 15.391 5.808 -18.704 1.00 96.00 359 VAL A CA 1
ATOM 2641 C C . VAL A 1 359 ? 16.049 7.183 -18.695 1.00 96.00 359 VAL A C 1
ATOM 2643 O O . VAL A 1 359 ? 16.525 7.603 -19.745 1.00 96.00 359 VAL A O 1
ATOM 2646 N N . CYS A 1 360 ? 16.047 7.883 -17.563 1.00 95.62 360 CYS A N 1
ATOM 2647 C CA . CYS A 1 360 ? 16.734 9.166 -17.426 1.00 95.62 360 CYS A CA 1
ATOM 2648 C C . CYS A 1 360 ? 18.257 8.981 -17.367 1.00 95.62 360 CYS A C 1
ATOM 2650 O O . CYS A 1 360 ? 18.745 7.962 -16.875 1.00 95.62 360 CYS A O 1
ATOM 2652 N N . ASP A 1 361 ? 19.001 9.956 -17.882 1.00 95.38 361 ASP A N 1
ATOM 2653 C CA . ASP A 1 361 ? 20.459 9.974 -17.905 1.00 95.38 361 ASP A CA 1
ATOM 2654 C C . ASP A 1 361 ? 21.104 10.472 -16.600 1.00 95.38 361 ASP A C 1
ATOM 2656 O O . ASP A 1 361 ? 22.330 10.426 -16.463 1.00 95.38 361 ASP A O 1
ATOM 2660 N N . ASP A 1 362 ? 20.302 10.889 -15.619 1.00 94.31 362 ASP A N 1
ATOM 2661 C CA . ASP A 1 362 ? 20.774 11.223 -14.282 1.00 94.31 362 ASP A CA 1
ATOM 2662 C C . ASP A 1 362 ? 21.458 10.005 -13.644 1.00 94.31 362 ASP A C 1
ATOM 2664 O O . ASP A 1 362 ? 20.873 8.941 -13.450 1.00 94.31 362 ASP A O 1
ATOM 2668 N N . SER A 1 363 ? 22.740 10.177 -13.312 1.00 93.56 363 SER A N 1
ATOM 2669 C CA . SER A 1 363 ? 23.653 9.117 -12.846 1.00 93.56 363 SER A CA 1
ATOM 2670 C C . SER A 1 363 ? 23.937 7.986 -13.846 1.00 93.56 363 SER A C 1
ATOM 2672 O O . SER A 1 363 ? 24.684 7.079 -13.496 1.00 93.56 363 SER A O 1
ATOM 2674 N N . TRP A 1 364 ? 23.456 8.083 -15.092 1.00 96.81 364 TRP A N 1
ATOM 2675 C CA . TRP A 1 364 ? 23.663 7.074 -16.130 1.00 96.81 364 TRP A CA 1
ATOM 2676 C C . TRP A 1 364 ? 25.127 6.964 -16.548 1.00 96.81 364 TRP A C 1
ATOM 2678 O O . TRP A 1 364 ? 25.693 7.862 -17.188 1.00 96.81 364 TRP A O 1
ATOM 2688 N N . ASP A 1 365 ? 25.744 5.836 -16.215 1.00 95.69 365 ASP A N 1
ATOM 2689 C CA . ASP A 1 365 ? 27.163 5.608 -16.422 1.00 95.69 365 ASP A CA 1
ATOM 2690 C C . ASP A 1 365 ? 27.479 4.319 -17.200 1.00 95.69 365 ASP A C 1
ATOM 2692 O O . ASP A 1 365 ? 26.626 3.617 -17.754 1.00 95.69 365 ASP A O 1
ATOM 2696 N N . VAL A 1 366 ? 28.778 4.038 -17.326 1.00 96.25 366 VAL A N 1
ATOM 2697 C CA . VAL A 1 366 ? 29.265 2.880 -18.079 1.00 96.25 366 VAL A CA 1
ATOM 2698 C C . VAL A 1 366 ? 28.831 1.549 -17.455 1.00 96.25 366 VAL A C 1
ATOM 2700 O O . VAL A 1 366 ? 28.661 0.582 -18.193 1.00 96.25 366 VAL A O 1
ATOM 2703 N N . LEU A 1 367 ? 28.647 1.468 -16.135 1.00 96.81 367 LEU A N 1
ATOM 2704 C CA . LEU A 1 367 ? 28.203 0.255 -15.446 1.00 96.81 367 LEU A CA 1
ATOM 2705 C C . LEU A 1 367 ? 26.735 -0.036 -15.761 1.00 96.81 367 LEU A C 1
ATOM 2707 O O . LEU A 1 367 ? 26.394 -1.195 -16.015 1.00 96.81 367 LEU A O 1
ATOM 2711 N N . ASP A 1 368 ? 25.895 0.995 -15.851 1.00 97.12 368 ASP A N 1
ATOM 2712 C CA . ASP A 1 368 ? 24.506 0.845 -16.295 1.00 97.12 368 ASP A CA 1
ATOM 2713 C C . ASP A 1 368 ? 24.447 0.357 -17.747 1.00 97.12 368 ASP A C 1
ATOM 2715 O O . ASP A 1 368 ? 23.772 -0.628 -18.075 1.00 97.12 368 ASP A O 1
ATOM 2719 N N . ALA A 1 369 ? 25.250 0.978 -18.618 1.00 96.50 369 ALA A N 1
ATOM 2720 C CA . ALA A 1 369 ? 25.364 0.580 -20.017 1.00 96.50 369 ALA A CA 1
ATOM 2721 C C . ALA A 1 369 ? 25.855 -0.872 -20.176 1.00 96.50 369 ALA A C 1
ATOM 2723 O O . ALA A 1 369 ? 25.355 -1.606 -21.034 1.00 96.50 369 ALA A O 1
ATOM 2724 N N . GLN A 1 370 ? 26.792 -1.321 -19.331 1.00 96.50 370 GLN A N 1
ATOM 2725 C CA . GLN A 1 370 ? 27.275 -2.707 -19.323 1.00 96.50 370 GLN A CA 1
ATOM 2726 C C . GLN A 1 370 ? 26.150 -3.699 -19.022 1.00 96.50 370 GLN A C 1
ATOM 2728 O O . GLN A 1 370 ? 26.063 -4.736 -19.688 1.00 96.50 370 GLN A O 1
ATOM 2733 N N . VAL A 1 371 ? 25.290 -3.387 -18.047 1.00 95.94 371 VAL A N 1
ATOM 2734 C CA . VAL A 1 371 ? 24.135 -4.222 -17.696 1.00 95.94 371 VAL A CA 1
ATOM 2735 C C . VAL A 1 371 ? 23.152 -4.293 -18.863 1.00 95.94 371 VAL A C 1
ATOM 2737 O O . VAL A 1 371 ? 22.752 -5.396 -19.232 1.00 95.94 371 VAL A O 1
ATOM 2740 N N . VAL A 1 372 ? 22.823 -3.164 -19.506 1.00 96.69 372 VAL A N 1
ATOM 2741 C CA . VAL A 1 372 ? 21.919 -3.137 -20.674 1.00 96.69 372 VAL A CA 1
ATOM 2742 C C . VAL A 1 372 ? 22.466 -3.965 -21.834 1.00 96.69 372 VAL A C 1
ATOM 2744 O O . VAL A 1 372 ? 21.767 -4.839 -22.351 1.00 96.69 372 VAL A O 1
ATOM 2747 N N . CYS A 1 373 ? 23.718 -3.730 -22.235 1.00 96.38 373 CYS A N 1
ATOM 2748 C CA . CYS A 1 373 ? 24.325 -4.444 -23.356 1.00 96.38 373 CYS A CA 1
ATOM 2749 C C . CYS A 1 373 ? 24.382 -5.954 -23.091 1.00 96.38 373 CYS A C 1
ATOM 2751 O O . CYS A 1 373 ? 24.004 -6.745 -23.956 1.00 96.38 373 CYS A O 1
ATOM 2753 N N . ARG A 1 374 ? 24.758 -6.362 -21.870 1.00 94.25 374 ARG A N 1
ATOM 2754 C CA . ARG A 1 374 ? 24.759 -7.774 -21.467 1.00 94.25 374 ARG A CA 1
ATOM 2755 C C . ARG A 1 374 ? 23.354 -8.372 -21.453 1.00 94.25 374 ARG A C 1
ATOM 2757 O O . ARG A 1 374 ? 23.173 -9.480 -21.951 1.00 94.25 374 ARG A O 1
ATOM 2764 N N . GLN A 1 375 ? 22.367 -7.653 -20.916 1.00 93.25 375 GLN A N 1
ATOM 2765 C CA . GLN A 1 375 ? 20.970 -8.094 -20.870 1.00 93.25 375 GLN A CA 1
ATOM 2766 C C . GLN A 1 375 ? 20.405 -8.349 -22.277 1.00 93.25 375 GLN A C 1
ATOM 2768 O O . GLN A 1 375 ? 19.605 -9.264 -22.459 1.00 93.25 375 GLN A O 1
ATOM 2773 N N . LEU A 1 376 ? 20.835 -7.565 -23.269 1.00 93.81 376 LEU A N 1
ATOM 2774 C CA . LEU A 1 376 ? 20.447 -7.711 -24.675 1.00 93.81 376 LEU A CA 1
ATOM 2775 C C . LEU A 1 376 ? 21.282 -8.746 -25.450 1.00 93.81 376 LEU A C 1
ATOM 2777 O O . LEU A 1 376 ? 20.994 -9.011 -26.616 1.00 93.81 376 LEU A O 1
ATOM 2781 N N . GLY A 1 377 ? 22.290 -9.351 -24.814 1.00 93.81 377 GLY A N 1
ATOM 2782 C CA . GLY A 1 377 ? 23.152 -10.367 -25.419 1.00 93.81 377 GLY A CA 1
ATOM 2783 C C . GLY A 1 377 ? 24.319 -9.820 -26.249 1.00 93.81 377 GLY A C 1
ATOM 2784 O O . GLY A 1 377 ? 24.947 -10.592 -26.97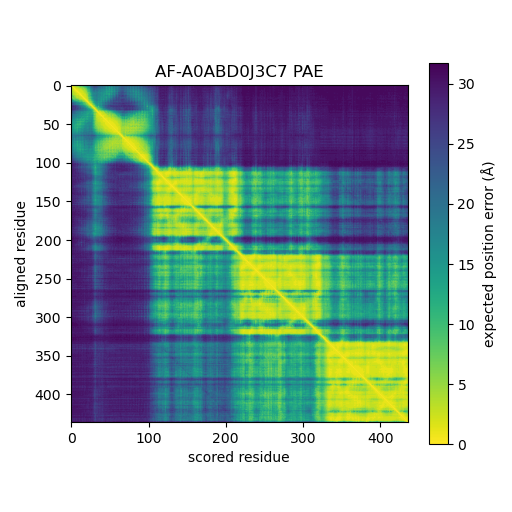4 1.00 93.81 377 GLY A O 1
ATOM 2785 N N . TYR A 1 378 ? 24.624 -8.523 -26.150 1.00 94.38 378 TYR A N 1
ATOM 2786 C CA . TYR A 1 378 ? 25.806 -7.906 -26.760 1.00 94.38 378 TYR A CA 1
ATOM 2787 C C . TYR A 1 378 ? 27.047 -8.046 -25.871 1.00 94.38 378 TYR A C 1
ATOM 2789 O O . TYR A 1 378 ? 26.962 -8.424 -24.696 1.00 94.38 378 TYR A O 1
ATOM 2797 N N . ASN A 1 379 ? 28.225 -7.735 -26.420 1.00 88.81 379 ASN A N 1
ATOM 2798 C CA . ASN A 1 379 ? 29.449 -7.740 -25.637 1.00 88.81 379 ASN A CA 1
ATOM 2799 C C . ASN A 1 379 ? 29.459 -6.540 -24.677 1.00 88.81 379 ASN A C 1
ATOM 2801 O O . ASN A 1 379 ? 29.329 -5.392 -25.087 1.00 88.81 379 ASN A O 1
ATOM 2805 N N . SER A 1 380 ? 29.644 -6.802 -23.382 1.00 85.31 380 SER A N 1
ATOM 2806 C CA . SER A 1 380 ? 29.696 -5.761 -22.350 1.00 85.31 380 SER A CA 1
ATOM 2807 C C . SER A 1 380 ? 31.118 -5.280 -22.026 1.00 85.31 380 SER A C 1
ATOM 2809 O O . SER A 1 380 ? 31.307 -4.550 -21.058 1.00 85.31 380 SER A O 1
ATOM 2811 N N . SER A 1 381 ? 32.139 -5.720 -22.771 1.00 82.62 381 SER A N 1
ATOM 2812 C CA . SER A 1 381 ? 33.551 -5.383 -22.499 1.00 82.62 381 SER A CA 1
ATOM 2813 C C . SER A 1 381 ? 33.955 -4.013 -23.048 1.00 82.62 381 SER A C 1
ATOM 2815 O O . SER A 1 381 ? 34.895 -3.402 -22.542 1.00 82.62 381 SER A O 1
ATOM 2817 N N . ALA A 1 382 ? 33.251 -3.541 -24.075 1.00 84.75 382 ALA A N 1
ATOM 2818 C CA . ALA A 1 382 ? 33.438 -2.243 -24.701 1.00 84.75 382 ALA A CA 1
ATOM 2819 C C . ALA A 1 382 ? 32.050 -1.649 -24.954 1.00 84.75 382 ALA A C 1
ATOM 2821 O O . ALA A 1 382 ? 31.345 -2.040 -25.878 1.00 84.75 382 ALA A O 1
ATOM 2822 N N . VAL A 1 383 ? 31.625 -0.769 -24.050 1.00 94.31 383 VAL A N 1
ATOM 2823 C CA . VAL A 1 383 ? 30.318 -0.110 -24.105 1.00 94.31 383 VAL A CA 1
ATOM 2824 C C . VAL A 1 383 ? 30.493 1.369 -23.819 1.00 94.31 383 VAL A C 1
ATOM 2826 O O . VAL A 1 383 ? 31.409 1.767 -23.096 1.00 94.31 383 VAL A O 1
ATOM 2829 N N . THR A 1 384 ? 29.601 2.183 -24.368 1.00 95.38 384 THR A N 1
ATOM 2830 C CA . THR A 1 384 ? 29.556 3.618 -24.081 1.00 95.38 384 THR A CA 1
ATOM 2831 C C . THR A 1 384 ? 28.167 3.998 -23.593 1.00 95.38 384 THR A C 1
ATOM 2833 O O . THR A 1 384 ? 27.180 3.729 -24.278 1.00 95.38 384 THR A O 1
ATOM 2836 N N . ALA A 1 385 ? 28.102 4.645 -22.430 1.00 95.81 385 ALA A N 1
ATOM 2837 C CA . ALA A 1 385 ? 26.904 5.326 -21.959 1.00 95.81 385 ALA A CA 1
ATOM 2838 C C . ALA A 1 385 ? 26.728 6.638 -22.735 1.00 95.81 385 ALA A C 1
ATOM 2840 O O . ALA A 1 385 ? 27.677 7.410 -22.876 1.00 95.81 385 ALA A O 1
ATOM 2841 N N . GLN A 1 386 ? 25.533 6.866 -23.275 1.00 94.56 386 GLN A N 1
ATOM 2842 C CA . GLN A 1 386 ? 25.206 8.025 -24.105 1.00 94.56 386 GLN A CA 1
ATOM 2843 C C . GLN A 1 386 ? 24.096 8.836 -23.421 1.00 94.56 386 GLN A C 1
ATOM 2845 O O . GLN A 1 386 ? 22.922 8.522 -23.619 1.00 94.56 386 GLN A O 1
ATOM 2850 N N . PRO A 1 387 ? 24.436 9.843 -22.600 1.00 90.12 387 PRO A N 1
ATOM 2851 C CA . PRO A 1 387 ? 23.450 10.699 -21.943 1.00 90.12 387 PRO A CA 1
ATOM 2852 C C . PRO A 1 387 ? 22.780 11.683 -22.928 1.00 90.12 387 PRO A C 1
ATOM 2854 O O . PRO A 1 387 ? 23.143 11.764 -24.109 1.00 90.12 387 PRO A O 1
ATOM 2857 N N . GLY A 1 388 ? 21.810 12.450 -22.436 1.00 86.06 388 GLY A N 1
ATOM 2858 C CA . GLY A 1 388 ? 21.289 13.669 -23.052 1.00 86.06 388 GLY A CA 1
ATOM 2859 C C . GLY A 1 388 ? 20.483 13.471 -24.332 1.00 86.06 388 GLY A C 1
ATOM 2860 O O . GLY A 1 388 ? 20.615 14.270 -25.261 1.00 86.06 388 GLY A O 1
ATOM 2861 N N . GLY A 1 389 ? 19.713 12.384 -24.444 1.00 86.31 389 GLY A N 1
ATOM 2862 C CA . GLY A 1 389 ? 18.831 12.169 -25.593 1.00 86.31 389 GLY A CA 1
ATOM 2863 C C . GLY A 1 389 ? 19.580 11.998 -26.919 1.00 86.31 389 GLY A C 1
ATOM 2864 O O . GLY A 1 389 ? 19.059 12.358 -27.975 1.00 86.31 389 GLY A O 1
ATOM 2865 N N . THR A 1 390 ? 20.802 11.450 -26.894 1.00 91.38 390 THR A N 1
ATOM 2866 C CA . THR A 1 390 ? 21.688 11.306 -28.071 1.00 91.38 390 THR A CA 1
ATOM 2867 C C . THR A 1 390 ? 21.013 10.617 -29.271 1.00 91.38 390 THR A C 1
ATOM 2869 O O . THR A 1 390 ? 21.270 10.968 -30.423 1.00 91.38 390 THR A O 1
ATOM 2872 N N . PHE A 1 391 ? 20.100 9.675 -29.020 1.00 94.81 391 PHE A N 1
ATOM 2873 C CA . PHE A 1 391 ? 19.338 8.950 -30.051 1.00 94.81 391 PHE A CA 1
ATOM 2874 C C . PHE A 1 391 ? 17.928 9.536 -30.283 1.00 94.81 391 PHE A C 1
ATOM 2876 O O . PHE A 1 391 ? 17.013 8.875 -30.788 1.00 94.81 391 PHE A O 1
ATOM 2883 N N . GLY A 1 392 ? 17.753 10.805 -29.919 1.00 93.00 392 GLY A N 1
ATOM 2884 C CA . GLY A 1 392 ? 16.493 11.533 -29.953 1.00 93.00 392 GLY A CA 1
ATOM 2885 C C . GLY A 1 392 ? 15.575 11.208 -28.776 1.00 93.00 392 GLY A C 1
ATOM 2886 O O . GLY A 1 392 ? 15.706 10.173 -28.118 1.00 93.00 392 GLY A O 1
ATOM 2887 N N . GLU A 1 393 ? 14.605 12.094 -28.572 1.00 94.06 393 GLU A N 1
ATOM 2888 C CA . GLU A 1 393 ? 13.584 11.987 -27.530 1.00 94.06 393 GLU A CA 1
ATOM 2889 C C . GLU A 1 393 ? 12.702 10.747 -27.732 1.00 94.06 393 GLU A C 1
ATOM 2891 O O . GLU A 1 393 ? 12.270 10.422 -28.849 1.00 94.06 393 GLU A O 1
ATOM 2896 N N . GLY A 1 394 ? 12.440 10.039 -26.641 1.00 91.31 394 GLY A N 1
ATOM 2897 C CA . GLY A 1 394 ? 11.466 8.968 -26.574 1.00 91.31 394 GLY A CA 1
ATOM 2898 C C . GLY A 1 394 ? 10.040 9.482 -26.440 1.00 91.31 394 GLY A C 1
ATOM 2899 O O . GLY A 1 394 ? 9.723 10.633 -26.736 1.00 91.31 394 GLY A O 1
ATOM 2900 N N . GLN A 1 395 ? 9.143 8.568 -26.091 1.00 86.94 395 GLN A N 1
ATOM 2901 C CA . GLN A 1 395 ? 7.719 8.836 -25.933 1.00 86.94 395 GLN A CA 1
ATOM 2902 C C . GLN A 1 395 ? 7.186 8.034 -24.748 1.00 86.94 395 GLN A C 1
ATOM 2904 O O . GLN A 1 395 ? 7.633 6.911 -24.509 1.00 86.94 395 GLN A O 1
ATOM 2909 N N . GLY A 1 396 ? 6.158 8.562 -24.087 1.00 85.81 396 GLY A N 1
ATOM 2910 C CA . GLY A 1 396 ? 5.514 7.893 -22.959 1.00 85.81 396 GLY A CA 1
ATOM 2911 C C . GLY A 1 396 ? 6.163 8.258 -21.620 1.00 85.81 396 GLY A C 1
ATOM 2912 O O . GLY A 1 396 ? 6.702 9.350 -21.489 1.00 85.81 396 GLY A O 1
ATOM 2913 N N . PRO A 1 397 ? 6.049 7.404 -20.593 1.00 84.00 397 PRO A N 1
ATOM 2914 C CA . PRO A 1 397 ? 6.622 7.688 -19.280 1.00 84.00 397 PRO A CA 1
ATOM 2915 C C . PRO A 1 397 ? 8.152 7.542 -19.276 1.00 84.00 397 PRO A C 1
ATOM 2917 O O . PRO A 1 397 ? 8.705 6.692 -19.977 1.00 84.00 397 PRO A O 1
ATOM 2920 N N . VAL A 1 398 ? 8.821 8.314 -18.417 1.00 89.25 398 VAL A N 1
ATOM 2921 C CA . VAL A 1 398 ? 10.202 8.035 -17.999 1.00 89.25 398 VAL A CA 1
ATOM 2922 C C . VAL A 1 398 ? 10.125 7.060 -16.826 1.00 89.25 398 VAL A C 1
ATOM 2924 O O . VAL A 1 398 ? 9.676 7.402 -15.731 1.00 89.25 398 VAL A O 1
ATOM 2927 N N . HIS A 1 399 ? 10.472 5.801 -17.082 1.00 87.50 399 HIS A N 1
ATOM 2928 C CA . HIS A 1 399 ? 10.247 4.707 -16.141 1.00 87.50 399 HIS A CA 1
ATOM 2929 C C . HIS A 1 399 ? 11.294 4.647 -15.040 1.00 87.50 399 HIS A C 1
ATOM 2931 O O . HIS A 1 399 ? 10.940 4.284 -13.925 1.00 87.50 399 HIS A O 1
ATOM 2937 N N . MET A 1 400 ? 12.552 4.972 -15.330 1.00 90.06 400 MET A N 1
ATOM 2938 C CA . MET A 1 400 ? 13.660 4.861 -14.377 1.00 90.06 400 MET A CA 1
ATOM 2939 C C . MET A 1 400 ? 14.470 6.155 -14.339 1.00 90.06 400 MET A C 1
ATOM 2941 O O . MET A 1 400 ? 14.585 6.835 -15.354 1.00 90.06 400 MET A O 1
ATOM 2945 N N . ASP A 1 401 ? 15.026 6.460 -13.171 1.00 90.88 401 ASP A N 1
ATOM 2946 C CA . ASP A 1 401 ? 15.827 7.648 -12.869 1.00 90.88 401 ASP A CA 1
ATOM 2947 C C . ASP A 1 401 ? 16.908 7.282 -11.851 1.00 90.88 401 ASP A C 1
ATOM 2949 O O . ASP A 1 401 ? 16.717 6.304 -11.128 1.00 90.88 401 ASP A O 1
ATOM 2953 N N . GLU A 1 402 ? 18.000 8.044 -11.781 1.00 92.19 402 GLU A N 1
ATOM 2954 C CA . GLU A 1 402 ? 19.130 7.822 -10.867 1.00 92.19 402 GLU A CA 1
ATOM 2955 C C . GLU A 1 402 ? 19.557 6.341 -10.813 1.00 92.19 402 GLU A C 1
ATOM 2957 O O . GLU A 1 402 ? 19.713 5.748 -9.737 1.00 92.19 402 GLU A O 1
ATOM 2962 N N . VAL A 1 403 ? 19.671 5.708 -11.986 1.00 93.94 403 VAL A N 1
ATOM 2963 C CA . VAL A 1 403 ? 20.062 4.298 -12.079 1.00 93.94 403 VAL A CA 1
ATOM 2964 C C . VAL A 1 403 ? 21.523 4.171 -11.668 1.00 93.94 403 VAL A C 1
ATOM 2966 O O . VAL A 1 403 ? 22.361 4.960 -12.084 1.00 93.94 403 VAL A O 1
ATOM 2969 N N . ASN A 1 404 ? 21.804 3.218 -10.782 1.00 94.19 404 ASN A N 1
ATOM 2970 C CA . ASN A 1 404 ? 23.125 3.035 -10.196 1.00 94.19 404 ASN A CA 1
ATOM 2971 C C . ASN A 1 404 ? 23.445 1.538 -10.086 1.00 94.19 404 ASN A C 1
ATOM 2973 O O . ASN A 1 404 ? 23.277 0.906 -9.033 1.00 94.19 404 ASN A O 1
ATOM 2977 N N . CYS A 1 405 ? 23.834 0.944 -11.211 1.00 95.06 405 CYS A N 1
ATOM 2978 C CA . CYS A 1 405 ? 24.257 -0.447 -11.299 1.00 95.06 405 CYS A CA 1
ATOM 2979 C C . CYS A 1 405 ? 25.683 -0.648 -10.752 1.00 95.06 405 CYS A C 1
ATOM 2981 O O . CYS A 1 405 ? 26.591 0.152 -10.961 1.00 95.06 405 CYS A O 1
ATOM 2983 N N . GLY A 1 406 ? 25.936 -1.804 -10.135 1.00 93.31 406 GLY A N 1
ATOM 2984 C CA . GLY A 1 406 ? 27.285 -2.280 -9.818 1.00 93.31 406 GLY A CA 1
ATOM 2985 C C . GLY A 1 406 ? 28.025 -2.900 -11.014 1.00 93.31 406 GLY A C 1
ATOM 2986 O O . GLY A 1 406 ? 29.177 -3.318 -10.871 1.00 93.31 406 GLY A O 1
ATOM 2987 N N . GLY A 1 407 ? 27.362 -3.020 -12.169 1.00 90.31 407 GLY A N 1
ATOM 2988 C CA . GLY A 1 407 ? 27.896 -3.560 -13.424 1.00 90.31 407 GLY A CA 1
ATOM 2989 C C . GLY A 1 407 ? 27.803 -5.086 -13.552 1.00 90.31 407 GLY A C 1
ATOM 2990 O O . GLY A 1 407 ? 28.126 -5.641 -14.606 1.00 90.31 407 GLY A O 1
ATOM 2991 N N . ASN A 1 408 ? 27.323 -5.790 -12.522 1.00 88.56 408 ASN A N 1
ATOM 2992 C CA . ASN A 1 408 ? 27.260 -7.262 -12.458 1.00 88.56 408 ASN A CA 1
ATOM 2993 C C . ASN A 1 408 ? 25.825 -7.817 -12.464 1.00 88.56 408 ASN A C 1
ATOM 2995 O O . ASN A 1 408 ? 25.631 -9.031 -12.514 1.00 88.56 408 ASN A O 1
ATOM 2999 N N . GLU A 1 409 ? 24.825 -6.943 -12.429 1.00 90.12 409 GLU A N 1
ATOM 3000 C CA . GLU A 1 409 ? 23.407 -7.277 -12.452 1.00 90.12 409 GLU A CA 1
ATOM 3001 C C . GLU A 1 409 ? 23.024 -7.984 -13.758 1.00 90.12 409 GLU A C 1
ATOM 3003 O O . GLU A 1 409 ? 23.515 -7.650 -14.838 1.00 90.12 409 GLU A O 1
ATOM 3008 N N . ALA A 1 410 ? 22.133 -8.972 -13.698 1.00 85.44 410 ALA A N 1
ATOM 3009 C CA . ALA A 1 410 ? 21.690 -9.663 -14.910 1.00 85.44 410 ALA A CA 1
ATOM 3010 C C . ALA A 1 410 ? 20.723 -8.802 -15.741 1.00 85.44 410 ALA A C 1
ATOM 3012 O O . ALA A 1 410 ? 20.656 -8.954 -16.961 1.00 85.44 410 ALA A O 1
ATOM 3013 N N . HIS A 1 411 ? 19.988 -7.902 -15.082 1.00 86.75 411 HIS A N 1
ATOM 3014 C CA . HIS A 1 411 ? 18.975 -7.051 -15.698 1.00 86.75 411 HIS A CA 1
ATOM 3015 C C . HIS A 1 411 ? 19.015 -5.634 -15.125 1.00 86.75 411 HIS A C 1
ATOM 3017 O O . HIS A 1 411 ? 19.247 -5.461 -13.931 1.00 86.75 411 HIS A O 1
ATOM 3023 N N . LEU A 1 412 ? 18.683 -4.636 -15.948 1.00 91.12 412 LEU A N 1
ATOM 3024 C CA . LEU A 1 412 ? 18.650 -3.222 -15.562 1.00 91.12 412 LEU A CA 1
ATOM 3025 C C . LEU A 1 412 ? 17.723 -2.960 -14.364 1.00 91.12 412 LEU A C 1
ATOM 3027 O O . LEU A 1 412 ? 18.064 -2.221 -13.450 1.00 91.12 412 LEU A O 1
ATOM 3031 N N . ALA A 1 413 ? 16.579 -3.646 -14.317 1.00 84.94 413 ALA A N 1
ATOM 3032 C CA . ALA A 1 413 ? 15.614 -3.535 -13.221 1.00 84.94 413 ALA A CA 1
ATOM 3033 C C . ALA A 1 413 ? 16.124 -4.071 -11.862 1.00 84.94 413 ALA A C 1
ATOM 3035 O O . ALA A 1 413 ? 15.418 -3.950 -10.864 1.00 84.94 413 ALA A O 1
ATOM 3036 N N . GLN A 1 414 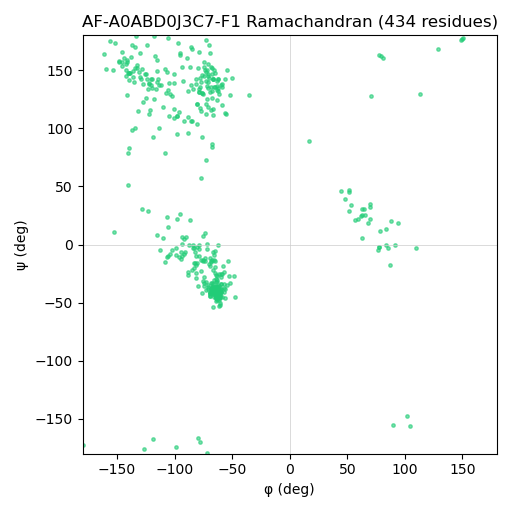? 17.306 -4.701 -11.813 1.00 80.75 414 GLN A N 1
ATOM 3037 C CA . GLN A 1 414 ? 17.936 -5.179 -10.575 1.00 80.75 414 GLN A CA 1
ATOM 3038 C C . GLN A 1 414 ? 18.914 -4.167 -9.969 1.00 80.75 414 GLN A C 1
ATOM 3040 O O . GLN A 1 414 ? 19.378 -4.386 -8.850 1.00 80.75 414 GLN A O 1
ATOM 3045 N N . CYS A 1 415 ? 19.244 -3.098 -10.693 1.00 86.50 415 CYS A N 1
ATOM 3046 C CA . CYS A 1 415 ? 20.132 -2.055 -10.198 1.00 86.50 415 CYS A CA 1
ATOM 3047 C C . CYS A 1 415 ? 19.465 -1.244 -9.082 1.00 86.50 415 CYS A C 1
ATOM 3049 O O . CYS A 1 415 ? 18.251 -1.323 -8.876 1.00 86.50 415 CYS A O 1
ATOM 3051 N N . ALA A 1 416 ? 20.252 -0.470 -8.336 1.00 85.94 416 ALA A N 1
ATOM 3052 C CA . ALA A 1 416 ? 19.695 0.462 -7.365 1.00 85.94 416 ALA A CA 1
ATOM 3053 C C . ALA A 1 416 ? 19.139 1.694 -8.097 1.00 85.94 416 ALA A C 1
ATOM 3055 O O . ALA A 1 416 ? 19.829 2.264 -8.933 1.00 85.94 416 ALA A O 1
ATOM 3056 N N . PHE A 1 417 ? 17.901 2.084 -7.793 1.00 86.56 417 PHE A N 1
ATOM 3057 C CA . PHE A 1 417 ? 17.258 3.313 -8.275 1.00 86.56 417 PHE A CA 1
ATOM 3058 C C . PHE A 1 417 ? 16.058 3.661 -7.362 1.00 86.56 417 PHE A C 1
ATOM 3060 O O . PHE A 1 417 ? 15.609 2.795 -6.599 1.00 86.56 417 PHE A O 1
ATOM 3067 N N . PRO A 1 418 ? 15.513 4.893 -7.398 1.00 74.50 418 PRO A N 1
ATOM 3068 C CA . PRO A 1 418 ? 14.471 5.358 -6.471 1.00 74.50 418 PRO A CA 1
ATOM 3069 C C . PRO A 1 418 ? 13.097 4.680 -6.614 1.00 74.50 418 PRO A C 1
ATOM 3071 O O . PRO A 1 418 ? 12.252 4.818 -5.728 1.00 74.50 418 PRO A O 1
ATOM 3074 N N . GLY A 1 419 ? 12.868 3.945 -7.702 1.00 69.44 419 GLY A N 1
ATOM 3075 C CA . GLY A 1 419 ? 11.592 3.311 -8.028 1.00 69.44 419 GLY A CA 1
ATOM 3076 C C . GLY A 1 419 ? 11.127 3.644 -9.443 1.00 69.44 419 GLY A C 1
ATOM 3077 O O . GLY A 1 419 ? 11.703 4.487 -10.125 1.00 69.44 419 GLY A O 1
ATOM 3078 N N . PHE A 1 420 ? 10.105 2.932 -9.918 1.00 76.81 420 PHE A N 1
ATOM 3079 C CA . PHE A 1 420 ? 9.583 3.140 -11.266 1.00 76.81 420 PHE A CA 1
ATOM 3080 C C . PHE A 1 420 ? 8.548 4.269 -11.298 1.00 76.81 420 PHE A C 1
ATOM 3082 O O . PHE A 1 420 ? 7.666 4.323 -10.440 1.00 76.81 420 PHE A O 1
ATOM 3089 N N . GLY A 1 421 ? 8.609 5.134 -12.315 1.00 68.31 421 GLY A N 1
ATOM 3090 C CA . GLY A 1 421 ? 7.648 6.232 -12.498 1.00 68.31 421 GLY A CA 1
ATOM 3091 C C . GLY A 1 421 ? 7.766 7.349 -11.455 1.00 68.31 421 GLY A C 1
ATOM 3092 O O . GLY A 1 421 ? 6.803 8.074 -11.220 1.00 68.31 421 GLY A O 1
ATOM 3093 N N . THR A 1 422 ? 8.926 7.467 -10.803 1.00 68.25 422 THR A N 1
ATOM 3094 C CA . THR A 1 422 ? 9.246 8.547 -9.854 1.00 68.25 422 THR A CA 1
ATOM 3095 C C . THR A 1 422 ? 10.083 9.664 -10.480 1.00 68.25 422 THR A C 1
ATOM 3097 O O . THR A 1 422 ? 10.391 10.643 -9.796 1.00 68.25 422 THR A O 1
ATOM 3100 N N . SER A 1 423 ? 10.474 9.510 -11.749 1.00 76.75 423 SER A N 1
ATOM 3101 C CA . SER A 1 423 ? 11.335 10.459 -12.453 1.00 76.75 423 SER A CA 1
ATOM 3102 C C . SER A 1 423 ? 10.637 11.792 -12.696 1.00 76.75 423 SER A C 1
ATOM 3104 O O . SER A 1 423 ? 9.433 11.850 -12.949 1.00 76.75 423 SER A O 1
ATOM 3106 N N . LYS A 1 424 ? 11.418 12.872 -12.666 1.00 79.69 424 LYS A N 1
ATOM 3107 C CA . LYS A 1 424 ? 10.985 14.203 -13.123 1.00 79.69 424 LYS A CA 1
ATOM 3108 C C . LYS A 1 424 ? 11.683 14.632 -14.408 1.00 79.69 424 LYS A C 1
ATOM 3110 O O . LYS A 1 424 ? 11.492 15.775 -14.829 1.00 79.69 424 LYS A O 1
ATOM 3115 N N . CYS A 1 425 ? 12.475 13.741 -14.993 1.00 89.06 425 CYS A N 1
ATOM 3116 C CA . CYS A 1 425 ? 13.205 14.020 -16.207 1.00 89.06 425 CYS A CA 1
ATOM 3117 C C . CYS A 1 425 ? 12.250 14.242 -17.374 1.00 89.06 425 CYS A C 1
ATOM 3119 O O . CYS A 1 425 ? 11.142 13.697 -17.447 1.00 89.06 425 CYS A O 1
ATOM 3121 N N . SER A 1 426 ? 12.702 15.071 -18.300 1.00 90.38 426 SER A N 1
ATOM 3122 C CA . SER A 1 426 ? 12.068 15.234 -19.601 1.00 90.38 426 SER A CA 1
ATOM 3123 C C . SER A 1 426 ? 12.761 14.347 -20.635 1.00 90.38 426 SER A C 1
ATOM 3125 O O . SER A 1 426 ? 13.873 13.883 -20.419 1.00 90.38 426 SER A O 1
ATOM 3127 N N . HIS A 1 427 ? 12.150 14.128 -21.801 1.00 93.69 427 HIS A N 1
ATOM 3128 C CA . HIS A 1 427 ? 12.759 13.258 -22.818 1.00 93.69 427 HIS A CA 1
ATOM 3129 C C . HIS A 1 427 ? 14.068 13.793 -23.426 1.00 93.69 427 HIS A C 1
ATOM 3131 O O . HIS A 1 427 ? 14.767 13.058 -24.122 1.00 93.69 427 HIS A O 1
ATOM 3137 N N . THR A 1 428 ? 14.450 15.046 -23.151 1.00 93.19 428 THR A N 1
ATOM 3138 C CA . THR A 1 428 ? 15.783 15.555 -23.514 1.00 93.19 428 THR A CA 1
ATOM 3139 C C . THR A 1 428 ? 16.906 14.902 -22.706 1.00 93.19 428 THR A C 1
ATOM 3141 O O . THR A 1 428 ? 18.068 15.013 -23.081 1.00 93.19 428 THR A O 1
ATOM 3144 N N . GLU A 1 429 ? 16.552 14.235 -21.611 1.00 95.25 429 GLU A N 1
ATOM 3145 C CA . GLU A 1 429 ? 17.435 13.551 -20.662 1.00 95.25 429 GLU A CA 1
ATOM 3146 C C . GLU A 1 429 ? 17.355 12.025 -20.847 1.00 95.25 429 GLU A C 1
ATOM 3148 O O . GLU A 1 429 ? 17.782 11.260 -19.995 1.00 95.25 429 GLU A O 1
ATOM 3153 N N . ASP A 1 430 ? 16.796 11.534 -21.960 1.00 96.62 430 ASP A N 1
ATOM 3154 C CA . ASP A 1 430 ? 16.706 10.092 -22.181 1.00 96.62 430 ASP A CA 1
ATOM 3155 C C . ASP A 1 430 ? 18.099 9.470 -22.390 1.00 96.62 430 ASP A C 1
ATOM 3157 O O . ASP A 1 430 ? 18.859 9.843 -23.292 1.00 96.62 430 ASP A O 1
ATOM 3161 N N . ALA A 1 431 ? 18.399 8.454 -21.591 1.00 97.75 431 ALA A N 1
ATOM 3162 C CA . ALA A 1 431 ? 19.624 7.685 -21.640 1.00 97.75 431 ALA A CA 1
ATOM 3163 C C . ALA A 1 431 ? 19.703 6.782 -22.881 1.00 97.75 431 ALA A C 1
ATOM 3165 O O . ALA A 1 431 ? 18.725 6.187 -23.347 1.00 97.75 431 ALA A O 1
ATOM 3166 N N . GLY A 1 432 ? 20.914 6.624 -23.401 1.00 97.44 432 GLY A N 1
ATOM 3167 C CA . GLY A 1 432 ? 21.250 5.739 -24.506 1.00 97.44 432 GLY A CA 1
ATOM 3168 C C . GLY A 1 432 ? 22.503 4.917 -24.233 1.00 97.44 432 GLY A C 1
ATOM 3169 O O . GLY A 1 432 ? 23.257 5.164 -23.286 1.00 97.44 432 GLY A O 1
ATOM 3170 N N . VAL A 1 433 ? 22.746 3.937 -25.101 1.00 97.56 433 VAL A N 1
ATOM 3171 C CA . VAL A 1 433 ? 23.963 3.117 -25.085 1.00 97.56 433 VAL A CA 1
ATOM 3172 C C . VAL A 1 433 ? 24.451 2.821 -26.497 1.00 97.56 433 VAL A C 1
ATOM 3174 O O . VAL A 1 433 ? 23.678 2.826 -27.456 1.00 97.56 433 VAL A O 1
ATOM 3177 N N . SER A 1 434 ? 25.740 2.520 -26.606 1.00 96.38 434 SER A N 1
ATOM 3178 C CA . SER A 1 434 ? 26.336 1.851 -27.763 1.00 96.38 434 SER A CA 1
ATOM 3179 C C . SER A 1 434 ? 27.134 0.643 -27.268 1.00 96.38 434 SER A C 1
ATOM 3181 O O . SER A 1 434 ? 27.998 0.783 -26.397 1.00 96.38 434 SER A O 1
ATOM 3183 N N . CYS A 1 435 ? 26.780 -0.533 -27.779 1.00 94.69 435 CYS A N 1
ATOM 3184 C CA . CYS A 1 435 ? 27.347 -1.842 -27.470 1.00 94.69 435 CYS A CA 1
ATOM 3185 C C . CYS A 1 435 ? 28.189 -2.347 -28.655 1.00 94.69 435 CYS A C 1
ATOM 3187 O O . CYS A 1 435 ? 27.867 -2.055 -29.814 1.00 94.69 435 CYS A O 1
ATOM 3189 N N . GLU A 1 436 ? 29.211 -3.158 -28.370 1.00 80.19 436 GLU A N 1
ATOM 3190 C CA . GLU A 1 436 ? 30.050 -3.826 -29.382 1.00 80.19 436 GLU A CA 1
ATOM 3191 C C . GLU A 1 436 ? 29.674 -5.290 -29.665 1.00 80.19 436 GLU A C 1
ATOM 3193 O O . GLU A 1 436 ? 29.168 -6.001 -28.757 1.00 80.19 436 GLU A O 1
#